Protein AF-A0AAW6EGP1-F1 (afdb_monomer_lite)

InterPro domains:
  IPR003362 Bacterial sugar transferase [PF02397] (55-234)

Secondary structure (DSSP, 8-state):
--HHHHHHHHHHHHHHHHHHHHHHHHHHHHHH-EE-TTS---PPPPPPHIIIIIHHHHHHHHHHHHHHHTHHHHHHHHHHHHHHH-S-SEEEEEEEEEE-SSSPEEEEEEEEE--S---B-TTSPBPPHHHH--HHHHHHHHTTGGGTTHHHHHHHTSSEEESSPP--HHHHHT--HHHHGGGGSPPEEE-HHHHHTTTSS-HHHHHHHHHHHHHS--HHHHHHHHHHHHHHHHT---SS--TT-SSPPPHHHHHHHTTSS-HHHHHHHHHHHHHHHH-S--S------EEEEE--HHHHHHH--HHHHHHHHHH--SEEEEEE-TT---TT-HHHHHHHHHHHHHTTPEEEE--------TT---HHHHHHHHHHHHHHHHHHHHHHHHHTTHHHHHHHHS-HHHHHHHHHHHHHHHHHHHHHHTTGGGSHHHHHHHHHTT-TTTTHHHHHHHHHHHHHHHHHHHHHHHHHHHHHHHHHHH-GGGTHHHHHHHHHHTTHHHHHHTHHHHHHHHHTT-HHHHHHHHHHHHHHHHHHHHHHHHHHHHHHHHHHHHHHHHHHHHHHHHHHHHHH---HHHHIIIIIIHHHHHHHHHHHTHHHHHHHS-S-SHHHHHHHHHHHHHHHHHHIIIIIS-HHHHHHHHS---

Organism: NCBI:txid1160721

Radius of gyration: 36.23 Å; chains: 1; bounding box: 83×54×91 Å

Sequence (646 aa):
MKKSKKFALLTGAVVGATAIAARVMKKKAEKTTYEADLIEPIEKRKMGFYEKYGKRILDIACATAAIVVFSPLYLGVAALVKLKLGSPVLFTQDRPGLIGKDGKETVFKMYKFRTMTDERDENGELLPDDVRLTKFGKWLRNTSLDELPEAFNILNGTMSVIGPRPQLVRDMTFMTKEQRARHTAKPGLSGLAQVNGRNGISWEEKLEWDRKYIQNVSFAGDVKIIVDTVKKAFIKQEGITQEDMATAEDFGDWLLRTEKVAEVEYEAKQKQAKSILNGSETLESENIKKVLVVASVVSFIEWFNKENLEYLKNNLNCEVHVACNFDYMDDTDETRTREYIAKLKKEGFILHNIHLTLKINWKYSDFSLYKDIFGFSIWVTISSLAQRLVFNITPSILGTVASSAAIALFGIVATIEGYTYTITTAINGMFMPKISRIYERGGEKDELMPLMLSVGKFQYAINGLIVAGFAVVGKEFINLWMGPTYLDAYYGILLVIIPGLFFNSMQIANTAMIVRKKVNLQAWVNLGMGMVNVLLSIILSSYFGVIGACISISIAYMLRAVVLLFIYKRVLKIDMASFVVNCYFRMGIPIIITIMLRFLMNSLLPNGGWLVLAAKGVVIVGIYAVVTLLLGLNSEERNKLLRRKV

pLDDT: mean 83.93, std 14.2, range [31.38, 97.69]

Foldseek 3Di:
DPPVVVVVVVVVVLVVVLVVLLQVLLVVFVVAKDWLVLDDFADFDDDDPCQVPPQLVVLSVVLSCLCVVCVVVVVVQLVVLCVPANPDQKDWAWWWWAQDPRRTTMITIAIWGDQFHQDADPVSHGDDPVVGGDPSSLVCLLLVVRNSCNSSVSSSPRAGQEAQATAHLLLVLVDDSLLCNSSSHGHHPFYQLCLPANLNDDPVSSSVRRNVCRVDPDPVVSVVRVVSVVCCSPPNSPDSDDPPDPDRDRNLRVCVVVVVDDPVRSVVSVVSSVCSVVPPDDPDDPDAAEAEDEDELVVCVVPDDPVVLVVCVVPDPHAYEYEYAPPPDDPVCPVVSVVVVVVCVVSRHHYHNDPPPPPPPPVDDDPVVVVLVVVLVVLVVLLVVLLCLQLVCLLVLLVVQNHPVLSVLSVLLVVLLVVLCCVLCVCLVVCLVVLLVCVVVVVLAPPLQVVLLLQLQVSLLSLLLVLLLLLQLVLLVCCQPVNPVSSVSSLLNNLQSVLCSQVSSRSSLVSNCVSVSNSNVSSVLSNVLSVQLNVQSNVQCNPPNNSSSSNSSSVSSNSSSVVVLVVSCVPSVYDSVCSCVLRVVQLVVLSVVLSVCSVVLCVVQPRDHPVSSVVSSVVSVVSSVVCCLPGNDDPVRNCVVPDDPD

Structure (mmCIF, N/CA/C/O backbone):
data_AF-A0AAW6EGP1-F1
#
_entry.id   AF-A0AAW6EGP1-F1
#
loop_
_atom_site.group_PDB
_atom_site.id
_atom_site.type_symbol
_atom_site.label_atom_id
_atom_site.label_alt_id
_atom_site.label_comp_id
_atom_site.label_asym_id
_atom_site.label_entity_id
_atom_site.label_seq_id
_atom_site.pdbx_PDB_ins_code
_atom_site.Cartn_x
_atom_site.Cartn_y
_atom_site.Cartn_z
_atom_site.occupancy
_atom_site.B_iso_or_equiv
_atom_site.auth_seq_id
_atom_site.auth_comp_id
_atom_site.auth_asym_id
_atom_site.auth_atom_id
_atom_site.pdbx_PDB_model_num
ATOM 1 N N . MET A 1 1 ? -18.057 3.827 -26.354 1.00 52.78 1 MET A N 1
ATOM 2 C CA . MET A 1 1 ? -19.137 3.242 -25.512 1.00 52.78 1 MET A CA 1
ATOM 3 C C . MET A 1 1 ? -20.240 4.274 -25.274 1.00 52.78 1 MET A C 1
ATOM 5 O O . MET A 1 1 ? -19.925 5.345 -24.768 1.00 52.78 1 MET A O 1
ATOM 9 N N . LYS A 1 2 ? -21.504 3.973 -25.632 1.00 55.53 2 LYS A N 1
ATOM 10 C CA . LYS A 1 2 ? -22.681 4.839 -25.372 1.00 55.53 2 LYS A CA 1
ATOM 11 C C . LYS A 1 2 ? -22.804 5.166 -23.869 1.00 55.53 2 LYS A C 1
ATOM 13 O O . LYS A 1 2 ? -22.526 4.294 -23.045 1.00 55.53 2 LYS A O 1
ATOM 18 N N . LYS A 1 3 ? -23.240 6.389 -23.515 1.00 53.41 3 LYS A N 1
ATOM 19 C CA . LYS A 1 3 ? -23.407 6.870 -22.119 1.00 53.41 3 LYS A CA 1
ATOM 20 C C . LYS A 1 3 ? -24.188 5.884 -21.231 1.00 53.41 3 LYS A C 1
ATOM 22 O O . LYS A 1 3 ? -23.799 5.674 -20.087 1.00 53.41 3 LYS A O 1
ATOM 27 N N . SER A 1 4 ? -25.194 5.197 -21.779 1.00 54.94 4 SER A N 1
ATOM 28 C CA . SER A 1 4 ? -25.978 4.174 -21.067 1.00 54.94 4 SER A CA 1
ATOM 29 C C . SER A 1 4 ? -25.151 2.968 -20.605 1.00 54.94 4 SER A C 1
ATOM 31 O O . SER A 1 4 ? -25.328 2.500 -19.486 1.00 54.94 4 SER A O 1
ATOM 33 N N . LYS A 1 5 ? -24.184 2.503 -21.411 1.00 55.22 5 LYS A N 1
ATOM 34 C CA . LYS A 1 5 ? -23.293 1.390 -21.037 1.00 55.22 5 LYS A CA 1
ATOM 35 C C . LYS A 1 5 ? -22.287 1.794 -19.956 1.00 55.22 5 LYS A C 1
ATOM 37 O O . LYS A 1 5 ? -21.958 0.971 -19.113 1.00 55.22 5 LYS A O 1
ATOM 42 N N . LYS A 1 6 ? -21.825 3.053 -19.951 1.00 54.12 6 LYS A N 1
ATOM 43 C CA . LYS A 1 6 ? -20.976 3.577 -18.864 1.00 54.12 6 LYS A CA 1
ATOM 44 C C . LYS A 1 6 ? -21.760 3.677 -17.553 1.00 54.12 6 LYS A C 1
ATOM 46 O O . LYS A 1 6 ? -21.241 3.271 -16.524 1.00 54.12 6 LYS A O 1
ATOM 51 N N . PHE A 1 7 ? -23.008 4.150 -17.602 1.00 52.41 7 PHE A N 1
ATOM 52 C CA . PHE A 1 7 ? -23.870 4.260 -16.423 1.00 52.41 7 PHE A CA 1
ATOM 53 C C . PHE A 1 7 ? -24.232 2.890 -15.831 1.00 52.41 7 PHE A C 1
ATOM 55 O O . PHE A 1 7 ? -24.134 2.719 -14.621 1.00 52.41 7 PHE A O 1
ATOM 62 N N . ALA A 1 8 ? -24.558 1.902 -16.674 1.00 56.53 8 ALA A N 1
ATOM 63 C CA . ALA A 1 8 ? -24.829 0.523 -16.253 1.00 56.53 8 ALA A CA 1
ATOM 64 C C . ALA A 1 8 ? -23.599 -0.166 -15.628 1.00 56.53 8 ALA A C 1
ATOM 66 O O . ALA A 1 8 ? -23.716 -0.857 -14.620 1.00 56.53 8 ALA A O 1
ATOM 67 N N . LEU A 1 9 ? -22.403 0.059 -16.190 1.00 58.25 9 LEU A N 1
ATOM 68 C CA . LEU A 1 9 ? -21.154 -0.465 -15.629 1.00 58.25 9 LEU A CA 1
ATOM 69 C C . LEU A 1 9 ? -20.839 0.173 -14.264 1.00 58.25 9 LEU A C 1
ATOM 71 O O . LEU A 1 9 ? -20.445 -0.523 -13.332 1.00 58.25 9 LEU A O 1
ATOM 75 N N . LEU A 1 10 ? -21.054 1.489 -14.138 1.00 58.69 10 LEU A N 1
ATOM 76 C CA . LEU A 1 10 ? -20.834 2.227 -12.894 1.00 58.69 10 LEU A CA 1
ATOM 77 C C . LEU A 1 10 ? -21.812 1.782 -11.795 1.00 58.69 10 LEU A C 1
ATOM 79 O O . LEU A 1 10 ? -21.396 1.527 -10.670 1.00 58.69 10 LEU A O 1
ATOM 83 N N . THR A 1 11 ? -23.099 1.635 -12.127 1.00 62.47 11 THR A N 1
ATOM 84 C CA . THR A 1 11 ? -24.122 1.154 -11.179 1.00 62.47 11 THR A CA 1
ATOM 85 C C . THR A 1 11 ? -23.867 -0.290 -10.755 1.00 62.47 11 THR A C 1
ATOM 87 O O . THR A 1 11 ? -23.937 -0.579 -9.564 1.00 62.47 11 THR A O 1
ATOM 90 N N . GLY A 1 12 ? -23.480 -1.179 -11.677 1.00 64.06 12 GLY A N 1
ATOM 91 C CA . GLY A 1 12 ? -23.097 -2.555 -11.340 1.00 64.06 12 GLY A CA 1
ATOM 92 C C . GLY A 1 12 ? -21.894 -2.635 -10.391 1.00 64.06 12 GLY A C 1
ATOM 93 O O . GLY A 1 12 ? -21.925 -3.390 -9.419 1.00 64.06 12 GLY A O 1
ATOM 94 N N . ALA A 1 13 ? -20.863 -1.813 -10.619 1.00 68.19 13 ALA A N 1
ATOM 95 C CA . ALA A 1 13 ? -19.685 -1.751 -9.753 1.00 68.19 13 ALA A CA 1
ATOM 96 C C . ALA A 1 13 ? -20.011 -1.216 -8.346 1.00 68.19 13 ALA A C 1
ATOM 98 O O . ALA A 1 13 ? -19.553 -1.786 -7.355 1.00 68.19 13 ALA A O 1
ATOM 99 N N . VAL A 1 14 ? -20.840 -0.168 -8.246 1.00 70.75 14 VAL A N 1
ATOM 100 C CA . VAL A 1 14 ? -21.282 0.396 -6.957 1.00 70.75 14 VAL A CA 1
ATOM 101 C C . VAL A 1 14 ? -22.102 -0.624 -6.170 1.00 70.75 14 VAL A C 1
ATOM 103 O O . VAL A 1 14 ? -21.802 -0.868 -5.006 1.00 70.75 14 VAL A O 1
ATOM 106 N N . VAL A 1 15 ? -23.075 -1.290 -6.803 1.00 74.25 15 VAL A N 1
ATOM 107 C CA . VAL A 1 15 ? -23.895 -2.323 -6.144 1.00 74.25 15 VAL A CA 1
ATOM 108 C C . VAL A 1 15 ? -23.027 -3.484 -5.644 1.00 74.25 15 VAL A C 1
ATOM 110 O O . VAL A 1 15 ? -23.194 -3.926 -4.506 1.00 74.25 15 VAL A O 1
ATOM 113 N N . GLY A 1 16 ? -22.063 -3.941 -6.452 1.00 74.50 16 GLY A N 1
ATOM 114 C CA . GLY A 1 16 ? -21.114 -4.985 -6.058 1.00 74.50 16 GLY A CA 1
ATOM 115 C C . GLY A 1 16 ? -20.251 -4.582 -4.857 1.00 74.50 16 GLY A C 1
ATOM 116 O O . GLY A 1 16 ? -20.157 -5.333 -3.884 1.00 74.50 16 GLY A O 1
ATOM 117 N N . ALA A 1 17 ? -19.675 -3.377 -4.879 1.00 77.19 17 ALA A N 1
ATOM 118 C CA . ALA A 1 17 ? -18.860 -2.854 -3.783 1.00 77.19 17 ALA A CA 1
ATOM 119 C C . ALA A 1 17 ? -19.671 -2.678 -2.488 1.00 77.19 17 ALA A C 1
ATOM 121 O O . ALA A 1 17 ? -19.226 -3.107 -1.421 1.00 77.19 17 ALA A O 1
ATOM 122 N N . THR A 1 18 ? -20.886 -2.125 -2.575 1.00 80.75 18 THR A N 1
ATOM 123 C CA . THR A 1 18 ? -21.794 -1.968 -1.431 1.00 80.75 18 THR A CA 1
ATOM 124 C C . THR A 1 18 ? -22.183 -3.318 -0.833 1.00 80.75 18 THR A C 1
ATOM 126 O O . THR A 1 18 ? -22.176 -3.464 0.389 1.00 80.75 18 THR A O 1
ATOM 129 N N . ALA A 1 19 ? -22.471 -4.331 -1.657 1.00 81.38 19 ALA A N 1
ATOM 130 C CA . ALA A 1 19 ? -22.808 -5.669 -1.176 1.00 81.38 19 ALA A CA 1
ATOM 131 C C . ALA A 1 19 ? -21.635 -6.332 -0.434 1.00 81.38 19 ALA A C 1
ATOM 133 O O . ALA A 1 19 ? -21.829 -6.926 0.631 1.00 81.38 19 ALA A O 1
ATOM 134 N N . ILE A 1 20 ? -20.411 -6.195 -0.956 1.00 81.88 20 ILE A N 1
ATOM 135 C CA . ILE A 1 20 ? -19.194 -6.690 -0.297 1.00 81.88 20 ILE A CA 1
ATOM 136 C C . ILE A 1 20 ? -18.981 -5.959 1.033 1.00 81.88 20 ILE A C 1
ATOM 138 O O . ILE A 1 20 ? -18.811 -6.611 2.064 1.00 81.88 20 ILE A O 1
ATOM 142 N N . ALA A 1 21 ? -19.053 -4.626 1.036 1.00 82.25 21 ALA A N 1
ATOM 143 C CA . ALA A 1 21 ? -18.884 -3.814 2.237 1.00 82.25 21 ALA A CA 1
ATOM 144 C C . ALA A 1 21 ? -19.929 -4.162 3.309 1.00 82.25 21 ALA A C 1
ATOM 146 O O . ALA A 1 21 ? -19.572 -4.415 4.460 1.00 82.25 21 ALA A O 1
ATOM 147 N N . ALA A 1 22 ? -21.207 -4.265 2.932 1.00 85.44 22 ALA A N 1
ATOM 148 C CA . ALA A 1 22 ? -22.285 -4.671 3.829 1.00 85.44 22 ALA A CA 1
ATOM 149 C C . ALA A 1 22 ? -22.046 -6.072 4.411 1.00 85.44 22 ALA A C 1
ATOM 151 O O . ALA A 1 22 ? -22.252 -6.283 5.604 1.00 85.44 22 ALA A O 1
ATOM 152 N N . ARG A 1 23 ? -21.555 -7.026 3.606 1.00 87.12 23 ARG A N 1
ATOM 153 C CA . ARG A 1 23 ? -21.232 -8.386 4.069 1.00 87.12 23 ARG A CA 1
ATOM 154 C C . ARG A 1 23 ? -20.067 -8.402 5.061 1.00 87.12 23 ARG A C 1
ATOM 156 O O . ARG A 1 23 ? -20.141 -9.111 6.063 1.00 87.12 23 ARG A O 1
ATOM 163 N N . VAL A 1 24 ? -19.009 -7.636 4.797 1.00 86.25 24 VAL A N 1
ATOM 164 C CA . VAL A 1 24 ? -17.854 -7.507 5.703 1.00 86.25 24 VAL A CA 1
ATOM 165 C C . VAL A 1 24 ? -18.278 -6.857 7.018 1.00 86.25 24 VAL A C 1
ATOM 167 O O . VAL A 1 24 ? -17.972 -7.379 8.089 1.00 86.25 24 VAL A O 1
ATOM 170 N N . MET A 1 25 ? -19.034 -5.760 6.949 1.00 87.50 25 MET A N 1
ATOM 171 C CA . MET A 1 25 ? -19.532 -5.071 8.138 1.00 87.50 25 MET A CA 1
ATOM 172 C C . MET A 1 25 ? -20.494 -5.939 8.946 1.00 87.50 25 MET A C 1
ATOM 174 O O . MET A 1 25 ? -20.386 -5.963 10.168 1.00 87.50 25 MET A O 1
ATOM 178 N N . LYS A 1 26 ? -21.374 -6.703 8.287 1.00 89.62 26 LYS A N 1
ATOM 179 C CA . LYS A 1 26 ? -22.258 -7.667 8.953 1.00 89.62 26 LYS A CA 1
ATOM 180 C C . LYS A 1 26 ? -21.459 -8.707 9.742 1.00 89.62 26 LYS A C 1
ATOM 182 O O . LYS A 1 26 ? -21.702 -8.868 10.930 1.00 89.62 26 LYS A O 1
ATOM 187 N N . LYS A 1 27 ? -20.445 -9.332 9.128 1.00 87.06 27 LYS A N 1
ATOM 188 C CA . LYS A 1 27 ? -19.563 -10.288 9.828 1.00 87.06 27 LYS A CA 1
ATOM 189 C C . LYS A 1 27 ? -18.834 -9.662 11.019 1.00 87.06 27 LYS A C 1
ATOM 191 O O . LYS A 1 27 ? -18.602 -10.333 12.017 1.00 87.06 27 LYS A O 1
ATOM 196 N N . LYS A 1 28 ? -18.431 -8.392 10.914 1.00 84.75 28 LYS A N 1
ATOM 197 C CA . LYS A 1 28 ? -17.796 -7.669 12.025 1.00 84.75 28 LYS A CA 1
ATOM 198 C C . LYS A 1 28 ? -18.788 -7.414 13.162 1.00 84.75 28 LYS A C 1
ATOM 200 O O . LYS A 1 28 ? -18.429 -7.617 14.314 1.00 84.75 28 LYS A O 1
ATOM 205 N N . ALA A 1 29 ? -20.013 -7.006 12.834 1.00 85.50 29 ALA A N 1
ATOM 206 C CA . ALA A 1 29 ? -21.066 -6.757 13.810 1.00 85.50 29 ALA A CA 1
ATOM 207 C C . ALA A 1 29 ? -21.492 -8.042 14.538 1.00 85.50 29 ALA A C 1
ATOM 209 O O . ALA A 1 29 ? -21.646 -8.014 15.754 1.00 85.50 29 ALA A O 1
ATOM 210 N N . GLU A 1 30 ? -21.602 -9.168 13.824 1.00 86.25 30 GLU A N 1
ATOM 211 C CA . GLU A 1 30 ? -21.905 -10.488 14.402 1.00 86.25 30 GLU A CA 1
ATOM 212 C C . GLU A 1 30 ? -20.892 -10.896 15.481 1.00 86.25 30 GLU A C 1
ATOM 214 O O . GLU A 1 30 ? -21.286 -11.446 16.497 1.00 86.25 30 GLU A O 1
ATOM 219 N N . LYS A 1 31 ? -19.602 -10.567 15.317 1.00 82.31 31 LYS A N 1
ATOM 220 C CA . LYS A 1 31 ? -18.567 -10.862 16.326 1.00 82.31 31 LYS A CA 1
ATOM 221 C C . LYS A 1 31 ? -18.678 -10.027 17.602 1.00 82.31 31 LYS A C 1
ATOM 223 O O . LYS A 1 31 ? -18.145 -10.425 18.627 1.00 82.31 31 LYS A O 1
ATOM 228 N N . THR A 1 32 ? -19.274 -8.840 17.518 1.00 83.25 32 THR A N 1
ATOM 229 C CA . THR A 1 32 ? -19.397 -7.909 18.653 1.00 83.25 32 THR A CA 1
ATOM 230 C C . THR A 1 32 ? -20.782 -7.919 19.286 1.00 83.25 32 THR A C 1
ATOM 232 O O . THR A 1 32 ? -20.986 -7.227 20.276 1.00 83.25 32 THR A O 1
ATOM 235 N N . THR A 1 33 ? -21.736 -8.618 18.670 1.00 86.94 33 THR A N 1
ATOM 236 C CA . THR A 1 33 ? -23.111 -8.730 19.154 1.00 86.94 33 THR A CA 1
ATOM 237 C C . THR A 1 33 ? -23.205 -9.961 20.044 1.00 86.94 33 THR A C 1
ATOM 239 O O . THR A 1 33 ? -22.752 -11.027 19.637 1.00 86.94 33 THR A O 1
ATOM 242 N N . TYR A 1 34 ? -23.789 -9.818 21.229 1.00 89.06 34 TYR A N 1
ATOM 243 C CA . TYR A 1 34 ? -23.970 -10.903 22.199 1.00 89.06 34 TYR A CA 1
ATOM 244 C C . TYR A 1 34 ? -25.431 -10.992 22.649 1.00 89.06 34 TYR A C 1
ATOM 246 O O . TYR A 1 34 ? -26.214 -10.081 22.382 1.00 89.06 34 TYR A O 1
ATOM 254 N N . GLU A 1 35 ? -25.822 -12.099 23.274 1.00 88.12 35 GLU A N 1
ATOM 255 C CA . GLU A 1 35 ? -27.177 -12.304 23.800 1.00 88.12 35 GLU A CA 1
ATOM 256 C C . GLU A 1 35 ? -27.255 -11.821 25.258 1.00 88.12 35 GLU A C 1
ATOM 258 O O . GLU A 1 35 ? -26.311 -11.972 26.033 1.00 88.12 35 GLU A O 1
ATOM 263 N N . ALA A 1 36 ? -28.366 -11.187 25.635 1.00 86.81 36 ALA A N 1
ATOM 264 C CA . ALA A 1 36 ? -28.596 -10.713 26.997 1.00 86.81 36 ALA A CA 1
ATOM 265 C C . ALA A 1 36 ? -29.056 -11.873 27.897 1.00 86.81 36 ALA A C 1
ATOM 267 O O . ALA A 1 36 ? -30.247 -12.051 28.150 1.00 86.81 36 ALA A O 1
ATOM 268 N N . ASP A 1 37 ? -28.107 -12.677 28.380 1.00 78.19 37 ASP A N 1
ATOM 269 C CA . ASP A 1 37 ? -28.412 -13.954 29.038 1.00 78.19 37 ASP A CA 1
ATOM 270 C C . ASP A 1 37 ? -29.194 -13.858 30.350 1.00 78.19 37 ASP A C 1
ATOM 272 O O . ASP A 1 37 ? -29.928 -14.790 30.681 1.00 78.19 37 ASP A O 1
ATOM 276 N N . LEU A 1 38 ? -29.060 -12.737 31.061 1.00 79.75 38 LEU A N 1
ATOM 277 C CA . LEU A 1 38 ? -29.666 -12.480 32.372 1.00 79.75 38 LEU A CA 1
ATOM 278 C C . LEU A 1 38 ? -31.113 -11.972 32.293 1.00 79.75 38 LEU A C 1
ATOM 280 O O . LEU A 1 38 ? -31.647 -11.496 33.294 1.00 79.75 38 LEU A O 1
ATOM 284 N N . ILE A 1 39 ? -31.735 -12.023 31.116 1.00 83.25 39 ILE A N 1
ATOM 285 C CA . ILE A 1 39 ? -33.094 -11.543 30.887 1.00 83.25 39 ILE A CA 1
ATOM 286 C C . ILE A 1 39 ? -33.996 -12.695 30.442 1.00 83.25 39 ILE A C 1
ATOM 288 O O . ILE A 1 39 ? -33.619 -13.532 29.622 1.00 83.25 39 ILE A O 1
ATOM 292 N N . GLU A 1 40 ? -35.223 -12.713 30.966 1.00 85.31 40 GLU A N 1
ATOM 293 C CA . GLU A 1 40 ? -36.220 -13.712 30.588 1.00 85.31 40 GLU A CA 1
ATOM 294 C C . GLU A 1 40 ? -36.557 -13.643 29.089 1.00 85.31 40 GLU A C 1
ATOM 296 O O . GLU A 1 40 ? -36.806 -12.544 28.569 1.00 85.31 40 GLU A O 1
ATOM 301 N N . PRO A 1 41 ? -36.624 -14.793 28.395 1.00 88.19 41 PRO A N 1
ATOM 302 C CA . PRO A 1 41 ? -36.983 -14.836 26.987 1.00 88.19 41 PRO A CA 1
ATOM 303 C C . PRO A 1 41 ? -38.451 -14.444 26.778 1.00 88.19 41 PRO A C 1
ATOM 305 O O . PRO A 1 41 ? -39.308 -14.696 27.629 1.00 88.19 41 PRO A O 1
ATOM 308 N N . ILE A 1 42 ? -38.753 -13.851 25.621 1.00 89.62 42 ILE A N 1
ATOM 309 C CA . ILE A 1 42 ? -40.124 -13.531 25.208 1.00 89.62 42 ILE A CA 1
ATOM 310 C C . ILE A 1 42 ? -40.464 -14.157 23.856 1.00 89.62 42 ILE A C 1
ATOM 312 O O . ILE A 1 42 ? -39.597 -14.414 23.017 1.00 89.62 42 ILE A O 1
ATOM 316 N N . GLU A 1 43 ? -41.757 -14.379 23.624 1.00 84.94 43 GLU A N 1
ATOM 317 C CA . GLU A 1 43 ? -42.228 -14.927 22.358 1.00 84.94 43 GLU A CA 1
ATOM 318 C C . GLU A 1 43 ? -42.038 -13.944 21.201 1.00 84.94 43 GLU A C 1
ATOM 320 O O . GLU A 1 43 ? -42.376 -12.757 21.254 1.00 84.94 43 GLU A O 1
ATOM 325 N N . LYS A 1 44 ? -41.520 -14.467 20.092 1.00 84.31 44 LYS A N 1
ATOM 326 C CA . LYS A 1 44 ? -41.303 -13.687 18.881 1.00 84.31 44 LYS A CA 1
ATOM 327 C C . LYS A 1 44 ? -42.604 -13.547 18.097 1.00 84.31 44 LYS A C 1
ATOM 329 O O . LYS A 1 44 ? -43.185 -14.542 17.664 1.00 84.31 44 LYS A O 1
ATOM 334 N N . ARG A 1 45 ? -43.021 -12.309 17.815 1.00 88.25 45 ARG A N 1
ATOM 335 C CA . ARG A 1 45 ? -44.182 -12.065 16.943 1.00 88.25 45 ARG A CA 1
ATOM 336 C C . ARG A 1 45 ? -43.938 -12.564 15.516 1.00 88.25 45 ARG A C 1
ATOM 338 O O . ARG A 1 45 ? -42.814 -12.548 15.004 1.00 88.25 45 ARG A O 1
ATOM 345 N N . LYS A 1 46 ? -45.021 -12.920 14.823 1.00 86.25 46 LYS A N 1
ATOM 346 C CA . LYS A 1 46 ? -44.979 -13.229 13.388 1.00 86.25 46 LYS A CA 1
ATOM 347 C C . LYS A 1 46 ? -44.760 -11.941 12.588 1.00 86.25 46 LYS A C 1
ATOM 349 O O . LYS A 1 46 ? -45.574 -11.025 12.637 1.00 86.25 46 LYS A O 1
ATOM 354 N N . MET A 1 47 ? -43.655 -11.881 11.848 1.00 89.31 47 MET A N 1
ATOM 355 C CA . MET A 1 47 ? -43.351 -10.771 10.939 1.00 89.31 47 MET A CA 1
ATOM 356 C C . MET A 1 47 ? -44.172 -10.887 9.650 1.00 89.31 47 MET A C 1
ATOM 358 O O . MET A 1 47 ? -44.323 -11.982 9.102 1.00 89.31 47 MET A O 1
ATOM 362 N N . GLY A 1 48 ? -44.648 -9.752 9.133 1.00 89.69 48 GLY A N 1
ATOM 363 C CA . GLY A 1 48 ? -45.305 -9.687 7.826 1.00 89.69 48 GLY A CA 1
ATOM 364 C C . GLY A 1 48 ? -44.336 -9.931 6.660 1.00 89.69 48 GLY A C 1
ATOM 365 O O . GLY A 1 48 ? -43.113 -9.889 6.815 1.00 89.69 48 GLY A O 1
ATOM 366 N N . PHE A 1 49 ? -44.879 -10.145 5.456 1.00 90.88 49 PHE A N 1
ATOM 367 C CA . PHE A 1 49 ? -44.080 -10.407 4.248 1.00 90.88 49 PHE A CA 1
ATOM 368 C C . PHE A 1 49 ? -43.077 -9.281 3.947 1.00 90.88 49 PHE A C 1
ATOM 370 O O . PHE A 1 49 ? -41.895 -9.538 3.707 1.00 90.88 49 PHE A O 1
ATOM 377 N N . TYR A 1 50 ? -43.539 -8.028 4.014 1.00 93.31 50 TYR A N 1
ATOM 378 C CA . TYR A 1 50 ? -42.696 -6.855 3.796 1.00 93.31 50 TYR A CA 1
ATOM 379 C C . TYR A 1 50 ? -41.540 -6.795 4.797 1.00 93.31 50 TYR A C 1
ATOM 381 O O . TYR A 1 50 ? -40.389 -6.643 4.399 1.00 93.31 50 TYR A O 1
ATOM 389 N N . GLU A 1 51 ? -41.829 -6.960 6.085 1.00 92.12 51 GLU A N 1
ATOM 390 C CA . GLU A 1 51 ? -40.818 -6.896 7.135 1.00 92.12 51 GLU A CA 1
ATOM 391 C C . GLU A 1 51 ? -39.739 -7.972 6.965 1.00 92.12 51 GLU A C 1
ATOM 393 O O . GLU A 1 51 ? -38.550 -7.695 7.123 1.00 92.12 51 GLU A O 1
ATOM 398 N N . LYS A 1 52 ? -40.149 -9.187 6.585 1.00 89.62 52 LYS A N 1
ATOM 399 C CA . LYS A 1 52 ? -39.242 -10.324 6.429 1.00 89.62 52 LYS A CA 1
ATOM 400 C C . LYS A 1 52 ? -38.339 -10.212 5.197 1.00 89.62 52 LYS A C 1
ATOM 402 O O . LYS A 1 52 ? -37.168 -10.578 5.283 1.00 89.62 52 LYS A O 1
ATOM 407 N N . TYR A 1 53 ? -38.862 -9.731 4.065 1.00 89.88 53 TYR A N 1
ATOM 408 C CA . TYR A 1 53 ? -38.148 -9.786 2.779 1.00 89.88 53 TYR A CA 1
ATOM 409 C C . TYR A 1 53 ? -37.859 -8.416 2.151 1.00 89.88 53 TYR A C 1
ATOM 411 O O . TYR A 1 53 ? -36.792 -8.222 1.573 1.00 89.88 53 TYR A O 1
ATOM 419 N N . GLY A 1 54 ? -38.782 -7.459 2.260 1.00 90.50 54 GLY A N 1
ATOM 420 C CA . GLY A 1 54 ? -38.695 -6.162 1.579 1.00 90.50 54 GLY A CA 1
ATOM 421 C C . GLY A 1 54 ? -37.961 -5.082 2.374 1.00 90.50 54 GLY A C 1
ATOM 422 O O . GLY A 1 54 ? -37.171 -4.326 1.809 1.00 90.50 54 GLY A O 1
ATOM 423 N N . LYS A 1 55 ? -38.159 -5.035 3.695 1.00 94.06 55 LYS A N 1
ATOM 424 C CA . LYS A 1 55 ? -37.631 -3.978 4.575 1.00 94.06 55 LYS A CA 1
ATOM 425 C C . LYS A 1 55 ? -36.109 -3.853 4.501 1.00 94.06 55 LYS A C 1
ATOM 427 O O . LYS A 1 55 ? -35.568 -2.753 4.463 1.00 94.06 55 LYS A O 1
ATOM 432 N N . ARG A 1 56 ? -35.411 -4.983 4.351 1.00 93.12 56 ARG A N 1
ATOM 433 C CA . ARG A 1 56 ? -33.949 -5.002 4.211 1.00 93.12 56 ARG A CA 1
ATOM 434 C C . ARG A 1 56 ? -33.449 -4.313 2.937 1.00 93.12 56 ARG A C 1
ATOM 436 O O . ARG A 1 56 ? -32.358 -3.746 2.948 1.00 93.12 56 ARG A O 1
ATOM 443 N N . ILE A 1 57 ? -34.212 -4.377 1.848 1.00 92.00 57 ILE A N 1
ATOM 444 C CA . ILE A 1 57 ? -33.847 -3.733 0.580 1.00 92.00 57 ILE A CA 1
ATOM 445 C C . ILE A 1 57 ? -33.944 -2.214 0.741 1.00 92.00 57 ILE A C 1
ATOM 447 O O . ILE A 1 57 ? -33.006 -1.508 0.373 1.00 92.00 57 ILE A O 1
ATOM 451 N N . LEU A 1 58 ? -35.028 -1.733 1.364 1.00 92.94 58 LEU A N 1
ATOM 452 C CA . LEU A 1 58 ? -35.204 -0.318 1.697 1.00 92.94 58 LEU A CA 1
ATOM 453 C C . LEU A 1 58 ? -34.064 0.183 2.595 1.00 92.94 58 LEU A C 1
ATOM 455 O O . LEU A 1 58 ? -33.450 1.202 2.290 1.00 92.94 58 LEU A O 1
ATOM 459 N N . ASP A 1 59 ? -33.723 -0.578 3.639 1.00 95.00 59 ASP A N 1
ATOM 460 C CA . ASP A 1 59 ? -32.643 -0.235 4.568 1.00 95.00 59 ASP A CA 1
ATOM 461 C C . ASP A 1 59 ? -31.302 -0.017 3.861 1.00 95.00 59 ASP A C 1
ATOM 463 O O . ASP A 1 59 ? -30.637 1.000 4.062 1.00 95.00 59 ASP A O 1
ATOM 467 N N . ILE A 1 60 ? -30.897 -0.974 3.019 1.00 92.94 60 ILE A N 1
ATOM 468 C CA . ILE A 1 60 ? -29.622 -0.901 2.299 1.00 92.94 60 ILE A CA 1
ATOM 469 C C . ILE A 1 60 ? -29.640 0.263 1.307 1.00 92.94 60 ILE A C 1
ATOM 471 O O . ILE A 1 60 ? -28.650 0.992 1.220 1.00 92.94 60 ILE A O 1
ATOM 475 N N . ALA A 1 61 ? -30.744 0.456 0.579 1.00 91.25 61 ALA A N 1
ATOM 476 C CA . ALA A 1 61 ? -30.874 1.536 -0.392 1.00 91.25 61 ALA A CA 1
ATOM 477 C C . ALA A 1 61 ? -30.738 2.912 0.277 1.00 91.25 61 ALA A C 1
ATOM 479 O O . ALA A 1 61 ? -29.903 3.717 -0.139 1.00 91.25 61 ALA A O 1
ATOM 480 N N . CYS A 1 62 ? -31.485 3.155 1.357 1.00 92.44 62 CYS A N 1
ATOM 481 C CA . CYS A 1 62 ? -31.444 4.409 2.105 1.00 92.44 62 CYS A CA 1
ATOM 482 C C . CYS A 1 62 ? -30.086 4.644 2.779 1.00 92.44 62 CYS A C 1
ATOM 484 O O . CYS A 1 62 ? -29.532 5.734 2.647 1.00 92.44 62 CYS A O 1
ATOM 486 N N . ALA A 1 63 ? -29.513 3.639 3.452 1.00 93.56 63 ALA A N 1
ATOM 487 C CA . ALA A 1 63 ? -28.210 3.778 4.105 1.00 93.56 63 ALA A CA 1
ATOM 488 C C . ALA A 1 63 ? -27.091 4.065 3.095 1.00 93.56 63 ALA A C 1
ATOM 490 O O . ALA A 1 63 ? -26.264 4.945 3.317 1.00 93.56 63 ALA A O 1
ATOM 491 N N . THR A 1 64 ? -27.090 3.368 1.956 1.00 91.31 64 THR A N 1
ATOM 492 C CA . THR A 1 64 ? -26.096 3.595 0.896 1.00 91.31 64 THR A CA 1
ATOM 493 C C . THR A 1 64 ? -26.249 4.986 0.292 1.00 91.31 64 THR A C 1
ATOM 495 O O . THR A 1 64 ? -25.251 5.687 0.135 1.00 91.31 64 THR A O 1
ATOM 498 N N . ALA A 1 65 ? -27.482 5.415 0.002 1.00 90.25 65 ALA A N 1
ATOM 499 C CA . ALA A 1 65 ? -27.748 6.761 -0.493 1.00 90.25 65 ALA A CA 1
ATOM 500 C C . ALA A 1 65 ? -27.265 7.828 0.502 1.00 90.25 65 ALA A C 1
ATOM 502 O O . ALA A 1 65 ? -26.551 8.745 0.105 1.00 90.25 65 ALA A O 1
ATOM 503 N N . ALA A 1 66 ? -27.570 7.669 1.793 1.00 90.56 66 ALA A N 1
ATOM 504 C CA . ALA A 1 66 ? -27.129 8.587 2.837 1.00 90.56 66 ALA A CA 1
ATOM 505 C C . ALA A 1 66 ? -25.596 8.644 2.948 1.00 90.56 66 ALA A C 1
ATOM 507 O O . ALA A 1 66 ? -25.025 9.730 2.962 1.00 90.56 66 ALA A O 1
ATOM 508 N N . ILE A 1 67 ? -24.909 7.499 2.969 1.00 91.31 67 ILE A N 1
ATOM 509 C CA . ILE A 1 67 ? -23.441 7.451 3.062 1.00 91.31 67 ILE A CA 1
ATOM 510 C C . ILE A 1 67 ? -22.791 8.128 1.851 1.00 91.31 67 ILE A C 1
ATOM 512 O O . ILE A 1 67 ? -21.846 8.895 2.016 1.00 91.31 67 ILE A O 1
ATOM 516 N N . VAL A 1 68 ? -23.290 7.872 0.638 1.00 88.31 68 VAL A N 1
ATOM 517 C CA . VAL A 1 68 ? -22.719 8.447 -0.589 1.00 88.31 68 VAL A CA 1
ATOM 518 C C . VAL A 1 68 ? -22.971 9.951 -0.661 1.00 88.31 68 VAL A C 1
ATOM 520 O O . VAL A 1 68 ? -22.019 10.712 -0.836 1.00 88.31 68 VAL A O 1
ATOM 523 N N . VAL A 1 69 ? -24.225 10.384 -0.495 1.00 89.56 69 VAL A N 1
ATOM 524 C CA . VAL A 1 69 ? -24.624 11.797 -0.615 1.00 89.56 69 VAL A CA 1
ATOM 525 C C . VAL A 1 69 ? -23.989 12.645 0.483 1.00 89.56 69 VAL A C 1
ATOM 527 O O . VAL A 1 69 ? -23.461 13.718 0.201 1.00 89.56 69 VAL A O 1
ATOM 530 N N . PHE A 1 70 ? -23.976 12.154 1.723 1.00 91.00 70 PHE A N 1
ATOM 531 C CA . PHE A 1 70 ? -23.403 12.884 2.851 1.00 91.00 70 PHE A CA 1
ATOM 532 C C . PHE A 1 70 ? -21.910 12.603 3.059 1.00 91.00 70 PHE A C 1
ATOM 534 O O . PHE A 1 70 ? -21.349 13.079 4.042 1.00 91.00 70 PHE A O 1
ATOM 541 N N . SER A 1 71 ? -21.223 11.881 2.164 1.00 92.25 71 SER A N 1
ATOM 542 C CA . SER A 1 71 ? -19.794 11.552 2.336 1.00 92.25 71 SER A CA 1
ATOM 543 C C . SER A 1 71 ? -18.881 12.760 2.621 1.00 92.25 71 SER A C 1
ATOM 545 O O . SER A 1 71 ? -18.045 12.639 3.524 1.00 92.25 71 SER A O 1
ATOM 547 N N . PRO A 1 72 ? -19.044 13.948 1.991 1.00 91.62 72 PRO A N 1
ATOM 548 C CA . PRO A 1 72 ? -18.231 15.114 2.343 1.00 91.62 72 PRO A CA 1
ATOM 549 C C . PRO A 1 72 ? -18.523 15.609 3.765 1.00 91.62 72 PRO A C 1
ATOM 551 O O . PRO A 1 72 ? -17.614 16.027 4.480 1.00 91.62 72 PRO A O 1
ATOM 554 N N . LEU A 1 73 ? -19.784 15.506 4.198 1.00 92.62 73 LEU A N 1
ATOM 555 C CA . LEU A 1 73 ? -20.221 15.877 5.541 1.00 92.62 73 LEU A CA 1
ATOM 556 C C . LEU A 1 73 ? -19.665 14.912 6.597 1.00 92.62 73 LEU A C 1
ATOM 558 O O . LEU A 1 73 ? -19.159 15.380 7.612 1.00 92.62 73 LEU A O 1
ATOM 562 N N . TYR A 1 74 ? -19.666 13.596 6.344 1.00 93.12 74 TYR A N 1
ATOM 563 C CA . TYR A 1 74 ? -19.011 12.619 7.228 1.00 93.12 74 TYR A CA 1
ATOM 564 C C . TYR A 1 74 ? -17.538 12.965 7.450 1.00 93.12 74 TYR A C 1
ATOM 566 O O . TYR A 1 74 ? -17.080 12.961 8.590 1.00 93.12 74 TYR A O 1
ATOM 574 N N . LEU A 1 75 ? -16.800 13.279 6.378 1.00 93.50 75 LEU A N 1
ATOM 575 C CA . LEU A 1 75 ? -15.382 13.640 6.469 1.00 93.50 75 LEU A CA 1
ATOM 576 C C . LEU A 1 75 ? -15.174 14.956 7.227 1.00 93.50 75 LEU A C 1
ATOM 578 O O . LEU A 1 75 ? -14.299 15.029 8.090 1.00 93.50 75 LEU A O 1
ATOM 582 N N . GLY A 1 76 ? -15.998 15.968 6.948 1.00 95.44 76 GLY A N 1
ATOM 583 C CA . GLY A 1 76 ? -15.951 17.256 7.639 1.00 95.44 76 GLY A CA 1
ATOM 584 C C . GLY A 1 76 ? -16.229 17.126 9.138 1.00 95.44 76 GLY A C 1
ATOM 585 O O . GLY A 1 76 ? -15.428 17.577 9.955 1.00 95.44 76 GLY A O 1
ATOM 586 N N . VAL A 1 77 ? -17.319 16.450 9.516 1.00 94.75 77 VAL A N 1
ATOM 587 C CA . VAL A 1 77 ? -17.676 16.219 10.925 1.00 94.75 77 VAL A CA 1
ATOM 588 C C . VAL A 1 77 ? -16.616 15.363 11.619 1.00 94.75 77 VAL A C 1
ATOM 590 O O . VAL A 1 77 ? -16.189 15.710 12.718 1.00 94.75 77 VAL A O 1
ATOM 593 N N . ALA A 1 78 ? -16.111 14.308 10.972 1.00 95.06 78 ALA A N 1
ATOM 594 C CA . ALA A 1 78 ? -15.035 13.483 11.520 1.00 95.06 78 ALA A CA 1
ATOM 595 C C . ALA A 1 78 ? -13.762 14.298 11.810 1.00 95.06 78 ALA A C 1
ATOM 597 O O . ALA A 1 78 ? -13.157 14.133 12.872 1.00 95.06 78 ALA A O 1
ATOM 598 N N . ALA A 1 79 ? -13.375 15.198 10.899 1.00 94.31 79 ALA A N 1
ATOM 599 C CA . ALA A 1 79 ? -12.244 16.099 11.096 1.00 94.31 79 ALA A CA 1
ATOM 600 C C . ALA A 1 79 ? -12.498 17.084 12.248 1.00 94.31 79 ALA A C 1
ATOM 602 O O . ALA A 1 79 ? -11.637 17.246 13.110 1.00 94.31 79 ALA A O 1
ATOM 603 N N . LEU A 1 80 ? -13.688 17.689 12.322 1.00 94.00 80 LEU A N 1
ATOM 604 C CA . LEU A 1 80 ? -14.052 18.597 13.414 1.00 94.00 80 LEU A CA 1
ATOM 605 C C . LEU A 1 80 ? -14.038 17.894 14.775 1.00 94.00 80 LEU A C 1
ATOM 607 O O . LEU A 1 80 ? -13.455 18.420 15.720 1.00 94.00 80 LEU A O 1
ATOM 611 N N . VAL A 1 81 ? -14.602 16.688 14.873 1.00 94.00 81 VAL A N 1
ATOM 612 C CA . VAL A 1 81 ? -14.560 15.870 16.094 1.00 94.00 81 VAL A CA 1
ATOM 613 C C . VAL A 1 81 ? -13.116 15.543 16.467 1.00 94.00 81 VAL A C 1
ATOM 615 O O . VAL A 1 81 ? -12.731 15.726 17.620 1.00 94.00 81 VAL A O 1
ATOM 618 N N . LYS A 1 82 ? -12.281 15.144 15.496 1.00 93.19 82 LYS A N 1
ATOM 619 C CA . LYS A 1 82 ? -10.857 14.863 15.730 1.00 93.19 82 LYS A CA 1
ATOM 620 C C . LYS A 1 82 ? -10.103 16.081 16.266 1.00 93.19 82 LYS A C 1
ATOM 622 O O . LYS A 1 82 ? -9.290 15.933 17.175 1.00 93.19 82 LYS A O 1
ATOM 627 N N . LEU A 1 83 ? -10.365 17.262 15.709 1.00 91.06 83 LEU A N 1
ATOM 628 C CA . LEU A 1 83 ? -9.694 18.511 16.075 1.00 91.06 83 LEU A CA 1
ATOM 629 C C . LEU A 1 83 ? -10.185 19.079 17.414 1.00 91.06 83 LEU A C 1
ATOM 631 O O . LEU A 1 83 ? -9.383 19.626 18.163 1.00 91.06 83 LEU A O 1
ATOM 635 N N . LYS A 1 84 ? -11.486 18.975 17.712 1.00 89.94 84 LYS A N 1
ATOM 636 C CA . LYS A 1 84 ? -12.106 19.595 18.896 1.00 89.94 84 LYS A CA 1
ATOM 637 C C . LYS A 1 84 ? -12.183 18.672 20.113 1.00 89.94 84 LYS A C 1
ATOM 639 O O . LYS A 1 84 ? -12.075 19.163 21.228 1.00 89.94 84 LYS A O 1
ATOM 644 N N . LEU A 1 85 ? -12.386 17.368 19.911 1.00 87.75 85 LEU A N 1
ATOM 645 C CA . LEU A 1 85 ? -12.605 16.378 20.980 1.00 87.75 85 LEU A CA 1
ATOM 646 C C . LEU A 1 85 ? -11.542 15.267 21.005 1.00 87.75 85 LEU A C 1
ATOM 648 O O . LEU A 1 85 ? -11.500 14.472 21.941 1.00 87.75 85 LEU A O 1
ATOM 652 N N . GLY A 1 86 ? -10.661 15.203 20.003 1.00 88.62 86 GLY A N 1
ATOM 653 C CA . GLY A 1 86 ? -9.554 14.254 19.969 1.00 88.62 86 GLY A CA 1
ATOM 654 C C . GLY A 1 86 ? -9.949 12.881 19.429 1.00 88.62 86 GLY A C 1
ATOM 655 O O . GLY A 1 86 ? -10.520 12.742 18.350 1.00 88.62 86 GLY A O 1
ATOM 656 N N . SER A 1 87 ? -9.535 11.809 20.099 1.00 85.12 87 SER A N 1
ATOM 657 C CA . SER A 1 87 ? -9.794 10.440 19.640 1.00 85.12 87 SER A CA 1
ATOM 658 C C . SER A 1 87 ? -10.247 9.541 20.772 1.00 85.12 87 SER A C 1
ATOM 660 O O . SER A 1 87 ? -9.735 9.689 21.877 1.00 85.12 87 SER A O 1
ATOM 662 N N . PRO A 1 88 ? -11.161 8.594 20.499 1.00 91.25 88 PRO A N 1
ATOM 663 C CA . PRO A 1 88 ? -11.692 8.206 19.180 1.00 91.25 88 PRO A CA 1
ATOM 664 C C . PRO A 1 88 ? -12.714 9.197 18.586 1.00 91.25 88 PRO A C 1
ATOM 666 O O . PRO A 1 88 ? -13.370 9.928 19.318 1.00 91.25 88 PRO A O 1
ATOM 669 N N . VAL A 1 89 ? -12.824 9.224 17.249 1.00 91.75 89 VAL A N 1
ATOM 670 C CA . VAL A 1 89 ? -13.800 10.066 16.519 1.00 91.75 89 VAL A CA 1
ATOM 671 C C . VAL A 1 89 ? -15.212 9.489 16.614 1.00 91.75 89 VAL A C 1
ATOM 673 O O . VAL A 1 89 ? -16.179 10.225 16.802 1.00 91.75 89 VAL A O 1
ATOM 676 N N . LEU A 1 90 ? -15.326 8.165 16.493 1.00 92.00 90 LEU A N 1
ATOM 677 C CA . LEU A 1 90 ? -16.580 7.456 16.704 1.00 92.00 90 LEU A CA 1
ATOM 678 C C . LEU A 1 90 ? -16.684 7.025 18.164 1.00 92.00 90 LEU A C 1
ATOM 680 O O . LEU A 1 90 ? -15.748 6.456 18.725 1.00 92.00 90 LEU A O 1
ATOM 684 N N . PHE A 1 91 ? -17.843 7.286 18.745 1.00 91.06 91 PHE A N 1
ATOM 685 C CA . PHE A 1 91 ? -18.291 6.745 20.012 1.00 91.06 91 PHE A CA 1
ATOM 686 C C . PHE A 1 91 ? -19.162 5.517 19.738 1.00 91.06 91 PHE A C 1
ATOM 688 O O . PHE A 1 91 ? -19.970 5.514 18.806 1.00 91.06 91 PHE A O 1
ATOM 695 N N . THR A 1 92 ? -18.989 4.466 20.535 1.00 91.06 92 THR A N 1
ATOM 696 C CA . THR A 1 92 ? -19.786 3.243 20.418 1.00 91.06 92 THR A CA 1
ATOM 697 C C . THR A 1 92 ? -20.426 2.905 21.749 1.00 91.06 92 THR A C 1
ATOM 699 O O . THR A 1 92 ? -19.734 2.927 22.764 1.00 91.06 92 THR A O 1
ATOM 702 N N . GLN A 1 93 ? -21.703 2.537 21.734 1.00 90.06 93 GLN A N 1
ATOM 703 C CA . GLN A 1 93 ? -22.445 2.169 22.938 1.00 90.06 93 GLN A CA 1
ATOM 704 C C . GLN A 1 93 ? -23.271 0.909 22.699 1.00 90.06 93 GLN A C 1
ATOM 706 O O . GLN A 1 93 ? -23.838 0.741 21.618 1.00 90.06 93 GLN A O 1
ATOM 711 N N . ASP A 1 94 ? -23.343 0.048 23.710 1.00 93.38 94 ASP A N 1
ATOM 712 C CA . ASP A 1 94 ? -24.147 -1.170 23.675 1.00 93.38 94 ASP A CA 1
ATOM 713 C C . ASP A 1 94 ? -25.638 -0.834 23.814 1.00 93.38 94 ASP A C 1
ATOM 715 O O . ASP A 1 94 ? -26.049 -0.042 24.670 1.00 93.38 94 ASP A O 1
ATOM 719 N N . ARG A 1 95 ? -26.447 -1.398 22.915 1.00 94.75 95 ARG A N 1
ATOM 720 C CA . ARG A 1 95 ? -27.884 -1.139 22.796 1.00 94.75 95 ARG A CA 1
ATOM 721 C C . ARG A 1 95 ? -28.648 -2.449 22.570 1.00 94.75 95 ARG A C 1
ATOM 723 O O . ARG A 1 95 ? -28.152 -3.290 21.814 1.00 94.75 95 ARG A O 1
ATOM 730 N N . PRO A 1 96 ? -29.853 -2.619 23.148 1.00 94.56 96 PRO A N 1
ATOM 731 C CA . PRO A 1 96 ? -30.730 -3.737 22.834 1.00 94.56 96 PRO A CA 1
ATOM 732 C C . PRO A 1 96 ? -31.096 -3.753 21.349 1.00 94.56 96 PRO A C 1
ATOM 734 O O . PRO A 1 96 ? -31.449 -2.736 20.746 1.00 94.56 96 PRO A O 1
ATOM 737 N N . GLY A 1 97 ? -30.963 -4.932 20.770 1.00 93.69 97 GLY A N 1
ATOM 738 C CA . GLY A 1 97 ? -31.158 -5.269 19.376 1.00 93.69 97 GLY A CA 1
ATOM 739 C C . GLY A 1 97 ? -32.419 -6.094 19.159 1.00 93.69 97 GLY A C 1
ATOM 740 O O . GLY A 1 97 ? -33.388 -6.025 19.909 1.00 93.69 97 GLY A O 1
ATOM 741 N N . LEU A 1 98 ? -32.409 -6.875 18.082 1.00 93.19 98 LEU A N 1
ATOM 742 C CA . LEU A 1 98 ? -33.516 -7.765 17.743 1.00 93.19 98 LEU A CA 1
ATOM 743 C C . LEU A 1 98 ? -33.502 -8.997 18.657 1.00 93.19 98 LEU A C 1
ATOM 745 O O . LEU A 1 98 ? -32.432 -9.522 18.965 1.00 93.19 98 LEU A O 1
ATOM 749 N N . ILE A 1 99 ? -34.680 -9.510 18.997 1.00 91.88 99 ILE A N 1
ATOM 750 C CA . ILE A 1 99 ? -34.814 -10.807 19.664 1.00 91.88 99 ILE A CA 1
ATOM 751 C C . ILE A 1 99 ? -34.346 -11.950 18.753 1.00 91.88 99 ILE A C 1
ATOM 753 O O . ILE A 1 99 ? -34.762 -12.065 17.584 1.00 91.88 99 ILE A O 1
ATOM 757 N N . GLY A 1 100 ? -33.485 -12.793 19.323 1.00 86.56 100 GLY A N 1
ATOM 758 C CA . GLY A 1 100 ? -32.880 -13.977 18.734 1.00 86.56 100 GLY A CA 1
ATOM 759 C C . GLY A 1 100 ? -33.880 -15.087 18.405 1.00 86.56 100 GLY A C 1
ATOM 760 O O . GLY A 1 100 ? -35.077 -14.861 18.199 1.00 86.56 100 GLY A O 1
ATOM 761 N N . LYS A 1 101 ? -33.370 -16.309 18.241 1.00 82.38 101 LYS A N 1
ATOM 762 C CA . LYS A 1 101 ? -34.206 -17.511 18.036 1.00 82.38 101 LYS A CA 1
ATOM 763 C C . LYS A 1 101 ? -34.589 -18.179 19.357 1.00 82.38 101 LYS A C 1
ATOM 765 O O . LYS A 1 101 ? -35.608 -18.850 19.419 1.00 82.38 101 LYS A O 1
ATOM 770 N N . ASP A 1 102 ? -33.754 -17.977 20.358 1.00 84.56 102 ASP A N 1
ATOM 771 C CA . ASP A 1 102 ? -33.851 -18.385 21.755 1.00 84.56 102 ASP A CA 1
ATOM 772 C C . ASP A 1 102 ? -34.833 -17.527 22.578 1.00 84.56 102 ASP A C 1
ATOM 774 O O . ASP A 1 102 ? -35.148 -17.861 23.715 1.00 84.56 102 ASP A O 1
ATOM 778 N N . GLY A 1 103 ? -35.337 -16.431 22.000 1.00 86.38 103 GLY A N 1
ATOM 779 C CA . GLY A 1 103 ? -36.284 -15.523 22.649 1.00 86.38 103 GLY A CA 1
ATOM 780 C C . GLY A 1 103 ? -35.626 -14.411 23.469 1.00 86.38 103 GLY A C 1
ATOM 781 O O . GLY A 1 103 ? -36.352 -13.589 24.026 1.00 86.38 103 GLY A O 1
ATOM 782 N N . LYS A 1 104 ? -34.288 -14.328 23.508 1.00 90.44 104 LYS A N 1
ATOM 783 C CA . LYS A 1 104 ? -33.552 -13.265 24.210 1.00 90.44 104 LYS A CA 1
ATOM 784 C C . LYS A 1 104 ? -33.175 -12.118 23.277 1.00 90.44 104 LYS A C 1
ATOM 786 O O . LYS A 1 104 ? -33.061 -12.287 22.061 1.00 90.44 104 LYS A O 1
ATOM 791 N N . GLU A 1 105 ? -32.986 -10.922 23.822 1.00 93.00 105 GLU A N 1
ATOM 792 C CA . GLU A 1 105 ? -32.459 -9.786 23.074 1.00 93.00 105 GLU A CA 1
ATOM 793 C C . GLU A 1 105 ? -30.989 -9.972 22.734 1.00 93.00 105 GLU A C 1
ATOM 795 O O . GLU A 1 105 ? -30.168 -10.367 23.559 1.00 93.00 105 GLU A O 1
ATOM 800 N N . THR A 1 106 ? -30.641 -9.572 21.519 1.00 93.12 106 THR A N 1
ATOM 801 C CA . THR A 1 106 ? -29.248 -9.308 21.171 1.00 93.12 106 THR A CA 1
ATOM 802 C C . THR A 1 106 ? -28.833 -7.931 21.676 1.00 93.12 106 THR A C 1
ATOM 804 O O . THR A 1 106 ? -29.660 -7.031 21.776 1.00 93.12 106 THR A O 1
ATOM 807 N N . VAL A 1 107 ? -27.552 -7.725 21.949 1.00 93.25 107 VAL A N 1
ATOM 808 C CA . VAL A 1 107 ? -26.971 -6.428 22.296 1.00 93.25 107 VAL A CA 1
ATOM 809 C C . VAL A 1 107 ? -25.917 -6.088 21.255 1.00 93.25 107 VAL A C 1
ATOM 811 O O . VAL A 1 107 ? -24.982 -6.855 21.041 1.00 93.25 107 VAL A O 1
ATOM 814 N N . PHE A 1 108 ? -26.080 -4.955 20.571 1.00 94.00 108 PHE A N 1
ATOM 815 C CA . PHE A 1 108 ? -25.192 -4.524 19.489 1.00 94.00 108 PHE A CA 1
ATOM 816 C C . PHE A 1 108 ? -24.524 -3.184 19.804 1.00 94.00 108 PHE A C 1
ATOM 818 O O . PHE A 1 108 ? -25.041 -2.370 20.568 1.00 94.00 108 PHE A O 1
ATOM 825 N N . LYS A 1 109 ? -23.394 -2.918 19.142 1.00 93.56 109 LYS A N 1
ATOM 826 C CA . LYS A 1 109 ? -22.691 -1.632 19.234 1.00 93.56 109 LYS A CA 1
ATOM 827 C C . LYS A 1 109 ? -23.281 -0.619 18.261 1.00 93.56 109 LYS A C 1
ATOM 829 O O . LYS A 1 109 ? -23.099 -0.744 17.048 1.00 93.56 109 LYS A O 1
ATOM 834 N N . MET A 1 110 ? -23.954 0.393 18.792 1.00 93.56 110 MET A N 1
ATOM 835 C CA . MET A 1 110 ? -24.454 1.542 18.039 1.00 93.56 110 MET A CA 1
ATOM 836 C C . MET A 1 110 ? -23.342 2.573 17.843 1.00 93.56 110 MET A C 1
ATOM 838 O O . MET A 1 110 ? -22.595 2.854 18.781 1.00 93.56 110 MET A O 1
ATOM 842 N N . TYR A 1 111 ? -23.217 3.121 16.634 1.00 94.62 111 TYR A N 1
ATOM 843 C CA . TYR A 1 111 ? -22.166 4.067 16.266 1.00 94.62 111 TYR A CA 1
ATOM 844 C C . TYR A 1 111 ? -22.678 5.501 16.242 1.00 94.62 111 TYR A C 1
ATOM 846 O O . TYR A 1 111 ? -23.667 5.796 15.583 1.00 94.62 111 TYR A O 1
ATOM 854 N N . LYS A 1 112 ? -21.941 6.407 16.882 1.00 94.12 112 LYS A N 1
ATOM 855 C CA . LYS A 1 112 ? -22.176 7.853 16.847 1.00 94.12 112 LYS A CA 1
ATOM 856 C C . LYS A 1 112 ? -20.868 8.606 16.671 1.00 94.12 112 LYS A C 1
ATOM 858 O O . LYS A 1 112 ? -19.797 8.059 16.933 1.00 94.12 112 LYS A O 1
ATOM 863 N N . PHE A 1 113 ? -20.919 9.869 16.265 1.00 95.19 113 PHE A N 1
ATOM 864 C CA . PHE A 1 113 ? -19.774 10.744 16.482 1.00 95.19 113 PHE A CA 1
ATOM 865 C C . PHE A 1 113 ? -19.672 11.090 17.960 1.00 95.19 113 PHE A C 1
ATOM 867 O O . PHE A 1 113 ? -20.666 11.274 18.659 1.00 95.19 113 PHE A O 1
ATOM 874 N N . ARG A 1 114 ? -18.439 11.173 18.446 1.00 93.88 114 ARG A N 1
ATOM 875 C CA . ARG A 1 114 ? -18.171 11.562 19.821 1.00 93.88 114 ARG A CA 1
ATOM 876 C C . ARG A 1 114 ? -18.583 13.021 20.042 1.00 93.88 114 ARG A C 1
ATOM 878 O O . ARG A 1 114 ? -18.147 13.896 19.302 1.00 93.88 114 ARG A O 1
ATOM 885 N N . THR A 1 115 ? -19.374 13.277 21.086 1.00 90.44 115 THR A N 1
ATOM 886 C CA . THR A 1 115 ? -19.839 14.631 21.452 1.00 90.44 115 THR A CA 1
ATOM 887 C C . THR A 1 115 ? -19.330 15.113 22.813 1.00 90.44 115 THR A C 1
ATOM 889 O O . THR A 1 115 ? -19.535 16.272 23.156 1.00 90.44 115 THR A O 1
ATOM 892 N N . MET A 1 116 ? -18.685 14.249 23.602 1.00 90.06 116 MET A N 1
ATOM 893 C CA . MET A 1 116 ? -18.278 14.536 24.987 1.00 90.06 116 MET A CA 1
ATOM 894 C C . MET A 1 116 ? -16.778 14.306 25.196 1.00 90.06 116 MET A C 1
ATOM 896 O O . MET A 1 116 ? -16.165 13.512 24.473 1.00 90.06 116 MET A O 1
ATOM 900 N N . THR A 1 117 ? -16.182 14.989 26.175 1.00 87.25 117 THR A N 1
ATOM 901 C CA . THR A 1 117 ? -14.783 14.791 26.597 1.00 87.25 117 THR A CA 1
ATOM 902 C C . THR A 1 117 ? -14.616 13.484 27.394 1.00 87.25 117 THR A C 1
ATOM 904 O O . THR A 1 117 ? -15.593 12.837 27.776 1.00 87.25 117 THR A O 1
ATOM 907 N N . ASP A 1 118 ? -13.367 13.044 27.589 1.00 83.69 118 ASP A N 1
ATOM 908 C CA . ASP A 1 118 ? -13.010 11.894 28.451 1.00 83.69 118 ASP A CA 1
ATOM 909 C C . ASP A 1 118 ? -12.475 12.383 29.806 1.00 83.69 118 ASP A C 1
ATOM 911 O O . ASP A 1 118 ? -11.618 11.734 30.402 1.00 83.69 118 ASP A O 1
ATOM 915 N N . GLU A 1 119 ? -12.907 13.562 30.256 1.00 83.50 119 GLU A N 1
ATOM 916 C CA . GLU A 1 119 ? -12.461 14.106 31.536 1.00 83.50 119 GLU A CA 1
ATOM 917 C C . GLU A 1 119 ? -12.932 13.205 32.679 1.00 83.50 119 GLU A C 1
ATOM 919 O O . GLU A 1 119 ? -14.067 12.712 32.687 1.00 83.50 119 GLU A O 1
ATOM 924 N N . ARG A 1 120 ? -12.006 12.953 33.603 1.00 86.88 120 ARG A N 1
ATOM 925 C CA . ARG A 1 120 ? -12.166 12.066 34.749 1.00 86.88 120 ARG A CA 1
ATOM 926 C C . ARG A 1 120 ? -11.797 12.808 36.024 1.00 86.88 120 ARG A C 1
ATOM 928 O O . ARG A 1 120 ? -11.009 13.751 35.964 1.00 86.88 120 ARG A O 1
ATOM 935 N N . ASP A 1 121 ? -12.376 12.383 37.134 1.00 83.12 121 ASP A N 1
ATOM 936 C CA . ASP A 1 121 ? -12.007 12.854 38.462 1.00 83.12 121 ASP A CA 1
ATOM 937 C C . ASP A 1 121 ? -10.678 12.237 38.945 1.00 83.12 121 ASP A C 1
ATOM 939 O O . ASP A 1 121 ? -10.009 11.482 38.229 1.00 83.12 121 ASP A O 1
ATOM 943 N N . GLU A 1 122 ? -10.288 12.575 40.175 1.00 78.94 122 GLU A N 1
ATOM 944 C CA . GLU A 1 122 ? -9.059 12.098 40.824 1.00 78.94 122 GLU A CA 1
ATOM 945 C C . GLU A 1 122 ? -9.050 10.577 41.063 1.00 78.94 122 GLU A C 1
ATOM 947 O O . GLU A 1 122 ? -7.980 9.971 41.122 1.00 78.94 122 GLU A O 1
ATOM 952 N N . ASN A 1 123 ? -10.228 9.948 41.122 1.00 70.00 123 ASN A N 1
ATOM 953 C CA . ASN A 1 123 ? -10.399 8.500 41.267 1.00 70.00 123 ASN A CA 1
ATOM 954 C C . ASN A 1 123 ? -10.391 7.774 39.911 1.00 70.00 123 ASN A C 1
ATOM 956 O O . ASN A 1 123 ? -10.454 6.544 39.848 1.00 70.00 123 ASN A O 1
ATOM 960 N N . GLY A 1 124 ? -10.295 8.521 38.808 1.00 72.50 124 GLY A N 1
ATOM 961 C CA . GLY A 1 124 ? -10.338 7.988 37.456 1.00 72.50 124 GLY A CA 1
ATOM 962 C C . GLY A 1 124 ? -11.752 7.676 36.962 1.00 72.50 124 GLY A C 1
ATOM 963 O O . GLY A 1 124 ? -11.879 7.039 35.912 1.00 72.50 124 GLY A O 1
ATOM 964 N N . GLU A 1 125 ? -12.809 8.123 37.639 1.00 77.38 125 GLU A N 1
ATOM 965 C CA . GLU A 1 125 ? -14.198 8.009 37.186 1.00 77.38 125 GLU A CA 1
ATOM 966 C C . GLU A 1 125 ? -14.555 9.141 36.221 1.00 77.38 125 GLU A C 1
ATOM 968 O O . GLU A 1 125 ? -13.980 10.222 36.270 1.00 77.38 125 GLU A O 1
ATOM 973 N N . LEU A 1 126 ? -15.460 8.896 35.268 1.00 79.44 126 LEU A N 1
ATOM 974 C CA . LEU A 1 126 ? -15.853 9.932 34.309 1.00 79.44 126 LEU A CA 1
ATOM 975 C C . LEU A 1 126 ? -16.619 11.047 35.021 1.00 79.44 126 LEU A C 1
ATOM 977 O O . LEU A 1 126 ? -17.549 10.765 35.770 1.00 79.44 126 LEU A O 1
ATOM 981 N N . LEU A 1 127 ? -16.277 12.300 34.712 1.00 84.81 127 LEU A N 1
ATOM 982 C CA . LEU A 1 127 ? -17.015 13.446 35.237 1.00 84.81 127 LEU A CA 1
ATOM 983 C C . LEU A 1 127 ? -18.490 13.430 34.786 1.00 84.81 127 LEU A C 1
ATOM 985 O O . LEU A 1 127 ? -18.824 12.789 33.780 1.00 84.81 127 LEU A O 1
ATOM 989 N N . PRO A 1 128 ? -19.367 14.166 35.488 1.00 82.00 128 PRO A N 1
ATOM 990 C CA . PRO A 1 128 ? -20.749 14.372 35.078 1.00 82.00 128 PRO A CA 1
ATOM 991 C C . PRO A 1 128 ? -20.909 14.868 33.629 1.00 82.00 128 PRO A C 1
ATOM 993 O O . PRO A 1 128 ? -20.043 15.539 33.052 1.00 82.00 128 PRO A O 1
ATOM 996 N N . ASP A 1 129 ? -22.036 14.501 33.017 1.00 79.94 129 ASP A N 1
ATOM 997 C CA . ASP A 1 129 ? -22.298 14.722 31.593 1.00 79.94 129 ASP A CA 1
ATOM 998 C C . ASP A 1 129 ? -22.357 16.212 31.209 1.00 79.94 129 ASP A C 1
ATOM 1000 O O . ASP A 1 129 ? -21.939 16.591 30.113 1.00 79.94 129 ASP A O 1
ATOM 1004 N N . ASP A 1 130 ? -22.840 17.064 32.109 1.00 80.69 130 ASP A N 1
ATOM 1005 C CA . ASP A 1 130 ? -22.921 18.519 31.967 1.00 80.69 130 ASP A CA 1
ATOM 1006 C C . ASP A 1 130 ? -21.538 19.182 31.881 1.00 80.69 130 ASP A C 1
ATOM 1008 O O . ASP A 1 130 ? -21.359 20.112 31.088 1.00 80.69 130 ASP A O 1
ATOM 1012 N N . VAL A 1 131 ? -20.551 18.650 32.609 1.00 81.31 131 VAL A N 1
ATOM 1013 C CA . VAL A 1 131 ? -19.149 19.089 32.551 1.00 81.31 131 VAL A CA 1
ATOM 1014 C C . VAL A 1 131 ? -18.501 18.638 31.242 1.00 81.31 131 VAL A C 1
ATOM 1016 O O . VAL A 1 131 ? -17.839 19.417 30.554 1.00 81.31 131 VAL A O 1
ATOM 1019 N N . ARG A 1 132 ? -18.743 17.385 30.840 1.00 87.81 132 ARG A N 1
ATOM 1020 C CA . ARG A 1 132 ? -18.099 16.774 29.663 1.00 87.81 132 ARG A CA 1
ATOM 1021 C C . ARG A 1 132 ? -18.692 17.219 28.325 1.00 87.81 132 ARG A C 1
ATOM 1023 O O . ARG A 1 132 ? -18.086 17.008 27.264 1.00 87.81 132 ARG A O 1
ATOM 1030 N N . LEU A 1 133 ? -19.896 17.794 28.325 1.00 88.44 133 LEU A N 1
ATOM 1031 C CA . LEU A 1 133 ? -20.614 18.207 27.121 1.00 88.44 133 LEU A CA 1
ATOM 1032 C C . LEU A 1 133 ? -20.230 19.631 26.680 1.00 88.44 133 LEU A C 1
ATOM 1034 O O . LEU A 1 133 ? -20.853 20.633 27.036 1.00 88.44 133 LEU A O 1
ATOM 1038 N N . THR A 1 134 ? -19.227 19.714 25.804 1.00 89.50 134 THR A N 1
ATOM 1039 C CA . THR A 1 134 ? -18.738 20.987 25.240 1.00 89.50 134 THR A CA 1
ATOM 1040 C C . THR A 1 134 ? -19.775 21.712 24.367 1.00 89.50 134 THR A C 1
ATOM 1042 O O . THR A 1 134 ? -20.686 21.095 23.816 1.00 89.50 134 THR A O 1
ATOM 1045 N N . LYS A 1 135 ? -19.581 23.020 24.114 1.00 89.81 135 LYS A N 1
ATOM 1046 C CA . LYS A 1 135 ? -20.404 23.800 23.158 1.00 89.81 135 LYS A CA 1
ATOM 1047 C C . LYS A 1 135 ? -20.472 23.154 21.765 1.00 89.81 135 LYS A C 1
ATOM 1049 O O . LYS A 1 135 ? -21.531 23.132 21.145 1.00 89.81 135 LYS A O 1
ATOM 1054 N N . PHE A 1 136 ? -19.353 22.599 21.291 1.00 90.69 136 PHE A N 1
ATOM 1055 C CA . PHE A 1 136 ? -19.295 21.867 20.022 1.00 90.69 136 PHE A CA 1
ATOM 1056 C C . PHE A 1 136 ? -20.101 20.561 20.079 1.00 90.69 136 PHE A C 1
ATOM 1058 O O . PHE A 1 136 ? -20.853 20.259 19.156 1.00 90.69 136 PHE A O 1
ATOM 1065 N N . GLY A 1 137 ? -20.001 19.823 21.187 1.00 89.62 137 GLY A N 1
ATOM 1066 C CA . GLY A 1 137 ? -20.813 18.638 21.451 1.00 89.62 137 GLY A CA 1
ATOM 1067 C C . GLY A 1 137 ? -22.315 18.926 21.461 1.00 89.62 137 GLY A C 1
ATOM 1068 O O . GLY A 1 137 ? -23.076 18.203 20.820 1.00 89.62 137 GLY A O 1
ATOM 1069 N N . LYS A 1 138 ? -22.733 20.017 22.122 1.00 87.12 138 LYS A N 1
ATOM 1070 C CA . LYS A 1 138 ? -24.125 20.502 22.112 1.00 87.12 138 LYS A CA 1
ATOM 1071 C C . LYS A 1 138 ? -24.596 20.803 20.690 1.00 87.12 138 LYS A C 1
ATOM 1073 O O . LYS A 1 138 ? -25.658 20.344 20.290 1.00 87.12 138 LYS A O 1
ATOM 1078 N N . TRP A 1 139 ? -23.782 21.502 19.895 1.00 89.94 139 TRP A N 1
ATOM 1079 C CA . TRP A 1 139 ? -24.104 21.788 18.494 1.00 89.94 139 TRP A CA 1
ATOM 1080 C C . TRP A 1 139 ? -24.268 20.514 17.644 1.00 89.94 139 TRP A C 1
ATOM 1082 O O . TRP A 1 139 ? -25.233 20.415 16.884 1.00 89.94 139 TRP A O 1
ATOM 1092 N N . LEU A 1 140 ? -23.386 19.518 17.801 1.00 88.00 140 LEU A N 1
ATOM 1093 C CA . LEU A 1 140 ? -23.503 18.234 17.094 1.00 88.00 140 LEU A CA 1
ATOM 1094 C C . LEU A 1 140 ? -24.808 17.499 17.427 1.00 88.00 140 LEU A C 1
ATOM 1096 O O . LEU A 1 140 ? -25.477 17.028 16.511 1.00 88.00 140 LEU A O 1
ATOM 1100 N N . ARG A 1 141 ? -25.187 17.445 18.712 1.00 86.25 141 ARG A N 1
ATOM 1101 C CA . ARG A 1 141 ? -26.443 16.816 19.158 1.00 86.25 141 ARG A CA 1
ATOM 1102 C C . ARG A 1 141 ? -27.675 17.573 18.662 1.00 86.25 141 ARG A C 1
ATOM 1104 O O . ARG A 1 141 ? -28.603 16.962 18.140 1.00 86.25 141 ARG A O 1
ATOM 1111 N N . ASN A 1 142 ? -27.663 18.905 18.749 1.00 80.94 142 ASN A N 1
ATOM 1112 C CA . ASN A 1 142 ? -28.789 19.750 18.330 1.00 80.94 142 ASN A CA 1
ATOM 1113 C C . ASN A 1 142 ? -29.055 19.673 16.822 1.00 80.94 142 ASN A C 1
ATOM 1115 O O . ASN A 1 142 ? -30.188 19.827 16.378 1.00 80.94 142 ASN A O 1
ATOM 1119 N N . THR A 1 143 ? -28.011 19.428 16.033 1.00 83.94 143 THR A N 1
ATOM 1120 C CA . THR A 1 143 ? -28.113 19.217 14.582 1.00 83.94 143 THR A CA 1
ATOM 1121 C C . THR A 1 143 ? -28.319 17.747 14.205 1.00 83.94 143 THR A C 1
ATOM 1123 O O . THR A 1 143 ? -28.472 17.441 13.024 1.00 83.94 143 THR A O 1
ATOM 1126 N N . SER A 1 144 ? -28.314 16.835 15.188 1.00 85.19 144 SER A N 1
ATOM 1127 C CA . SER A 1 144 ? -28.343 15.372 15.017 1.00 85.19 144 SER A CA 1
ATOM 1128 C C . SER A 1 144 ? -27.237 14.826 14.106 1.00 85.19 144 SER A C 1
ATOM 1130 O O . SER A 1 144 ? -27.324 13.707 13.597 1.00 85.19 144 SER A O 1
ATOM 1132 N N . LEU A 1 145 ? -26.173 15.608 13.893 1.00 89.38 145 LEU A N 1
ATOM 1133 C CA . LEU A 1 145 ? -25.029 15.194 13.086 1.00 89.38 145 LEU A CA 1
ATOM 1134 C C . LEU A 1 145 ? -24.254 14.064 13.760 1.00 89.38 145 LEU A C 1
ATOM 1136 O O . LEU A 1 145 ? -23.581 13.299 13.071 1.00 89.38 145 LEU A O 1
ATOM 1140 N N . ASP A 1 146 ? -24.361 13.932 15.085 1.00 91.75 146 ASP A N 1
ATOM 1141 C CA . ASP A 1 146 ? -23.738 12.850 15.836 1.00 91.75 146 ASP A CA 1
ATOM 1142 C C . ASP A 1 146 ? -24.303 11.466 15.504 1.00 91.75 146 ASP A C 1
ATOM 1144 O O . ASP A 1 146 ? -23.590 10.478 15.665 1.00 91.75 146 ASP A O 1
ATOM 1148 N N . GLU A 1 147 ? -25.526 11.384 14.978 1.00 91.00 147 GLU A N 1
ATOM 1149 C CA . GLU A 1 147 ? -26.208 10.119 14.662 1.00 91.00 147 GLU A CA 1
ATOM 1150 C C . GLU A 1 147 ? -25.940 9.637 13.234 1.00 91.00 147 GLU A C 1
ATOM 1152 O O . GLU A 1 147 ? -26.289 8.511 12.887 1.00 91.00 147 GLU A O 1
ATOM 1157 N N . LEU A 1 148 ? -25.272 10.442 12.395 1.00 91.62 148 LEU A N 1
ATOM 1158 C CA . LEU A 1 148 ? -24.935 10.048 11.022 1.00 91.62 148 LEU A CA 1
ATOM 1159 C C . LEU A 1 148 ? -24.271 8.653 10.948 1.00 91.62 148 LEU A C 1
ATOM 1161 O O . LEU A 1 148 ? -24.704 7.841 10.127 1.00 91.62 148 LEU A O 1
ATOM 1165 N N . PRO A 1 149 ? -23.292 8.293 11.808 1.00 95.19 149 PRO A N 1
ATOM 1166 C CA . PRO A 1 149 ? -22.654 6.977 11.758 1.00 95.19 149 PRO A CA 1
ATOM 1167 C C . PRO A 1 149 ? -23.595 5.776 11.958 1.00 95.19 149 PRO A C 1
ATOM 1169 O O . PRO A 1 149 ? -23.233 4.664 11.569 1.00 95.19 149 PRO A O 1
ATOM 1172 N N . GLU A 1 150 ? -24.813 5.966 12.468 1.00 95.38 150 GLU A N 1
ATOM 1173 C CA . GLU A 1 150 ? -25.818 4.902 12.582 1.00 95.38 150 GLU A CA 1
ATOM 1174 C C . GLU A 1 150 ? -26.226 4.336 11.206 1.00 95.38 150 GLU A C 1
ATOM 1176 O O . GLU A 1 150 ? -26.641 3.179 11.103 1.00 95.38 150 GLU A O 1
ATOM 1181 N N . ALA A 1 151 ? -26.011 5.069 10.104 1.00 95.00 151 ALA A N 1
ATOM 1182 C CA . ALA A 1 151 ? -26.187 4.534 8.749 1.00 95.00 151 ALA A CA 1
ATOM 1183 C C . ALA A 1 151 ? -25.323 3.283 8.491 1.00 95.00 151 ALA A C 1
ATOM 1185 O O . ALA A 1 151 ? -25.735 2.374 7.763 1.00 95.00 151 ALA A O 1
ATOM 1186 N N . PHE A 1 152 ? -24.152 3.177 9.131 1.00 94.88 152 PHE A N 1
ATOM 1187 C CA . PHE A 1 152 ? -23.318 1.975 9.063 1.00 94.88 152 PHE A CA 1
ATOM 1188 C C . PHE A 1 152 ? -23.919 0.803 9.860 1.00 94.88 152 PHE A C 1
ATOM 1190 O O . PHE A 1 152 ? -23.769 -0.346 9.437 1.00 94.88 152 PHE A O 1
ATOM 1197 N N . ASN A 1 153 ? -24.651 1.063 10.952 1.00 96.12 153 ASN A N 1
ATOM 1198 C CA . ASN A 1 153 ? -25.442 0.049 11.666 1.00 96.12 153 ASN A CA 1
ATOM 1199 C C . ASN A 1 153 ? -26.640 -0.438 10.843 1.00 96.12 153 ASN A C 1
ATOM 1201 O O . ASN A 1 153 ? -26.980 -1.623 10.849 1.00 96.12 153 ASN A O 1
ATOM 1205 N N . ILE A 1 154 ? -27.262 0.448 10.066 1.00 96.12 154 ILE A N 1
ATOM 1206 C CA . ILE A 1 154 ? -28.291 0.036 9.109 1.00 96.12 154 ILE A CA 1
ATOM 1207 C C . ILE A 1 154 ? -27.656 -0.854 8.036 1.00 96.12 154 ILE A C 1
ATOM 1209 O O . ILE A 1 154 ? -28.155 -1.941 7.746 1.00 96.12 154 ILE A O 1
ATOM 1213 N N . LEU A 1 155 ? -26.508 -0.462 7.480 1.00 93.81 155 LEU A N 1
ATOM 1214 C CA . LEU A 1 155 ? -25.849 -1.225 6.422 1.00 93.81 155 LEU A CA 1
ATOM 1215 C C . LEU A 1 155 ? -25.332 -2.594 6.904 1.00 93.81 155 LEU A C 1
ATOM 1217 O O . LEU A 1 155 ? -25.481 -3.582 6.183 1.00 93.81 155 LEU A O 1
ATOM 1221 N N . ASN A 1 156 ? -24.809 -2.698 8.129 1.00 92.94 156 ASN A N 1
ATOM 1222 C CA . ASN A 1 156 ? -24.368 -3.971 8.719 1.00 92.94 156 ASN A CA 1
ATOM 1223 C C . ASN A 1 156 ? -25.541 -4.870 9.170 1.00 92.94 156 ASN A C 1
ATOM 1225 O O . ASN A 1 156 ? -25.390 -6.088 9.264 1.00 92.94 156 ASN A O 1
ATOM 1229 N N . GLY A 1 157 ? -26.733 -4.289 9.335 1.00 93.50 157 GLY A N 1
ATOM 1230 C CA . GLY A 1 157 ? -27.981 -4.997 9.590 1.00 93.50 157 GLY A CA 1
ATOM 1231 C C . GLY A 1 157 ? -28.372 -5.149 11.056 1.00 93.50 157 GLY A C 1
ATOM 1232 O O . GLY A 1 157 ? -29.377 -5.829 11.293 1.00 93.50 157 GLY A O 1
ATOM 1233 N N . THR A 1 158 ? -27.651 -4.527 11.997 1.00 94.50 158 THR A N 1
ATOM 1234 C CA . THR A 1 158 ? -28.054 -4.447 13.413 1.00 94.50 158 THR A CA 1
ATOM 1235 C C . THR A 1 158 ? -29.199 -3.457 13.630 1.00 94.50 158 THR A C 1
ATOM 1237 O O . THR A 1 158 ? -29.998 -3.648 14.539 1.00 94.50 158 THR A O 1
ATOM 1240 N N . MET A 1 159 ? -29.322 -2.444 12.765 1.00 95.88 159 MET A N 1
ATOM 1241 C CA . MET A 1 159 ? -30.417 -1.465 12.765 1.00 95.88 159 MET A CA 1
ATOM 1242 C C . MET A 1 159 ? -31.200 -1.470 11.443 1.00 95.88 159 MET A C 1
ATOM 1244 O O . MET A 1 159 ? -30.791 -2.085 10.453 1.00 95.88 159 MET A O 1
ATOM 1248 N N . SER A 1 160 ? -32.336 -0.776 11.441 1.00 96.56 160 SER A N 1
ATOM 1249 C CA . SER A 1 160 ? -33.157 -0.437 10.274 1.00 96.56 160 SER A CA 1
ATOM 1250 C C . SER A 1 160 ? -33.324 1.083 10.175 1.00 96.56 160 SER A C 1
ATOM 1252 O O . SER A 1 160 ? -33.103 1.808 11.145 1.00 96.56 160 SER A O 1
ATOM 1254 N N . VAL A 1 161 ? -33.711 1.591 9.004 1.00 95.88 161 VAL A N 1
ATOM 1255 C CA . VAL A 1 161 ? -34.057 3.013 8.839 1.00 95.88 161 VAL A CA 1
ATOM 1256 C C . VAL A 1 161 ? -35.250 3.363 9.725 1.00 95.88 161 VAL A C 1
ATOM 1258 O O . VAL A 1 161 ? -35.230 4.395 10.395 1.00 95.88 161 VAL A O 1
ATOM 1261 N N . ILE A 1 162 ? -36.256 2.479 9.756 1.00 96.56 162 ILE A N 1
ATOM 1262 C CA . ILE A 1 162 ? -37.498 2.672 10.506 1.00 96.56 162 ILE A CA 1
ATOM 1263 C C . ILE A 1 162 ? -37.723 1.520 11.482 1.00 96.56 162 ILE A C 1
ATOM 1265 O O . ILE A 1 162 ? -37.765 0.354 11.086 1.00 96.56 162 ILE A O 1
ATOM 1269 N N . GLY A 1 163 ? -37.896 1.846 12.756 1.00 95.25 163 GLY A N 1
ATOM 1270 C CA . GLY A 1 163 ? -38.079 0.904 13.854 1.00 95.25 163 GLY A CA 1
ATOM 1271 C C . GLY A 1 163 ? -38.205 1.617 15.202 1.00 95.25 163 GLY A C 1
ATOM 1272 O O . GLY A 1 163 ? -37.982 2.826 15.276 1.00 95.25 163 GLY A O 1
ATOM 1273 N N . PRO A 1 164 ? -38.540 0.903 16.288 1.00 94.31 164 PRO A N 1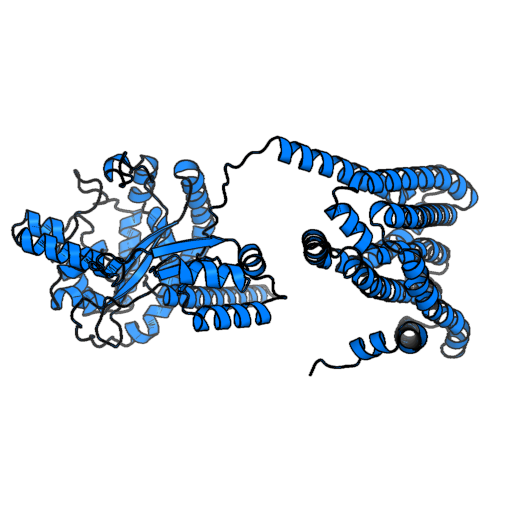
ATOM 1274 C CA . PRO A 1 164 ? -38.460 1.462 17.633 1.00 94.31 164 PRO A CA 1
ATOM 1275 C C . PRO A 1 164 ? -37.043 1.969 17.901 1.00 94.31 164 PRO A C 1
ATOM 1277 O O . PRO A 1 164 ? -36.070 1.283 17.585 1.00 94.31 164 PRO A O 1
ATOM 1280 N N . ARG A 1 165 ? -36.895 3.165 18.471 1.00 91.00 165 ARG A N 1
ATOM 1281 C CA . ARG A 1 165 ? -35.558 3.717 18.730 1.00 91.00 165 ARG A CA 1
ATOM 1282 C C . ARG A 1 165 ? -34.814 2.842 19.755 1.00 91.00 165 ARG A C 1
ATOM 1284 O O . ARG A 1 165 ? -35.443 2.453 20.747 1.00 91.00 165 ARG A O 1
ATOM 1291 N N . PRO A 1 166 ? -33.520 2.528 19.552 1.00 91.94 166 PRO A N 1
ATOM 1292 C CA . PRO A 1 166 ? -32.746 1.755 20.521 1.00 91.94 166 PRO A CA 1
ATOM 1293 C C . PRO A 1 166 ? -32.610 2.512 21.849 1.00 91.94 166 PRO A C 1
ATOM 1295 O O . PRO A 1 166 ? -32.119 3.641 21.871 1.00 91.94 166 PRO A O 1
ATOM 1298 N N . GLN A 1 167 ? -33.002 1.880 22.957 1.00 92.12 167 GLN A N 1
ATOM 1299 C CA . GLN A 1 167 ? -32.821 2.410 24.320 1.00 92.12 167 GLN A CA 1
ATOM 1300 C C . GLN A 1 167 ? -31.538 1.879 24.957 1.00 92.12 167 GLN A C 1
ATOM 1302 O O . GLN A 1 167 ? -30.777 1.184 24.289 1.00 92.12 167 GLN A O 1
ATOM 1307 N N . LEU A 1 168 ? -31.230 2.245 26.198 1.00 91.94 168 LEU A N 1
ATOM 1308 C CA . LEU A 1 168 ? -30.066 1.685 26.879 1.00 91.94 168 LEU A CA 1
ATOM 1309 C C . LEU A 1 168 ? -30.370 0.277 27.392 1.00 91.94 168 LEU A C 1
ATOM 1311 O O . LEU A 1 168 ? -31.519 -0.080 27.644 1.00 91.94 168 LEU A O 1
ATOM 1315 N N . VAL A 1 169 ? -29.321 -0.527 27.581 1.00 91.94 169 VAL A N 1
ATOM 1316 C CA . VAL A 1 169 ? -29.450 -1.864 28.190 1.00 91.94 169 VAL A CA 1
ATOM 1317 C C . VAL A 1 169 ? -30.056 -1.766 29.593 1.00 91.94 169 VAL A C 1
ATOM 1319 O O . VAL A 1 169 ? -30.884 -2.598 29.949 1.00 91.94 169 VAL A O 1
ATOM 1322 N N . ARG A 1 170 ? -29.728 -0.705 30.345 1.00 90.75 170 ARG A N 1
ATOM 1323 C CA . ARG A 1 170 ? -30.357 -0.432 31.643 1.00 90.75 170 ARG A CA 1
ATOM 1324 C C . ARG A 1 170 ? -31.855 -0.183 31.550 1.00 90.75 170 ARG A C 1
ATOM 1326 O O . ARG A 1 170 ? -32.565 -0.666 32.405 1.00 90.75 170 ARG A O 1
ATOM 1333 N N . ASP A 1 171 ? -32.362 0.475 30.509 1.00 92.44 171 ASP A N 1
ATOM 1334 C CA . ASP A 1 171 ? -33.807 0.725 30.392 1.00 92.44 171 ASP A CA 1
ATOM 1335 C C . ASP A 1 171 ? -34.577 -0.575 30.152 1.00 92.44 171 ASP A C 1
ATOM 1337 O O . ASP A 1 171 ? -35.694 -0.748 30.632 1.00 92.44 171 ASP A O 1
ATOM 1341 N N . MET A 1 172 ? -33.972 -1.508 29.414 1.00 93.00 172 MET A N 1
ATOM 1342 C CA . MET A 1 172 ? -34.573 -2.800 29.095 1.00 93.00 172 MET A CA 1
ATOM 1343 C C . MET A 1 172 ? -34.839 -3.654 30.343 1.00 93.00 172 MET A C 1
ATOM 1345 O O . MET A 1 172 ? -35.838 -4.369 30.353 1.00 93.00 172 MET A O 1
ATOM 1349 N N . THR A 1 173 ? -34.009 -3.574 31.393 1.00 92.88 173 THR A N 1
ATOM 1350 C CA . THR A 1 173 ? -34.217 -4.355 32.632 1.00 92.88 173 THR A CA 1
ATOM 1351 C C . THR A 1 173 ? -35.435 -3.882 33.434 1.00 92.88 173 THR A C 1
ATOM 1353 O O . THR A 1 173 ? -35.976 -4.640 34.238 1.00 92.88 173 THR A O 1
ATOM 1356 N N . PHE A 1 174 ? -35.924 -2.664 33.180 1.00 92.69 174 PHE A N 1
ATOM 1357 C CA . PHE A 1 174 ? -37.149 -2.131 33.781 1.00 92.69 174 PHE A CA 1
ATOM 1358 C C . PHE A 1 174 ? -38.413 -2.397 32.953 1.00 92.69 174 PHE A C 1
ATOM 1360 O O . PHE A 1 174 ? -39.514 -2.176 33.452 1.00 92.69 174 PHE A O 1
ATOM 1367 N N . MET A 1 175 ? -38.288 -2.861 31.706 1.00 92.25 175 MET A N 1
ATOM 1368 C CA . MET A 1 175 ? -39.439 -3.063 30.824 1.00 92.25 175 MET A CA 1
ATOM 1369 C C . MET A 1 175 ? -40.181 -4.371 31.124 1.00 92.25 175 MET A C 1
ATOM 1371 O O . MET A 1 175 ? -39.569 -5.423 31.313 1.00 92.25 175 MET A O 1
ATOM 1375 N N . THR A 1 176 ? -41.515 -4.332 31.067 1.00 91.75 176 THR A N 1
ATOM 1376 C CA . THR A 1 176 ? -42.342 -5.551 31.116 1.00 91.75 176 THR A CA 1
ATOM 1377 C C . THR A 1 176 ? -42.173 -6.390 29.842 1.00 91.75 176 THR A C 1
ATOM 1379 O O . THR A 1 176 ? -41.668 -5.908 28.821 1.00 91.75 176 THR A O 1
ATOM 1382 N N . LYS A 1 177 ? -42.631 -7.649 29.852 1.00 90.31 177 LYS A N 1
ATOM 1383 C CA . LYS A 1 177 ? -42.584 -8.532 28.668 1.00 90.31 177 LYS A CA 1
ATOM 1384 C C . LYS A 1 177 ? -43.319 -7.923 27.469 1.00 90.31 177 LYS A C 1
ATOM 1386 O O . LYS A 1 177 ? -42.834 -7.992 26.341 1.00 90.31 177 LYS A O 1
ATOM 1391 N N . GLU A 1 178 ? -44.444 -7.258 27.716 1.00 89.50 178 GLU A N 1
ATOM 1392 C CA . GLU A 1 178 ? -45.252 -6.576 26.703 1.00 89.50 178 GLU A CA 1
ATOM 1393 C C . GLU A 1 178 ? -44.517 -5.365 26.121 1.00 89.50 178 GLU A C 1
ATOM 1395 O O . GLU A 1 178 ? -44.530 -5.154 24.909 1.00 89.50 178 GLU A O 1
ATOM 1400 N N . GLN A 1 179 ? -43.834 -4.583 26.961 1.00 92.19 179 GLN A N 1
ATOM 1401 C CA . GLN A 1 179 ? -43.040 -3.434 26.517 1.00 92.19 179 GLN A CA 1
ATOM 1402 C C . GLN A 1 179 ? -41.811 -3.880 25.714 1.00 92.19 179 GLN A C 1
ATOM 1404 O O . GLN A 1 179 ? -41.482 -3.280 24.686 1.00 92.19 179 GLN A O 1
ATOM 1409 N N . ARG A 1 180 ? -41.177 -4.988 26.119 1.00 93.06 180 ARG A N 1
ATOM 1410 C CA . ARG A 1 180 ? -40.053 -5.613 25.405 1.00 93.06 180 ARG A CA 1
ATOM 1411 C C . ARG A 1 180 ? -40.446 -6.212 24.058 1.00 93.06 180 ARG A C 1
ATOM 1413 O O . ARG A 1 180 ? -39.575 -6.388 23.207 1.00 93.06 180 ARG A O 1
ATOM 1420 N N . ALA A 1 181 ? -41.739 -6.403 23.774 1.00 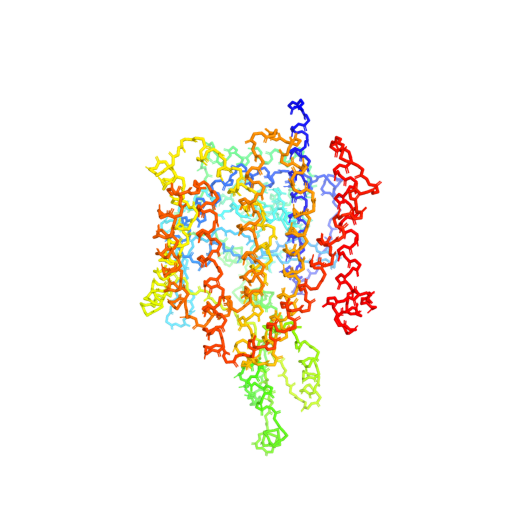91.56 181 ALA A N 1
ATOM 1421 C CA . ALA A 1 181 ? -42.205 -6.801 22.445 1.00 91.56 181 ALA A CA 1
ATOM 1422 C C . ALA A 1 181 ? -41.731 -5.840 21.335 1.00 91.56 181 ALA A C 1
ATOM 1424 O O . ALA A 1 181 ? -41.614 -6.247 20.177 1.00 91.56 181 ALA A O 1
ATOM 1425 N N . ARG A 1 182 ? -41.370 -4.589 21.661 1.00 93.38 182 ARG A N 1
ATOM 1426 C CA . ARG A 1 182 ? -40.708 -3.660 20.727 1.00 93.38 182 ARG A CA 1
ATOM 1427 C C . ARG A 1 182 ? -39.415 -4.224 20.117 1.00 93.38 182 ARG A C 1
ATOM 1429 O O . ARG A 1 182 ? -39.154 -3.977 18.942 1.00 93.38 182 ARG A O 1
ATOM 1436 N N . HIS A 1 183 ? -38.658 -5.037 20.858 1.00 94.75 183 HIS A N 1
ATOM 1437 C CA . HIS A 1 183 ? -37.417 -5.682 20.404 1.00 94.75 183 HIS A CA 1
ATOM 1438 C C . HIS A 1 183 ? -37.667 -6.852 19.435 1.00 94.75 183 HIS A C 1
ATOM 1440 O O . HIS A 1 183 ? -36.732 -7.467 18.921 1.00 94.75 183 HIS A O 1
ATOM 1446 N N . THR A 1 184 ? -38.930 -7.162 19.120 1.00 93.44 184 THR A N 1
ATOM 1447 C CA . THR A 1 184 ? -39.270 -8.087 18.027 1.00 93.44 184 THR A CA 1
ATOM 1448 C C . THR A 1 184 ? -39.126 -7.446 16.645 1.00 93.44 184 THR A C 1
ATOM 1450 O O . THR A 1 184 ? -39.082 -8.162 15.646 1.00 93.44 184 THR A O 1
ATOM 1453 N N . ALA A 1 185 ? -39.049 -6.113 16.572 1.00 93.06 185 ALA A N 1
ATOM 1454 C CA . ALA A 1 185 ? -38.645 -5.363 15.389 1.00 93.06 185 ALA A CA 1
ATOM 1455 C C . ALA A 1 185 ? -37.191 -4.899 15.543 1.00 93.06 185 ALA A C 1
ATOM 1457 O O . ALA A 1 185 ? -36.709 -4.687 16.654 1.00 93.06 185 ALA A O 1
ATOM 1458 N N . LYS A 1 186 ? -36.483 -4.710 14.425 1.00 94.00 186 LYS A N 1
ATOM 1459 C CA . LYS A 1 186 ? -35.131 -4.142 14.486 1.00 94.00 186 LYS A CA 1
ATOM 1460 C C . LYS A 1 186 ? -35.181 -2.708 15.020 1.00 94.00 186 LYS A C 1
ATOM 1462 O O . LYS A 1 186 ? -36.075 -1.964 14.604 1.00 94.00 186 LYS A O 1
ATOM 1467 N N . PRO A 1 187 ? -34.203 -2.297 15.843 1.00 95.44 187 PRO A N 1
ATOM 1468 C CA . PRO A 1 187 ? -34.085 -0.909 16.250 1.00 95.44 187 PRO A CA 1
ATOM 1469 C C . PRO A 1 187 ? -33.949 0.023 15.044 1.00 95.44 187 PRO A C 1
ATOM 1471 O O . PRO A 1 187 ? -33.249 -0.296 14.077 1.00 95.44 187 PRO A O 1
ATOM 1474 N N . GLY A 1 188 ? -34.636 1.159 15.101 1.00 94.38 188 GLY A N 1
ATOM 1475 C CA . GLY A 1 188 ? -34.688 2.153 14.034 1.00 94.38 188 GLY A CA 1
ATOM 1476 C C . GLY A 1 188 ? -33.805 3.366 14.298 1.00 94.38 188 GLY A C 1
ATOM 1477 O O . GLY A 1 188 ? -33.722 3.825 15.437 1.00 94.38 188 GLY A O 1
ATOM 1478 N N . LEU A 1 189 ? -33.219 3.933 13.236 1.00 92.50 189 LEU A N 1
ATOM 1479 C CA . LEU A 1 189 ? -32.713 5.315 13.260 1.00 92.50 189 LEU A CA 1
ATOM 1480 C C . LEU A 1 189 ? -33.868 6.279 13.560 1.00 92.50 189 LEU A C 1
ATOM 1482 O O . LEU A 1 189 ? -33.760 7.148 14.426 1.00 92.50 189 LEU A O 1
ATOM 1486 N N . SER A 1 190 ? -35.000 6.068 12.876 1.00 92.31 190 SER A N 1
ATOM 1487 C CA . SER A 1 190 ? -36.254 6.751 13.159 1.00 92.31 190 SER A CA 1
ATOM 1488 C C . SER A 1 190 ? -37.421 5.803 13.390 1.00 92.31 190 SER A C 1
ATOM 1490 O O . SER A 1 190 ? -37.329 4.616 13.102 1.00 92.31 190 SER A O 1
ATOM 1492 N N . GLY A 1 191 ? -38.520 6.309 13.945 1.00 92.12 191 GLY A N 1
ATOM 1493 C CA . GLY A 1 191 ? -39.653 5.486 14.358 1.00 92.12 191 GLY A CA 1
ATOM 1494 C C . GLY A 1 191 ? -40.916 6.295 14.608 1.00 92.12 191 GLY A C 1
ATOM 1495 O O . GLY A 1 191 ? -40.888 7.525 14.673 1.00 92.12 191 GLY A O 1
ATOM 1496 N N . LEU A 1 192 ? -42.037 5.593 14.775 1.00 93.12 192 LEU A N 1
ATOM 1497 C CA . LEU A 1 192 ? -43.350 6.220 14.917 1.00 93.12 192 LEU A CA 1
ATOM 1498 C C . LEU A 1 192 ? -43.431 7.148 16.143 1.00 93.12 192 LEU A C 1
ATOM 1500 O O . LEU A 1 192 ? -43.991 8.238 16.042 1.00 93.12 192 LEU A O 1
ATOM 1504 N N . ALA A 1 193 ? -42.801 6.779 17.264 1.00 89.75 193 ALA A N 1
ATOM 1505 C CA . ALA A 1 193 ? -42.701 7.635 18.450 1.00 89.75 193 ALA A CA 1
ATOM 1506 C C . ALA A 1 193 ? -41.933 8.943 18.168 1.00 89.75 193 ALA A C 1
ATOM 1508 O O . ALA A 1 193 ? -42.329 10.026 18.608 1.00 89.75 193 ALA A O 1
ATOM 1509 N N . GLN A 1 194 ? -40.861 8.877 17.366 1.00 86.19 194 GLN A N 1
ATOM 1510 C CA . GLN A 1 194 ? -40.084 10.063 17.004 1.00 86.19 194 GLN A CA 1
ATOM 1511 C C . GLN A 1 194 ? -40.876 11.033 16.126 1.00 86.19 194 GLN A C 1
ATOM 1513 O O . GLN A 1 194 ? -40.753 12.241 16.299 1.00 86.19 194 GLN A O 1
ATOM 1518 N N . VAL A 1 195 ? -41.702 10.546 15.199 1.00 88.31 195 VAL A N 1
ATOM 1519 C CA . VAL A 1 195 ? -42.504 11.438 14.348 1.00 88.31 195 VAL A CA 1
ATOM 1520 C C . VAL A 1 195 ? -43.788 11.925 15.014 1.00 88.31 195 VAL A C 1
ATOM 1522 O O . VAL A 1 195 ? -44.330 12.919 14.549 1.00 88.31 195 VAL A O 1
ATOM 1525 N N . ASN A 1 196 ? -44.244 11.335 16.124 1.00 84.44 196 ASN A N 1
ATOM 1526 C CA . ASN A 1 196 ? -45.457 11.786 16.826 1.00 84.44 196 ASN A CA 1
ATOM 1527 C C . ASN A 1 196 ? -45.199 12.619 18.093 1.00 84.44 196 ASN A C 1
ATOM 1529 O O . ASN A 1 196 ? -46.077 13.385 18.464 1.00 84.44 196 ASN A O 1
ATOM 1533 N N . GLY A 1 197 ? -44.009 12.568 18.705 1.00 70.56 197 GLY A N 1
ATOM 1534 C CA . GLY A 1 197 ? -43.740 13.373 19.912 1.00 70.56 197 GLY A CA 1
ATOM 1535 C C . GLY A 1 197 ? -42.275 13.608 20.305 1.00 70.56 197 GLY A C 1
ATOM 1536 O O . GLY A 1 197 ? -41.999 14.532 21.066 1.00 70.56 197 GLY A O 1
ATOM 1537 N N . ARG A 1 198 ? -41.314 12.830 19.776 1.00 72.81 198 ARG A N 1
ATOM 1538 C CA . ARG A 1 198 ? -39.883 12.882 20.172 1.00 72.81 198 ARG A CA 1
ATOM 1539 C C . ARG A 1 198 ? -39.705 12.870 21.703 1.00 72.81 198 ARG A C 1
ATOM 1541 O O . ARG A 1 198 ? -40.080 11.894 22.345 1.00 72.81 198 ARG A O 1
ATOM 1548 N N . ASN A 1 199 ? -39.114 13.924 22.267 1.00 67.62 199 ASN A N 1
ATOM 1549 C CA . ASN A 1 199 ? -38.844 14.082 23.696 1.00 67.62 199 ASN A CA 1
ATOM 1550 C C . ASN A 1 199 ? -39.992 14.776 24.451 1.00 67.62 199 ASN A C 1
ATOM 1552 O O . ASN A 1 199 ? -39.936 14.849 25.673 1.00 67.62 199 ASN A O 1
ATOM 1556 N N . GLY A 1 200 ? -41.017 15.270 23.746 1.00 70.25 200 GLY A N 1
ATOM 1557 C CA . GLY A 1 200 ? -42.169 15.967 24.331 1.00 70.25 200 GLY A CA 1
ATOM 1558 C C . GLY A 1 200 ? -43.323 15.055 24.759 1.00 70.25 200 GLY A C 1
ATOM 1559 O O . GLY A 1 200 ? -44.376 15.559 25.119 1.00 70.25 200 GLY A O 1
ATOM 1560 N N . ILE A 1 201 ? -43.143 13.733 24.687 1.00 82.44 201 ILE A N 1
ATOM 1561 C CA . ILE A 1 201 ? -44.124 12.724 25.115 1.00 82.44 201 ILE A CA 1
ATOM 1562 C C . ILE A 1 201 ? -43.567 11.886 26.268 1.00 82.44 201 ILE A C 1
ATOM 1564 O O . ILE A 1 201 ? -42.349 11.684 26.364 1.00 82.44 201 ILE A O 1
ATOM 1568 N N . SER A 1 202 ? -44.463 11.388 27.120 1.00 86.94 202 SER A N 1
ATOM 1569 C CA . SER A 1 202 ? -44.136 10.525 28.263 1.00 86.94 202 SER A CA 1
ATOM 1570 C C . SER A 1 202 ? -43.504 9.195 27.829 1.00 86.94 202 SER A C 1
ATOM 1572 O O . SER A 1 202 ? -43.580 8.786 26.664 1.00 86.94 202 SER A O 1
ATOM 1574 N N . TRP A 1 203 ? -42.851 8.500 28.764 1.00 88.31 203 TRP A N 1
ATOM 1575 C CA . TRP A 1 203 ? -42.255 7.191 28.488 1.00 88.31 203 TRP A CA 1
ATOM 1576 C C . TRP A 1 203 ? -43.307 6.151 28.081 1.00 88.31 203 TRP A C 1
ATOM 1578 O O . TRP A 1 203 ? -43.064 5.372 27.157 1.00 88.31 203 TRP A O 1
ATOM 1588 N N . GLU A 1 204 ? -44.495 6.179 28.680 1.00 89.19 204 GLU A N 1
ATOM 1589 C CA . GLU A 1 204 ? -45.599 5.290 28.314 1.00 89.19 204 GLU A CA 1
ATOM 1590 C C . GLU A 1 204 ? -46.110 5.555 26.902 1.00 89.19 204 GLU A C 1
ATOM 1592 O O . GLU A 1 204 ? -46.282 4.616 26.125 1.00 89.19 204 GLU A O 1
ATOM 1597 N N . GLU A 1 205 ? -46.288 6.822 26.522 1.00 89.38 205 GLU A N 1
ATOM 1598 C CA . GLU A 1 205 ? -46.684 7.176 25.158 1.00 89.38 205 GLU A CA 1
ATOM 1599 C C . GLU A 1 205 ? -45.638 6.727 24.135 1.00 89.38 205 GLU A C 1
ATOM 1601 O O . GLU A 1 205 ? -45.999 6.212 23.075 1.00 89.38 205 GLU A O 1
ATOM 1606 N N . LYS A 1 206 ? -44.339 6.870 24.443 1.00 90.25 206 LYS A N 1
ATOM 1607 C CA . LYS A 1 206 ? -43.256 6.376 23.572 1.00 90.25 206 LYS A CA 1
ATOM 1608 C C . LYS A 1 206 ? -43.379 4.871 23.339 1.00 90.25 206 LYS A C 1
ATOM 1610 O O . LYS A 1 206 ? -43.336 4.431 22.189 1.00 90.25 206 LYS A O 1
ATOM 1615 N N . LEU A 1 207 ? -43.551 4.093 24.410 1.00 91.62 207 LEU A N 1
ATOM 1616 C CA . LEU A 1 207 ? -43.691 2.637 24.329 1.00 91.62 207 LEU A CA 1
ATOM 1617 C C . LEU A 1 207 ? -44.972 2.228 23.589 1.00 91.62 207 LEU A C 1
ATOM 1619 O O . LEU A 1 207 ? -44.947 1.281 22.803 1.00 91.62 207 LEU A O 1
ATOM 1623 N N . GLU A 1 208 ? -46.063 2.972 23.758 1.00 91.88 208 GLU A N 1
ATOM 1624 C CA . GLU A 1 208 ? -47.320 2.727 23.050 1.00 91.88 208 GLU A CA 1
ATOM 1625 C C . GLU A 1 208 ? -47.209 3.022 21.546 1.00 91.88 208 GLU A C 1
ATOM 1627 O O . GLU A 1 208 ? -47.709 2.258 20.716 1.00 91.88 208 GLU A O 1
ATOM 1632 N N . TRP A 1 209 ? -46.507 4.088 21.152 1.00 94.25 209 TRP A N 1
ATOM 1633 C CA . TRP A 1 209 ? -46.219 4.357 19.740 1.00 94.25 209 TRP A CA 1
ATOM 1634 C C . TRP A 1 209 ? -45.331 3.282 19.112 1.00 94.25 209 TRP A C 1
ATOM 1636 O O . TRP A 1 209 ? -45.576 2.872 17.973 1.00 94.25 209 TRP A O 1
ATOM 1646 N N . ASP A 1 210 ? -44.335 2.794 19.849 1.00 93.69 210 ASP A N 1
ATOM 1647 C CA . ASP A 1 210 ? -43.508 1.673 19.406 1.00 93.69 210 ASP A CA 1
ATOM 1648 C C . ASP A 1 210 ? -44.347 0.392 19.260 1.00 93.69 210 ASP A C 1
ATOM 1650 O O . ASP A 1 210 ? -44.203 -0.324 18.265 1.00 93.69 210 ASP A O 1
ATOM 1654 N N . ARG A 1 211 ? -45.298 0.148 20.175 1.00 92.31 211 ARG A N 1
ATOM 1655 C CA . ARG A 1 211 ? -46.260 -0.963 20.098 1.00 92.31 211 ARG A CA 1
ATOM 1656 C C . ARG A 1 211 ? -47.158 -0.868 18.858 1.00 92.31 211 ARG A C 1
ATOM 1658 O O . ARG A 1 211 ? -47.297 -1.842 18.117 1.00 92.31 211 ARG A O 1
ATOM 1665 N N . LYS A 1 212 ? -47.723 0.311 18.580 1.00 93.25 212 LYS A N 1
ATOM 1666 C CA . LYS A 1 212 ? -48.540 0.563 17.376 1.00 93.25 212 LYS A CA 1
ATOM 1667 C C . LYS A 1 212 ? -47.756 0.309 16.091 1.00 93.25 212 LYS A C 1
ATOM 1669 O O . LYS A 1 212 ? -48.302 -0.231 15.129 1.00 93.25 212 LYS A O 1
ATOM 1674 N N . TYR A 1 213 ? -46.474 0.670 16.078 1.00 94.50 213 TYR A N 1
ATOM 1675 C CA . TYR A 1 213 ? -45.605 0.423 14.934 1.00 94.50 213 TYR A CA 1
ATOM 1676 C C . TYR A 1 213 ? -45.352 -1.075 14.709 1.00 94.50 213 TYR A C 1
ATOM 1678 O O . TYR A 1 213 ? -45.553 -1.558 13.594 1.00 94.50 213 TYR A O 1
ATOM 1686 N N . ILE A 1 214 ? -44.969 -1.835 15.745 1.00 93.44 214 ILE A N 1
ATOM 1687 C CA . ILE A 1 214 ? -44.673 -3.273 15.587 1.00 93.44 214 ILE A CA 1
ATOM 1688 C C . ILE A 1 214 ? -45.904 -4.103 15.192 1.00 93.44 214 ILE A C 1
ATOM 1690 O O . ILE A 1 214 ? -45.753 -5.169 14.595 1.00 93.44 214 ILE A O 1
ATOM 1694 N N . GLN A 1 215 ? -47.114 -3.626 15.495 1.00 91.12 215 GLN A N 1
ATOM 1695 C CA . GLN A 1 215 ? -48.359 -4.278 15.081 1.00 91.12 215 GLN A CA 1
ATOM 1696 C C . GLN A 1 215 ? -48.626 -4.134 13.576 1.00 91.12 215 GLN A C 1
ATOM 1698 O O . GLN A 1 215 ? -49.182 -5.048 12.976 1.00 91.12 215 GLN A O 1
ATOM 1703 N N . ASN A 1 216 ? -48.203 -3.026 12.954 1.00 89.19 216 ASN A N 1
ATOM 1704 C CA . ASN A 1 216 ? -48.578 -2.663 11.582 1.00 89.19 216 ASN A CA 1
ATOM 1705 C C . ASN A 1 216 ? -47.374 -2.234 10.722 1.00 89.19 216 ASN A C 1
ATOM 1707 O O . ASN A 1 216 ? -47.383 -1.182 10.076 1.00 89.19 216 ASN A O 1
ATOM 1711 N N . VAL A 1 217 ? -46.327 -3.062 10.679 1.00 94.44 217 VAL A N 1
ATOM 1712 C CA . VAL A 1 217 ? -45.141 -2.802 9.845 1.00 94.44 217 VAL A CA 1
ATOM 1713 C C . VAL A 1 217 ? -45.479 -2.992 8.359 1.00 94.44 217 VAL A C 1
ATOM 1715 O O . VAL A 1 217 ? -45.722 -4.107 7.895 1.00 94.44 217 VAL A O 1
ATOM 1718 N N . SER A 1 218 ? -45.454 -1.904 7.585 1.00 94.94 218 SER A N 1
ATOM 1719 C CA . SER A 1 218 ? -45.753 -1.902 6.146 1.00 94.94 218 SER A CA 1
ATOM 1720 C C . SER A 1 218 ? -44.836 -0.951 5.373 1.00 94.94 218 SER A C 1
ATOM 1722 O O . SER A 1 218 ? -44.322 0.017 5.930 1.00 94.94 218 SER A O 1
ATOM 1724 N N . PHE A 1 219 ? -44.652 -1.200 4.072 1.00 94.44 219 PHE A N 1
ATOM 1725 C CA . PHE A 1 219 ? -43.811 -0.356 3.214 1.00 94.44 219 PHE A CA 1
ATOM 1726 C C . PHE A 1 219 ? -44.305 1.094 3.161 1.00 94.44 219 PHE A C 1
ATOM 1728 O O . PHE A 1 219 ? -43.524 2.021 3.352 1.00 94.44 219 PHE A O 1
ATOM 1735 N N . ALA A 1 220 ? -45.610 1.292 2.951 1.00 94.31 220 ALA A N 1
ATOM 1736 C CA . ALA A 1 220 ? -46.209 2.624 2.930 1.00 94.31 220 ALA A CA 1
ATOM 1737 C C . ALA A 1 220 ? -46.058 3.339 4.284 1.00 94.31 220 ALA A C 1
ATOM 1739 O O . ALA A 1 220 ? -45.786 4.538 4.314 1.00 94.31 220 ALA A O 1
ATOM 1740 N N . GLY A 1 221 ? -46.176 2.598 5.394 1.00 95.06 221 GLY A N 1
ATOM 1741 C CA . GLY A 1 221 ? -45.924 3.114 6.739 1.00 95.06 221 GLY A CA 1
ATOM 1742 C C . GLY A 1 221 ? -44.483 3.589 6.923 1.00 95.06 221 GLY A C 1
ATOM 1743 O O . GLY A 1 221 ? -44.270 4.723 7.341 1.00 95.06 221 GLY A O 1
ATOM 1744 N N . ASP A 1 222 ? -43.498 2.771 6.544 1.00 95.69 222 ASP A N 1
ATOM 1745 C CA . ASP A 1 222 ? -42.079 3.141 6.620 1.00 95.69 222 ASP A CA 1
ATOM 1746 C C . ASP A 1 222 ? -41.769 4.380 5.770 1.00 95.69 222 ASP A C 1
ATOM 1748 O O . ASP A 1 222 ? -41.134 5.313 6.255 1.00 95.69 222 ASP A O 1
ATOM 1752 N N . VAL A 1 223 ? -42.247 4.429 4.520 1.00 94.38 223 VAL A N 1
ATOM 1753 C CA . VAL A 1 223 ? -42.044 5.585 3.628 1.00 94.38 223 VAL A CA 1
ATOM 1754 C C . VAL A 1 223 ? -42.677 6.847 4.211 1.00 94.38 223 VAL A C 1
ATOM 1756 O O . VAL A 1 223 ? -42.052 7.908 4.185 1.00 94.38 223 VAL A O 1
ATOM 1759 N N . LYS A 1 224 ? -43.882 6.743 4.785 1.00 95.25 224 LYS A N 1
ATOM 1760 C CA . LYS A 1 224 ? -44.534 7.865 5.468 1.00 95.25 224 LYS A CA 1
ATOM 1761 C C . LYS A 1 224 ? -43.681 8.371 6.632 1.00 95.25 224 LYS A C 1
ATOM 1763 O O . LYS A 1 224 ? -43.417 9.567 6.695 1.00 95.25 224 LYS A O 1
ATOM 1768 N N . ILE A 1 225 ? -43.198 7.475 7.496 1.00 94.62 225 ILE A N 1
ATOM 1769 C CA . ILE A 1 225 ? -42.348 7.855 8.633 1.00 94.62 225 ILE A CA 1
ATOM 1770 C C . ILE A 1 225 ? -41.046 8.496 8.132 1.00 94.62 225 ILE A C 1
ATOM 1772 O O . ILE A 1 225 ? -40.668 9.531 8.658 1.00 94.62 225 ILE A O 1
ATOM 1776 N N . ILE A 1 226 ? -40.401 7.974 7.079 1.00 93.44 226 ILE A N 1
ATOM 1777 C CA . ILE A 1 226 ? -39.205 8.601 6.477 1.00 93.44 226 ILE A CA 1
ATOM 1778 C C . ILE A 1 226 ? -39.498 10.048 6.056 1.00 93.44 226 ILE A C 1
ATOM 1780 O O . ILE A 1 226 ? -38.736 10.956 6.391 1.00 93.44 226 ILE A O 1
ATOM 1784 N N . VAL A 1 227 ? -40.600 10.277 5.335 1.00 91.31 227 VAL A N 1
ATOM 1785 C CA . VAL A 1 227 ? -40.993 11.620 4.878 1.00 91.31 227 VAL A CA 1
ATOM 1786 C C . VAL A 1 227 ? -41.289 12.540 6.062 1.00 91.31 227 VAL A C 1
ATOM 1788 O O . VAL A 1 227 ? -40.830 13.682 6.072 1.00 91.31 227 VAL A O 1
ATOM 1791 N N . ASP A 1 228 ? -42.012 12.054 7.069 1.00 90.38 228 ASP A N 1
ATOM 1792 C CA . ASP A 1 228 ? -42.337 12.823 8.271 1.00 90.38 228 ASP A CA 1
ATOM 1793 C C . ASP A 1 228 ? -41.074 13.157 9.083 1.00 90.38 228 ASP A C 1
ATOM 1795 O O . ASP A 1 228 ? -40.932 14.282 9.566 1.00 90.38 228 ASP A O 1
ATOM 1799 N N . THR A 1 229 ? -40.103 12.242 9.154 1.00 88.69 229 THR A N 1
ATOM 1800 C CA . THR A 1 229 ? -38.791 12.474 9.772 1.00 88.69 229 THR A CA 1
ATOM 1801 C C . THR A 1 229 ? -38.014 13.562 9.038 1.00 88.69 229 THR A C 1
ATOM 1803 O O . THR A 1 229 ? -37.494 14.469 9.686 1.00 88.69 229 THR A O 1
ATOM 1806 N N . VAL A 1 230 ? -37.971 13.537 7.699 1.00 85.50 230 VAL A N 1
ATOM 1807 C CA . VAL A 1 230 ? -37.312 14.588 6.900 1.00 85.50 230 VAL A CA 1
ATOM 1808 C C . VAL A 1 230 ? -38.012 15.935 7.095 1.00 85.50 230 VAL A C 1
ATOM 1810 O O . VAL A 1 230 ? -37.350 16.936 7.362 1.00 85.50 230 VAL A O 1
ATOM 1813 N N . LYS A 1 231 ? -39.349 15.978 7.048 1.00 84.50 231 LYS A N 1
ATOM 1814 C CA . LYS A 1 231 ? -40.116 17.210 7.300 1.00 84.50 231 LYS A CA 1
ATOM 1815 C C . LYS A 1 231 ? -39.829 17.782 8.689 1.00 84.50 231 LYS A C 1
ATOM 1817 O O . LYS A 1 231 ? -39.573 18.976 8.813 1.00 84.50 231 LYS A O 1
ATOM 1822 N N . LYS A 1 232 ? -39.815 16.949 9.731 1.00 79.00 232 LYS A N 1
ATOM 1823 C CA . LYS A 1 232 ? -39.495 17.385 11.099 1.00 79.00 232 LYS A CA 1
ATOM 1824 C C . LYS A 1 232 ? -38.027 17.775 11.284 1.00 79.00 232 LYS A C 1
ATOM 1826 O O . LYS A 1 232 ? -37.730 18.620 12.114 1.00 79.00 232 LYS A O 1
ATOM 1831 N N . ALA A 1 233 ? -37.097 17.190 10.535 1.00 73.19 233 ALA A N 1
ATOM 1832 C CA . ALA A 1 233 ? -35.688 17.574 10.607 1.00 73.19 233 ALA A CA 1
ATOM 1833 C C . ALA A 1 233 ? -35.403 18.928 9.928 1.00 73.19 233 ALA A C 1
ATOM 1835 O O . ALA A 1 233 ? -34.599 19.697 10.446 1.00 73.19 233 ALA A O 1
ATOM 1836 N N . PHE A 1 234 ? -36.063 19.233 8.802 1.00 67.00 234 PHE A N 1
ATOM 1837 C CA . PHE A 1 234 ? -35.741 20.408 7.975 1.00 67.00 234 PHE A CA 1
ATOM 1838 C C . PHE A 1 234 ? -36.746 21.571 8.049 1.00 67.00 234 PHE A C 1
ATOM 1840 O O . PHE A 1 234 ? -36.361 22.697 7.757 1.00 67.00 234 PHE A O 1
ATOM 1847 N N . ILE A 1 235 ? -38.016 21.330 8.399 1.00 59.66 235 ILE A N 1
ATOM 1848 C CA . ILE A 1 235 ? -39.099 22.333 8.276 1.00 59.66 235 ILE A CA 1
ATOM 1849 C C . ILE A 1 235 ? -39.600 22.822 9.643 1.00 59.66 235 ILE A C 1
ATOM 1851 O O . ILE A 1 235 ? -39.973 23.983 9.778 1.00 59.66 235 ILE A O 1
ATOM 1855 N N . LYS A 1 236 ? -39.604 21.961 10.667 1.00 53.69 236 LYS A N 1
ATOM 1856 C CA . LYS A 1 236 ? -40.081 22.291 12.019 1.00 53.69 236 LYS A CA 1
ATOM 1857 C C . LYS A 1 236 ? -39.087 21.795 13.064 1.00 53.69 236 LYS A C 1
ATOM 1859 O O . LYS A 1 236 ? -39.175 20.643 13.476 1.00 53.69 236 LYS A O 1
ATOM 1864 N N . GLN A 1 237 ? -38.163 22.644 13.515 1.00 53.62 237 GLN A N 1
ATOM 1865 C CA . GLN A 1 237 ? -37.266 22.340 14.644 1.00 53.62 237 GLN A CA 1
ATOM 1866 C C . GLN A 1 237 ? -38.016 22.335 16.000 1.00 53.62 237 GLN A C 1
ATOM 1868 O O . GLN A 1 237 ? -37.581 22.943 16.969 1.00 53.62 237 GLN A O 1
ATOM 1873 N N . GLU A 1 238 ? -39.167 21.665 16.083 1.00 48.69 238 GLU A N 1
ATOM 1874 C CA . GLU A 1 238 ? -39.945 21.508 17.315 1.00 48.69 238 GLU A CA 1
ATOM 1875 C C . GLU A 1 238 ? -39.363 20.348 18.161 1.00 48.69 238 GLU A C 1
ATOM 1877 O O . GLU A 1 238 ? -39.183 19.228 17.665 1.00 48.69 238 GLU A O 1
ATOM 1882 N N . GLY A 1 239 ? -39.073 20.608 19.445 1.00 50.62 239 GLY A N 1
ATOM 1883 C CA . GLY A 1 239 ? -38.808 19.579 20.467 1.00 50.62 239 GLY A CA 1
ATOM 1884 C C . GLY A 1 239 ? -37.398 18.964 20.509 1.00 50.62 239 GLY A C 1
ATOM 1885 O O . GLY A 1 239 ? -37.263 17.796 20.879 1.00 50.62 239 GLY A O 1
ATOM 1886 N N . ILE A 1 240 ? -36.353 19.704 20.114 1.00 52.41 240 ILE A N 1
ATOM 1887 C CA . ILE A 1 240 ? -34.949 19.233 20.162 1.00 52.41 240 ILE A CA 1
ATOM 1888 C C . ILE A 1 240 ? -34.397 19.227 21.604 1.00 52.41 240 ILE A C 1
ATOM 1890 O O . ILE A 1 240 ? -33.557 18.392 21.934 1.00 52.41 240 ILE A O 1
ATOM 1894 N N . THR A 1 241 ? -34.926 20.076 22.486 1.00 44.59 241 THR A N 1
ATOM 1895 C CA . THR A 1 241 ? -34.509 20.218 23.890 1.00 44.59 241 THR A CA 1
ATOM 1896 C C . THR A 1 241 ? -35.723 20.138 24.819 1.00 44.59 241 THR A C 1
ATOM 1898 O O . THR A 1 241 ? -36.706 20.836 24.588 1.00 44.59 241 THR A O 1
ATOM 1901 N N . GLN A 1 242 ? -35.666 19.296 25.860 1.00 42.50 242 GLN A N 1
ATOM 1902 C CA . GLN A 1 242 ? -36.422 19.575 27.089 1.00 42.50 242 GLN A CA 1
ATOM 1903 C C . GLN A 1 242 ? -35.722 20.760 27.763 1.00 42.50 242 GLN A C 1
ATOM 1905 O O . GLN A 1 242 ? -34.492 20.787 27.780 1.00 42.50 242 GLN A O 1
ATOM 1910 N N . GLU A 1 243 ? -36.481 21.748 28.235 1.00 41.47 243 GLU A N 1
ATOM 1911 C CA . GLU A 1 243 ? -35.949 23.068 28.611 1.00 41.47 243 GLU A CA 1
ATOM 1912 C C . GLU A 1 243 ? -34.948 23.049 29.786 1.00 41.47 243 GLU A C 1
ATOM 1914 O O . GLU A 1 243 ? -34.183 23.998 29.899 1.00 41.47 243 GLU A O 1
ATOM 1919 N N . ASP A 1 244 ? -34.813 21.941 30.534 1.00 40.81 244 ASP A N 1
ATOM 1920 C CA . ASP A 1 244 ? -33.958 21.874 31.736 1.00 40.81 244 ASP A CA 1
ATOM 1921 C C . ASP A 1 244 ? -32.988 20.669 31.838 1.00 40.81 244 ASP A C 1
ATOM 1923 O O . ASP A 1 244 ? -32.319 20.516 32.858 1.00 40.81 244 ASP A O 1
ATOM 1927 N N . MET A 1 245 ? -32.842 19.807 30.813 1.00 48.91 245 MET A N 1
ATOM 1928 C CA . MET A 1 245 ? -31.968 18.611 30.899 1.00 48.91 245 MET A CA 1
ATOM 1929 C C . MET A 1 245 ? -30.950 18.475 29.751 1.00 48.91 245 MET A C 1
ATOM 1931 O O . MET A 1 245 ? -31.278 18.607 28.572 1.00 48.91 245 MET A O 1
ATOM 1935 N N . ALA A 1 246 ? -29.690 18.164 30.094 1.00 49.00 246 ALA A N 1
ATOM 1936 C CA . ALA A 1 246 ? -28.582 17.990 29.139 1.00 49.00 246 ALA A CA 1
ATOM 1937 C C . ALA A 1 246 ? -28.673 16.693 28.299 1.00 49.00 246 ALA A C 1
ATOM 1939 O O . ALA A 1 246 ? -28.064 16.594 27.224 1.00 49.00 246 ALA A O 1
ATOM 1940 N N . THR A 1 247 ? -29.431 15.706 28.780 1.00 60.38 247 THR A N 1
ATOM 1941 C CA . THR A 1 247 ? -29.713 14.404 28.158 1.00 60.38 247 THR A CA 1
ATOM 1942 C C . THR A 1 247 ? -31.169 14.013 28.430 1.00 60.38 247 THR A C 1
ATOM 1944 O O . THR A 1 247 ? -31.795 14.528 29.350 1.00 60.38 247 THR A O 1
ATOM 1947 N N . ALA A 1 248 ? -31.746 13.138 27.600 1.00 68.50 248 ALA A N 1
ATOM 1948 C CA . ALA A 1 248 ? -33.088 12.619 27.864 1.00 68.50 248 ALA A CA 1
ATOM 1949 C C . ALA A 1 248 ? -33.067 11.708 29.104 1.00 68.50 248 ALA A C 1
ATOM 1951 O O . ALA A 1 248 ? -32.164 10.881 29.212 1.00 68.50 248 ALA A O 1
ATOM 1952 N N . GLU A 1 249 ? -34.063 11.850 29.984 1.00 81.44 249 GLU A N 1
ATOM 1953 C CA . GLU A 1 249 ? -34.234 11.023 31.189 1.00 81.44 249 GLU A CA 1
ATOM 1954 C C . GLU A 1 249 ? -34.326 9.533 30.835 1.00 81.44 249 GLU A C 1
ATOM 1956 O O . GLU A 1 249 ? -35.092 9.154 29.939 1.00 81.44 249 GLU A O 1
ATOM 1961 N N . ASP A 1 250 ? -33.576 8.693 31.548 1.00 87.06 250 ASP A N 1
ATOM 1962 C CA . ASP A 1 250 ? -33.627 7.238 31.407 1.00 87.06 250 ASP A CA 1
ATOM 1963 C C . ASP A 1 250 ? -34.954 6.670 31.931 1.00 87.06 250 ASP A C 1
ATOM 1965 O O . ASP A 1 250 ? -35.619 7.264 32.780 1.00 87.06 250 ASP A O 1
ATOM 1969 N N . PHE A 1 251 ? -35.364 5.497 31.445 1.00 89.44 251 PHE A N 1
ATOM 1970 C CA . PHE A 1 251 ? -36.661 4.924 31.820 1.00 89.44 251 PHE A CA 1
ATOM 1971 C C . PHE A 1 251 ? -36.700 4.510 33.294 1.00 89.44 251 PHE A C 1
ATOM 1973 O O . PHE A 1 251 ? -37.696 4.744 33.975 1.00 89.44 251 PHE A O 1
ATOM 1980 N N . GLY A 1 252 ? -35.603 3.930 33.792 1.00 89.19 252 GLY A N 1
ATOM 1981 C CA . GLY A 1 252 ? -35.470 3.564 35.204 1.00 89.19 252 GLY A CA 1
ATOM 1982 C C . GLY A 1 252 ? -35.515 4.780 36.131 1.00 89.19 252 GLY A C 1
ATOM 1983 O O . GLY A 1 252 ? -36.184 4.736 37.159 1.00 89.19 252 GLY A O 1
ATOM 1984 N N . ASP A 1 253 ? -34.859 5.876 35.744 1.00 89.00 253 ASP A N 1
ATOM 1985 C CA . ASP A 1 253 ? -34.810 7.113 36.536 1.00 89.00 253 ASP A CA 1
ATOM 1986 C C . ASP A 1 253 ? -36.189 7.779 36.582 1.00 89.00 253 ASP A C 1
ATOM 1988 O O . ASP A 1 253 ? -36.664 8.177 37.644 1.00 89.00 253 ASP A O 1
ATOM 1992 N N . TRP A 1 254 ? -36.887 7.800 35.443 1.00 90.31 254 TRP A N 1
ATOM 1993 C CA . TRP A 1 254 ? -38.266 8.270 35.365 1.00 90.31 254 TRP A CA 1
ATOM 1994 C C . TRP A 1 254 ? -39.218 7.420 36.233 1.00 90.31 254 TRP A C 1
ATOM 1996 O O . TRP A 1 254 ? -40.088 7.974 36.908 1.00 90.31 254 TRP A O 1
ATOM 2006 N N . LEU A 1 255 ? -39.051 6.090 36.269 1.00 91.12 255 LEU A N 1
ATOM 2007 C CA . LEU A 1 255 ? -39.834 5.198 37.140 1.00 91.12 255 LEU A CA 1
ATOM 2008 C C . LEU A 1 255 ? -39.570 5.462 38.627 1.00 91.12 255 LEU A C 1
ATOM 2010 O O . LEU A 1 255 ? -40.516 5.468 39.411 1.00 91.12 255 LEU A O 1
ATOM 2014 N N . LEU A 1 256 ? -38.312 5.696 39.004 1.00 90.88 256 LEU A N 1
ATOM 2015 C CA . LEU A 1 256 ? -37.933 6.026 40.377 1.00 90.88 256 LEU A CA 1
ATOM 2016 C C . LEU A 1 256 ? -38.523 7.381 40.796 1.00 90.88 256 LEU A C 1
ATOM 2018 O O . LEU A 1 256 ? -39.179 7.477 41.828 1.00 90.88 256 LEU A O 1
ATOM 2022 N N . ARG A 1 257 ? -38.373 8.414 39.956 1.00 91.31 257 ARG A N 1
ATOM 2023 C CA . ARG A 1 257 ? -38.899 9.764 40.214 1.00 91.31 257 ARG A CA 1
ATOM 2024 C C . ARG A 1 257 ? -40.427 9.813 40.280 1.00 91.31 257 ARG A C 1
ATOM 2026 O O . ARG A 1 257 ? -40.980 10.653 40.980 1.00 91.31 257 ARG A O 1
ATOM 2033 N N . THR A 1 258 ? -41.112 8.957 39.523 1.00 89.31 258 THR A N 1
ATOM 2034 C CA . THR A 1 258 ? -42.582 8.838 39.551 1.00 89.31 258 THR A CA 1
ATOM 2035 C C . THR A 1 258 ? -43.088 7.835 40.589 1.00 89.31 258 THR A C 1
ATOM 2037 O O . THR A 1 258 ? -44.275 7.513 40.577 1.00 89.31 258 THR A O 1
ATOM 2040 N N . GLU A 1 259 ? -42.205 7.343 41.466 1.00 89.56 259 GLU A N 1
ATOM 2041 C CA . GLU A 1 259 ? -42.508 6.397 42.550 1.00 89.56 259 GLU A CA 1
ATOM 2042 C C . GLU A 1 259 ? -43.144 5.080 42.064 1.00 89.56 259 GLU A C 1
ATOM 2044 O O . GLU A 1 259 ? -43.842 4.384 42.799 1.00 89.56 259 GLU A O 1
ATOM 2049 N N . LYS A 1 260 ? -42.894 4.700 40.804 1.00 88.44 260 LYS A N 1
ATOM 2050 C CA . LYS A 1 260 ? -43.391 3.452 40.203 1.00 88.44 260 LYS A CA 1
ATOM 2051 C C . LYS A 1 260 ? -42.494 2.246 40.494 1.00 88.44 260 LYS A C 1
ATOM 2053 O O . LYS A 1 260 ? -42.914 1.118 40.250 1.00 88.44 260 LYS A O 1
ATOM 2058 N N . VAL A 1 261 ? -41.268 2.474 40.970 1.00 91.12 261 VAL A N 1
ATOM 2059 C CA . VAL A 1 261 ? -40.290 1.444 41.356 1.00 91.12 261 VAL A CA 1
ATOM 2060 C C . VAL A 1 261 ? -39.611 1.862 42.660 1.00 91.12 261 VAL A C 1
ATOM 2062 O O . VAL A 1 261 ? -39.229 3.020 42.812 1.00 91.12 261 VAL A O 1
ATOM 2065 N N . ALA A 1 262 ? -39.440 0.918 43.589 1.00 91.06 262 ALA A N 1
ATOM 2066 C CA . ALA A 1 262 ? -38.732 1.157 44.846 1.00 91.06 262 ALA A CA 1
ATOM 2067 C C . ALA A 1 262 ? -37.210 1.260 44.632 1.00 91.06 262 ALA A C 1
ATOM 2069 O O . ALA A 1 262 ? -36.653 0.577 43.773 1.00 91.06 262 ALA A O 1
ATOM 2070 N N . GLU A 1 263 ? -36.516 2.039 45.464 1.00 89.00 263 GLU A N 1
ATOM 2071 C CA . GLU A 1 263 ? -35.061 2.266 45.365 1.00 89.00 263 GLU A CA 1
ATOM 2072 C C . GLU A 1 263 ? -34.245 0.959 45.369 1.00 89.00 263 GLU A C 1
ATOM 2074 O O . GLU A 1 263 ? -33.346 0.773 44.551 1.00 89.00 263 GLU A O 1
ATOM 2079 N N . VAL A 1 264 ? -34.636 -0.013 46.200 1.00 88.88 264 VAL A N 1
ATOM 2080 C CA . VAL A 1 264 ? -33.998 -1.342 46.262 1.00 88.88 264 VAL A CA 1
ATOM 2081 C C . VAL A 1 264 ? -34.132 -2.105 44.937 1.00 88.88 264 VAL A C 1
ATOM 2083 O O . VAL A 1 264 ? -33.175 -2.720 44.462 1.00 88.88 264 VAL A O 1
ATOM 2086 N N . GLU A 1 265 ? -35.314 -2.063 44.315 1.00 90.00 265 GLU A N 1
ATOM 2087 C CA . GLU A 1 265 ? -35.551 -2.697 43.014 1.00 90.00 265 GLU A CA 1
ATOM 2088 C C . GLU A 1 265 ? -34.796 -1.959 41.898 1.00 90.00 265 GLU A C 1
ATOM 2090 O O . GLU A 1 265 ? -34.237 -2.598 41.001 1.00 90.00 265 GLU A O 1
ATOM 2095 N N . TYR A 1 266 ? -34.724 -0.628 41.973 1.00 91.06 266 TYR A N 1
ATOM 2096 C CA . TYR A 1 266 ? -33.943 0.192 41.054 1.00 91.06 266 TYR A CA 1
ATOM 2097 C C . TYR A 1 266 ? -32.461 -0.195 41.081 1.00 91.06 266 TYR A C 1
ATOM 2099 O O . TYR A 1 266 ? -31.893 -0.515 40.033 1.00 91.06 266 TYR A O 1
ATOM 2107 N N . GLU A 1 267 ? -31.842 -0.268 42.261 1.00 90.25 267 GLU A N 1
ATOM 2108 C CA . GLU A 1 267 ? -30.444 -0.683 42.390 1.00 90.25 267 GLU A CA 1
ATOM 2109 C C . GLU A 1 267 ? -30.198 -2.101 41.862 1.00 90.25 267 GLU A C 1
ATOM 2111 O O . GLU A 1 267 ? -29.199 -2.350 41.179 1.00 90.25 267 GLU A O 1
ATOM 2116 N N . ALA A 1 268 ? -31.108 -3.039 42.146 1.00 88.75 268 ALA A N 1
ATOM 2117 C CA . ALA A 1 268 ? -31.006 -4.416 41.674 1.00 88.75 268 ALA A CA 1
ATOM 2118 C C . ALA A 1 268 ? -31.029 -4.494 40.137 1.00 88.75 268 ALA A C 1
ATOM 2120 O O . ALA A 1 268 ? -30.172 -5.146 39.533 1.00 88.75 268 ALA A O 1
ATOM 2121 N N . LYS A 1 269 ? -31.948 -3.771 39.486 1.00 90.00 269 LYS A N 1
ATOM 2122 C CA . LYS A 1 269 ? -32.049 -3.710 38.018 1.00 90.00 269 LYS A CA 1
ATOM 2123 C C . LYS A 1 269 ? -30.879 -2.974 37.365 1.00 90.00 269 LYS A C 1
ATOM 2125 O O . LYS A 1 269 ? -30.452 -3.366 36.276 1.00 90.00 269 LYS A O 1
ATOM 2130 N N . GLN A 1 270 ? -30.308 -1.964 38.026 1.00 88.06 270 GLN A N 1
ATOM 2131 C CA . GLN A 1 270 ? -29.072 -1.309 37.579 1.00 88.06 270 GLN A CA 1
ATOM 2132 C C . GLN A 1 270 ? -27.865 -2.258 37.667 1.00 88.06 270 GLN A C 1
ATOM 2134 O O . GLN A 1 270 ? -27.048 -2.307 36.744 1.00 88.06 270 GLN A O 1
ATOM 2139 N N . LYS A 1 271 ? -27.760 -3.063 38.736 1.00 87.50 271 LYS A N 1
ATOM 2140 C CA . LYS A 1 271 ? -26.732 -4.114 38.861 1.00 87.50 271 LYS A CA 1
ATOM 2141 C C . LYS A 1 271 ? -26.890 -5.174 37.771 1.00 87.50 271 LYS A C 1
ATOM 2143 O O . LYS A 1 271 ? -25.914 -5.474 37.089 1.00 87.50 271 LYS A O 1
ATOM 2148 N N . GLN A 1 272 ? -28.112 -5.655 37.531 1.00 88.12 272 GLN A N 1
ATOM 2149 C CA . GLN A 1 272 ? -28.411 -6.596 36.445 1.00 88.12 272 GLN A CA 1
ATOM 2150 C C . GLN A 1 272 ? -27.972 -6.045 35.079 1.00 88.12 272 GLN A C 1
ATOM 2152 O O . GLN A 1 272 ? -27.327 -6.750 34.306 1.00 88.12 272 GLN A O 1
ATOM 2157 N N . ALA A 1 273 ? -28.249 -4.769 34.794 1.00 87.62 273 ALA A N 1
ATOM 2158 C CA . ALA A 1 273 ? -27.817 -4.122 33.558 1.00 87.62 273 ALA A CA 1
ATOM 2159 C C . ALA A 1 273 ? -26.285 -4.059 33.421 1.00 87.62 273 ALA A C 1
ATOM 2161 O O . ALA A 1 273 ? -25.757 -4.332 32.342 1.00 87.62 273 ALA A O 1
ATOM 2162 N N . LYS A 1 274 ? -25.559 -3.751 34.506 1.00 86.88 274 LYS A N 1
ATOM 2163 C CA . LYS A 1 274 ? -24.084 -3.786 34.524 1.00 86.88 274 LYS A CA 1
ATOM 2164 C C . LYS A 1 274 ? -23.547 -5.194 34.262 1.00 86.88 274 LYS A C 1
ATOM 2166 O O . LYS A 1 274 ? -22.606 -5.338 33.487 1.00 86.88 274 LYS A O 1
ATOM 2171 N N . SER A 1 275 ? -24.162 -6.225 34.840 1.00 84.06 275 SER A N 1
ATOM 2172 C CA . SER A 1 275 ? -23.779 -7.622 34.602 1.00 84.06 275 SER A CA 1
ATOM 2173 C C . SER A 1 275 ? -24.005 -8.057 33.150 1.00 84.06 275 SER A C 1
ATOM 2175 O O . SER A 1 275 ? -23.173 -8.768 32.597 1.00 84.06 275 SER A O 1
ATOM 2177 N N . ILE A 1 276 ? -25.080 -7.590 32.499 1.00 85.62 276 ILE A N 1
ATOM 2178 C CA . ILE A 1 276 ? -25.307 -7.836 31.063 1.00 85.62 276 ILE A CA 1
ATOM 2179 C C . ILE A 1 276 ? -24.200 -7.189 30.218 1.00 85.62 276 ILE A C 1
ATOM 2181 O O . ILE A 1 276 ? -23.734 -7.795 29.260 1.00 85.62 276 ILE A O 1
ATOM 2185 N N . LEU A 1 277 ? -23.769 -5.975 30.572 1.00 84.31 277 LEU A N 1
ATOM 2186 C CA . LEU A 1 277 ? -22.760 -5.222 29.818 1.00 84.31 277 LEU A CA 1
ATOM 2187 C C . LEU A 1 277 ? -21.330 -5.753 29.995 1.00 84.31 277 LEU A C 1
ATOM 2189 O O . LEU A 1 277 ? -20.549 -5.721 29.045 1.00 84.31 277 LEU A O 1
ATOM 2193 N N . ASN A 1 278 ? -20.978 -6.216 31.196 1.00 75.88 278 ASN A N 1
ATOM 2194 C CA . ASN A 1 278 ? -19.616 -6.653 31.519 1.00 75.88 278 ASN A CA 1
ATOM 2195 C C . ASN A 1 278 ? -19.349 -8.127 31.172 1.00 75.88 278 ASN A C 1
ATOM 2197 O O . ASN A 1 278 ? -18.204 -8.565 31.245 1.00 75.88 278 ASN A O 1
ATOM 2201 N N . GLY A 1 279 ? -20.379 -8.887 30.782 1.00 58.91 279 GLY A N 1
ATOM 2202 C CA . GLY A 1 279 ? -20.303 -10.345 30.745 1.00 58.91 279 GLY A CA 1
ATOM 2203 C C . GLY A 1 279 ? -20.214 -10.914 32.163 1.00 58.91 279 GLY A C 1
ATOM 2204 O O . GLY A 1 279 ? -19.859 -10.225 33.117 1.00 58.91 279 GLY A O 1
ATOM 2205 N N . SER A 1 280 ? -20.584 -12.175 32.341 1.00 39.16 280 SER A N 1
ATOM 2206 C CA . SER A 1 280 ? -20.547 -12.875 33.627 1.00 39.16 280 SER A CA 1
ATOM 2207 C C . SER A 1 280 ? -19.108 -13.127 34.122 1.00 39.16 280 SER A C 1
ATOM 2209 O O . SER A 1 280 ? -18.665 -14.271 34.169 1.00 39.16 280 SER A O 1
ATOM 2211 N N . GLU A 1 281 ? -18.373 -12.077 34.489 1.00 32.44 281 GLU A N 1
ATOM 2212 C CA . GLU A 1 281 ? -17.137 -12.141 35.277 1.00 32.44 281 GLU A CA 1
ATOM 2213 C C . GLU A 1 281 ? -17.445 -11.763 36.736 1.00 32.44 281 GLU A C 1
ATOM 2215 O O . GLU A 1 281 ? -17.503 -10.598 37.124 1.00 32.44 281 GLU A O 1
ATOM 2220 N N . THR A 1 282 ? -17.718 -12.813 37.516 1.00 31.38 282 THR A N 1
ATOM 2221 C CA . THR A 1 282 ? -17.316 -13.034 38.919 1.00 31.38 282 THR A CA 1
ATOM 2222 C C . THR A 1 282 ? -17.091 -11.807 39.814 1.00 31.38 282 THR A C 1
ATOM 2224 O O . THR A 1 282 ? -15.979 -11.294 39.937 1.00 31.38 282 THR A O 1
ATOM 2227 N N . LEU A 1 283 ? -18.121 -11.466 40.590 1.00 33.19 283 LEU A N 1
ATOM 2228 C CA . LEU A 1 283 ? -17.953 -11.109 41.999 1.00 33.19 283 LEU A CA 1
ATOM 2229 C C . LEU A 1 283 ? -17.865 -12.430 42.773 1.00 33.19 283 LEU A C 1
ATOM 2231 O O . LEU A 1 283 ? -18.907 -12.984 43.076 1.00 33.19 283 LEU A O 1
ATOM 2235 N N . GLU A 1 284 ? -16.657 -12.971 42.958 1.00 40.44 284 GLU A N 1
ATOM 2236 C CA . GLU A 1 284 ? -16.266 -13.974 43.977 1.00 40.44 284 GLU A CA 1
ATOM 2237 C C . GLU A 1 284 ? -14.949 -14.647 43.545 1.00 40.44 284 GLU A C 1
ATOM 2239 O O . GLU A 1 284 ? -14.932 -15.554 42.717 1.00 40.44 284 GLU A O 1
ATOM 2244 N N . SER A 1 285 ? -13.816 -14.214 44.103 1.00 32.22 285 SER A N 1
ATOM 2245 C CA . SER A 1 285 ? -12.652 -15.096 44.254 1.00 32.22 285 SER A CA 1
ATOM 2246 C C . SER A 1 285 ? -11.781 -14.605 45.408 1.00 32.22 285 SER A C 1
ATOM 2248 O O . SER A 1 285 ? -11.022 -13.642 45.269 1.00 32.22 285 SER A O 1
ATOM 2250 N N . GLU A 1 286 ? -11.917 -15.270 46.550 1.00 38.06 286 GLU A N 1
ATOM 2251 C CA . GLU A 1 286 ? -11.035 -15.157 47.706 1.00 38.06 286 GLU A CA 1
ATOM 2252 C C . GLU A 1 286 ? -9.621 -15.692 47.395 1.00 38.06 286 GLU A C 1
ATOM 2254 O O . GLU A 1 286 ? -9.444 -16.729 46.760 1.00 38.06 286 GLU A O 1
ATOM 2259 N N . ASN A 1 287 ? -8.610 -14.954 47.864 1.00 42.97 287 ASN A N 1
ATOM 2260 C CA . ASN A 1 287 ? -7.281 -15.391 48.322 1.00 42.97 287 ASN A CA 1
ATOM 2261 C C . ASN A 1 287 ? -6.567 -16.582 47.639 1.00 42.97 287 ASN A C 1
ATOM 2263 O O . ASN A 1 287 ? -6.106 -17.505 48.309 1.00 42.97 287 ASN A O 1
ATOM 2267 N N . ILE A 1 288 ? -6.283 -16.480 46.340 1.00 44.31 288 ILE A N 1
ATOM 2268 C CA . ILE A 1 288 ? -5.132 -17.174 45.731 1.00 44.31 288 ILE A CA 1
ATOM 2269 C C . ILE A 1 288 ? -4.059 -16.123 45.438 1.00 44.31 288 ILE A C 1
ATOM 2271 O O . ILE A 1 288 ? -4.307 -15.168 44.700 1.00 44.31 288 ILE A O 1
ATOM 2275 N N . LYS A 1 289 ? -2.852 -16.274 46.005 1.00 44.62 289 LYS A N 1
ATOM 2276 C CA . LYS A 1 289 ? -1.701 -15.462 45.578 1.00 44.62 289 LYS A CA 1
ATOM 2277 C C . LYS A 1 289 ? -1.373 -15.861 44.137 1.00 44.62 289 LYS A C 1
ATOM 2279 O O . LYS A 1 289 ? -0.970 -16.994 43.892 1.00 44.62 289 LYS A O 1
ATOM 2284 N N . LYS A 1 290 ? -1.582 -14.942 43.196 1.00 53.09 290 LYS A N 1
ATOM 2285 C CA . LYS A 1 290 ? -1.300 -15.115 41.764 1.00 53.09 290 LYS A CA 1
ATOM 2286 C C . LYS A 1 290 ? -0.012 -14.377 41.420 1.00 53.09 290 LYS A C 1
ATOM 2288 O O . LYS A 1 290 ? 0.140 -13.214 41.790 1.00 53.09 290 LYS A O 1
ATOM 2293 N N . VAL A 1 291 ? 0.905 -15.031 40.711 1.00 53.75 291 VAL A N 1
ATOM 2294 C CA . VAL A 1 291 ? 2.124 -14.390 40.191 1.00 53.75 291 VAL A CA 1
ATOM 2295 C C . VAL A 1 291 ? 1.964 -14.197 38.691 1.00 53.75 291 VAL A C 1
ATOM 2297 O O . VAL A 1 291 ? 1.786 -15.163 37.954 1.00 53.75 291 VAL A O 1
ATOM 2300 N N . LEU A 1 292 ? 2.012 -12.939 38.248 1.00 53.66 292 LEU A N 1
ATOM 2301 C CA . LEU A 1 292 ? 1.877 -12.555 36.845 1.00 53.66 292 LEU A CA 1
ATOM 2302 C C . LEU A 1 292 ? 3.257 -12.298 36.233 1.00 53.66 292 LEU A C 1
ATOM 2304 O O . LEU A 1 292 ? 3.938 -11.346 36.611 1.00 53.66 292 LEU A O 1
ATOM 2308 N N . VAL A 1 293 ? 3.650 -13.114 35.258 1.00 59.25 293 VAL A N 1
ATOM 2309 C CA . VAL A 1 293 ? 4.864 -12.896 34.462 1.00 59.25 293 VAL A CA 1
ATOM 2310 C C . VAL A 1 293 ? 4.474 -12.206 33.157 1.00 59.25 293 VAL A C 1
ATOM 2312 O O . VAL A 1 293 ? 3.763 -12.787 32.334 1.00 59.25 293 VAL A O 1
ATOM 2315 N N . VAL A 1 294 ? 4.938 -10.966 32.971 1.00 55.50 294 VAL A N 1
ATOM 2316 C CA . VAL A 1 294 ? 4.729 -10.169 31.751 1.00 55.50 294 VAL A CA 1
ATOM 2317 C C . VAL A 1 294 ? 6.048 -10.074 30.991 1.00 55.50 294 VAL A C 1
ATOM 2319 O O . VAL A 1 294 ? 7.009 -9.485 31.480 1.00 55.50 294 VAL A O 1
ATOM 2322 N N . ALA A 1 295 ? 6.101 -10.644 29.791 1.00 57.62 295 ALA A N 1
ATOM 2323 C CA . ALA A 1 295 ? 7.284 -10.625 28.935 1.00 57.62 295 ALA A CA 1
ATOM 2324 C C . ALA A 1 295 ? 6.884 -10.568 27.453 1.00 57.62 295 ALA A C 1
ATOM 2326 O O . ALA A 1 295 ? 5.743 -10.854 27.085 1.00 57.62 295 ALA A O 1
ATOM 2327 N N . SER A 1 296 ? 7.824 -10.189 26.582 1.00 58.72 296 SER A N 1
ATOM 2328 C CA . SER A 1 296 ? 7.655 -10.430 25.145 1.00 58.72 296 SER A CA 1
ATOM 2329 C C . SER A 1 296 ? 7.709 -11.941 24.878 1.00 58.72 296 SER A C 1
ATOM 2331 O O . SER A 1 296 ? 8.415 -12.656 25.591 1.00 58.72 296 SER A O 1
ATOM 2333 N N . VAL A 1 297 ? 7.003 -12.436 23.853 1.00 59.19 297 VAL A N 1
ATOM 2334 C CA . VAL A 1 297 ? 6.990 -13.877 23.516 1.00 59.19 297 VAL A CA 1
ATOM 2335 C C . VAL A 1 297 ? 8.416 -14.408 23.311 1.00 59.19 297 VAL A C 1
ATOM 2337 O O . VAL A 1 297 ? 8.745 -15.479 23.807 1.00 59.19 297 VAL A O 1
ATOM 2340 N N . VAL A 1 298 ? 9.284 -13.626 22.662 1.00 56.25 298 VAL A N 1
ATOM 2341 C CA . VAL A 1 298 ? 10.687 -13.990 22.399 1.00 56.25 298 VAL A CA 1
ATOM 2342 C C . VAL A 1 298 ? 11.501 -14.051 23.693 1.00 56.25 298 VAL A C 1
ATOM 2344 O O . VAL A 1 298 ? 12.110 -15.076 23.985 1.00 56.25 298 VAL A O 1
ATOM 2347 N N . SER A 1 299 ? 11.451 -12.997 24.513 1.00 57.62 299 SER A N 1
ATOM 2348 C CA . SER A 1 299 ? 12.181 -12.946 25.789 1.00 57.62 299 SER A CA 1
ATOM 2349 C C . SER A 1 299 ? 11.713 -14.027 26.763 1.00 57.62 299 SER A C 1
ATOM 2351 O O . SER A 1 299 ? 12.510 -14.564 27.525 1.00 57.62 299 SER A O 1
ATOM 2353 N N . PHE A 1 300 ? 10.421 -14.361 26.734 1.00 64.19 300 PHE A N 1
ATOM 2354 C CA . PHE A 1 300 ? 9.861 -15.428 27.551 1.00 64.19 300 PHE A CA 1
ATOM 2355 C C . PHE A 1 300 ? 10.363 -16.801 27.101 1.00 64.19 300 PHE A C 1
ATOM 2357 O O . PHE A 1 300 ? 10.788 -17.591 27.936 1.00 64.19 300 PHE A O 1
ATOM 2364 N N . ILE A 1 301 ? 10.361 -17.077 25.792 1.00 62.09 301 ILE A N 1
ATOM 2365 C CA . ILE A 1 301 ? 10.862 -18.342 25.234 1.00 62.09 301 ILE A CA 1
ATOM 2366 C C . ILE A 1 301 ? 12.352 -18.543 25.550 1.00 62.09 301 ILE A C 1
ATOM 2368 O O . ILE A 1 301 ? 12.746 -19.661 25.877 1.00 62.09 301 ILE A O 1
ATOM 2372 N N . GLU A 1 302 ? 13.167 -17.486 25.485 1.00 63.28 302 GLU A N 1
ATOM 2373 C CA . GLU A 1 302 ? 14.597 -17.538 25.828 1.00 63.28 302 GLU A CA 1
ATOM 2374 C C . GLU A 1 302 ? 14.845 -17.734 27.328 1.00 63.28 302 GLU A C 1
ATOM 2376 O O . GLU A 1 302 ? 15.728 -18.496 27.719 1.00 63.28 302 GLU A O 1
ATOM 2381 N N . TRP A 1 303 ? 14.051 -17.079 28.178 1.00 63.00 303 TRP A N 1
ATOM 2382 C CA . TRP A 1 303 ? 14.136 -17.225 29.631 1.00 63.00 303 TRP A CA 1
ATOM 2383 C C . TRP A 1 303 ? 13.631 -18.593 30.124 1.00 63.00 303 TRP A C 1
ATOM 2385 O O . TRP A 1 303 ? 14.083 -19.096 31.155 1.00 63.00 303 TRP A O 1
ATOM 2395 N N . PHE A 1 304 ? 12.699 -19.218 29.403 1.00 63.97 304 PHE A N 1
ATOM 2396 C CA . PHE A 1 304 ? 12.027 -20.447 29.820 1.00 63.97 304 PHE A CA 1
ATOM 2397 C C . PHE A 1 304 ? 12.918 -21.696 29.671 1.00 63.97 304 PHE A C 1
ATOM 2399 O O . PHE A 1 304 ? 12.837 -22.445 28.692 1.00 63.97 304 PHE A O 1
ATOM 2406 N N . ASN A 1 305 ? 13.747 -21.951 30.686 1.00 65.81 305 ASN A N 1
ATOM 2407 C CA . ASN A 1 305 ? 14.565 -23.157 30.823 1.00 65.81 305 ASN A CA 1
ATOM 2408 C C . ASN A 1 305 ? 14.103 -24.042 32.005 1.00 65.81 305 ASN A C 1
ATOM 2410 O O . ASN A 1 305 ? 13.244 -23.662 32.802 1.00 65.81 305 ASN A O 1
ATOM 2414 N N . LYS A 1 306 ? 14.651 -25.263 32.094 1.00 61.84 306 LYS A N 1
ATOM 2415 C CA . LYS A 1 306 ? 14.253 -26.260 33.105 1.00 61.84 306 LYS A CA 1
ATOM 2416 C C . LYS A 1 306 ? 14.574 -25.808 34.542 1.00 61.84 306 LYS A C 1
ATOM 2418 O O . LYS A 1 306 ? 13.773 -26.055 35.436 1.00 61.84 306 LYS A O 1
ATOM 2423 N N . GLU A 1 307 ? 15.686 -25.101 34.741 1.00 68.69 307 GLU A N 1
ATOM 2424 C CA . GLU A 1 307 ? 16.116 -24.583 36.052 1.00 68.69 307 GLU A CA 1
ATOM 2425 C C . GLU A 1 307 ? 15.170 -23.501 36.594 1.00 68.69 307 GLU A C 1
ATOM 2427 O O . GLU A 1 307 ? 14.730 -23.578 37.740 1.00 68.69 307 GLU A O 1
ATOM 2432 N N . ASN A 1 308 ? 14.783 -22.531 35.759 1.00 66.00 308 ASN A N 1
ATOM 2433 C CA . ASN A 1 308 ? 13.853 -21.460 36.133 1.00 66.00 308 ASN A CA 1
ATOM 2434 C C . ASN A 1 308 ? 12.460 -22.010 36.482 1.00 66.00 308 ASN A C 1
ATOM 2436 O O . ASN A 1 308 ? 11.763 -21.466 37.341 1.00 66.00 308 ASN A O 1
ATOM 2440 N N . LEU A 1 309 ? 12.065 -23.116 35.842 1.00 63.81 309 LEU A N 1
ATOM 2441 C CA . LEU A 1 309 ? 10.810 -23.815 36.109 1.00 63.81 309 LEU A CA 1
ATOM 2442 C C . LEU A 1 309 ? 10.795 -24.485 37.487 1.00 63.81 309 LEU A C 1
ATOM 2444 O O . LEU A 1 309 ? 9.819 -24.364 38.228 1.00 63.81 309 LEU A O 1
ATOM 2448 N N . GLU A 1 310 ? 11.870 -25.201 37.821 1.00 65.81 310 GLU A N 1
ATOM 2449 C CA . GLU A 1 310 ? 12.022 -25.880 39.111 1.00 65.81 310 GLU A CA 1
ATOM 2450 C C . GLU A 1 310 ? 12.133 -24.864 40.255 1.00 65.81 310 GLU A C 1
ATOM 2452 O O . GLU A 1 310 ? 11.529 -25.061 41.309 1.00 65.81 310 GLU A O 1
ATOM 2457 N N . TYR A 1 311 ? 12.795 -23.726 40.023 1.00 66.25 311 TYR A N 1
ATOM 2458 C CA . TYR A 1 311 ? 12.860 -22.628 40.988 1.00 66.25 311 TYR A CA 1
ATOM 2459 C C . TYR A 1 311 ? 11.477 -22.047 41.326 1.00 66.25 311 TYR A C 1
ATOM 2461 O O . TYR A 1 311 ? 11.165 -21.843 42.501 1.00 66.25 311 TYR A O 1
ATOM 2469 N N . LEU A 1 312 ? 10.631 -21.808 40.316 1.00 63.59 312 LEU A N 1
ATOM 2470 C CA . LEU A 1 312 ? 9.271 -21.298 40.525 1.00 63.59 312 LEU A CA 1
ATOM 2471 C C . LEU A 1 312 ? 8.380 -22.304 41.263 1.00 63.59 312 LEU A C 1
ATOM 2473 O O . LEU A 1 312 ? 7.634 -21.906 42.153 1.00 63.59 312 LEU A O 1
ATOM 2477 N N . LYS A 1 313 ? 8.476 -23.598 40.928 1.00 62.47 313 LYS A N 1
ATOM 2478 C CA . LYS A 1 313 ? 7.677 -24.654 41.572 1.00 62.47 313 LYS A CA 1
ATOM 2479 C C . LYS A 1 313 ? 8.074 -24.891 43.032 1.00 62.47 313 LYS A C 1
ATOM 2481 O O . LYS A 1 313 ? 7.202 -25.139 43.857 1.00 62.47 313 LYS A O 1
ATOM 2486 N N . ASN A 1 314 ? 9.364 -24.803 43.357 1.00 63.16 314 ASN A N 1
ATOM 2487 C CA . ASN A 1 314 ? 9.859 -25.121 44.699 1.00 63.16 314 ASN A CA 1
ATOM 2488 C C . ASN A 1 314 ? 9.686 -23.976 45.711 1.00 63.16 314 ASN A C 1
ATOM 2490 O O . ASN A 1 314 ? 9.612 -24.244 46.907 1.00 63.16 314 ASN A O 1
ATOM 2494 N N . ASN A 1 315 ? 9.612 -22.717 45.262 1.00 56.06 315 ASN A N 1
ATOM 2495 C CA . ASN A 1 315 ? 9.608 -21.554 46.161 1.00 56.06 315 ASN A CA 1
ATOM 2496 C C . ASN A 1 315 ? 8.251 -20.852 46.308 1.00 56.06 315 ASN A C 1
ATOM 2498 O O . ASN A 1 315 ? 8.115 -19.965 47.152 1.00 56.06 315 ASN A O 1
ATOM 2502 N N . LEU A 1 316 ? 7.240 -21.212 45.514 1.00 55.03 316 LEU A N 1
ATOM 2503 C CA . LEU A 1 316 ? 5.959 -20.513 45.502 1.00 55.03 316 LEU A CA 1
ATOM 2504 C C . LEU A 1 316 ? 4.780 -21.492 45.470 1.00 55.03 316 LEU A C 1
ATOM 2506 O O . LEU A 1 316 ? 4.508 -22.133 44.461 1.00 55.03 316 LEU A O 1
ATOM 2510 N N . ASN A 1 317 ? 4.009 -21.531 46.559 1.00 54.91 317 ASN A N 1
ATOM 2511 C CA . ASN A 1 317 ? 2.689 -22.168 46.595 1.00 54.91 317 ASN A CA 1
ATOM 2512 C C . ASN A 1 317 ? 1.644 -21.230 45.946 1.00 54.91 317 ASN A C 1
ATOM 2514 O O . ASN A 1 317 ? 0.750 -20.717 46.620 1.00 54.91 317 ASN A O 1
ATOM 2518 N N . CYS A 1 318 ? 1.843 -20.880 44.670 1.00 58.75 318 CYS A N 1
ATOM 2519 C CA . CYS A 1 318 ? 1.078 -19.854 43.956 1.00 58.75 318 CYS A CA 1
ATOM 2520 C C . CYS A 1 318 ? 0.700 -20.298 42.537 1.00 58.75 318 CYS A C 1
ATOM 2522 O O . CYS A 1 318 ? 1.416 -21.074 41.904 1.00 58.75 318 CYS A O 1
ATOM 2524 N N . GLU A 1 319 ? -0.386 -19.744 42.008 1.00 61.00 319 GLU A N 1
ATOM 2525 C CA . GLU A 1 319 ? -0.799 -19.946 40.620 1.00 61.00 319 GLU A CA 1
ATOM 2526 C C . GLU A 1 319 ? -0.001 -18.993 39.710 1.00 61.00 319 GLU A C 1
ATOM 2528 O O . GLU A 1 319 ? -0.023 -17.771 39.902 1.00 61.00 319 GLU A O 1
ATOM 2533 N N . VAL A 1 320 ? 0.746 -19.536 38.740 1.00 61.66 320 VAL A N 1
ATOM 2534 C CA . VAL A 1 320 ? 1.590 -18.731 37.841 1.00 61.66 320 VAL A CA 1
ATOM 2535 C C . VAL A 1 320 ? 0.842 -18.434 36.546 1.00 61.66 320 VAL A C 1
ATOM 2537 O O . VAL A 1 320 ? 0.567 -19.316 35.728 1.00 61.66 320 VAL A O 1
ATOM 2540 N N . HIS A 1 321 ? 0.541 -17.156 36.360 1.00 68.06 321 HIS A N 1
ATOM 2541 C CA . HIS A 1 321 ? -0.122 -16.615 35.188 1.00 68.06 321 HIS A CA 1
ATOM 2542 C C . HIS A 1 321 ? 0.938 -16.023 34.257 1.00 68.06 321 HIS A C 1
ATOM 2544 O O . HIS A 1 321 ? 1.668 -15.105 34.630 1.00 68.06 321 HIS A O 1
ATOM 2550 N N . VAL A 1 322 ? 1.024 -16.523 33.029 1.00 64.69 322 VAL A N 1
ATOM 2551 C CA . VAL A 1 322 ? 1.915 -15.968 32.003 1.00 64.69 322 VAL A CA 1
ATOM 2552 C C . VAL A 1 322 ? 1.075 -15.132 31.066 1.00 64.69 322 VAL A C 1
ATOM 2554 O O . VAL A 1 322 ? 0.164 -15.647 30.420 1.00 64.69 322 VAL A O 1
ATOM 2557 N N . ALA A 1 323 ? 1.383 -13.847 30.982 1.00 65.00 323 ALA A N 1
ATOM 2558 C CA . ALA A 1 323 ? 0.616 -12.918 30.182 1.00 65.00 323 ALA A CA 1
ATOM 2559 C C . ALA A 1 323 ? 1.503 -12.336 29.079 1.00 65.00 323 ALA A C 1
ATOM 2561 O O . ALA A 1 323 ? 2.457 -11.601 29.331 1.00 65.00 323 ALA A O 1
ATOM 2562 N N . CYS A 1 324 ? 1.219 -12.737 27.842 1.00 65.06 324 CYS A N 1
ATOM 2563 C CA . CYS A 1 324 ? 2.011 -12.421 26.656 1.00 65.06 324 CYS A CA 1
ATOM 2564 C C . CYS A 1 324 ? 1.084 -12.023 25.509 1.00 65.06 324 CYS A C 1
ATOM 2566 O O . CYS A 1 324 ? -0.048 -12.494 25.430 1.00 65.06 324 CYS A O 1
ATOM 2568 N N . ASN A 1 325 ? 1.569 -11.172 24.606 1.00 64.25 325 ASN A N 1
ATOM 2569 C CA . ASN A 1 325 ? 0.856 -10.864 23.371 1.00 64.25 325 ASN A CA 1
ATOM 2570 C C . ASN A 1 325 ? 1.139 -11.957 22.336 1.00 64.25 325 ASN A C 1
ATOM 2572 O O . ASN A 1 325 ? 2.152 -11.904 21.640 1.00 64.25 325 ASN A O 1
ATOM 2576 N N . PHE A 1 326 ? 0.248 -12.942 22.250 1.00 61.41 326 PHE A N 1
ATOM 2577 C CA . PHE A 1 326 ? 0.342 -14.011 21.261 1.00 61.41 326 PHE A CA 1
ATOM 2578 C C . PHE A 1 326 ? -0.123 -13.560 19.868 1.00 61.41 326 PHE A C 1
ATOM 2580 O O . PHE A 1 326 ? -0.047 -14.354 18.945 1.00 61.41 326 PHE A O 1
ATOM 2587 N N . ASP A 1 327 ? -0.577 -12.318 19.672 1.00 56.53 327 ASP A N 1
ATOM 2588 C CA . ASP A 1 327 ? -1.059 -11.848 18.365 1.00 56.53 327 ASP A CA 1
ATOM 2589 C C . ASP A 1 327 ? 0.058 -11.248 17.493 1.00 56.53 327 ASP A C 1
ATOM 2591 O O . ASP A 1 327 ? -0.055 -11.213 16.267 1.00 56.53 327 ASP A O 1
ATOM 2595 N N . TYR A 1 328 ? 1.158 -10.783 18.099 1.00 51.34 328 TYR A N 1
ATOM 2596 C CA . TYR A 1 328 ? 2.346 -10.295 17.384 1.00 51.34 328 TYR A CA 1
ATOM 2597 C C . TYR A 1 328 ? 3.265 -11.476 17.035 1.00 51.34 328 TYR A C 1
ATOM 2599 O O . TYR A 1 328 ? 4.338 -11.658 17.607 1.00 51.34 328 TYR A O 1
ATOM 2607 N N . MET A 1 329 ? 2.805 -12.317 16.109 1.00 53.19 329 MET A N 1
ATOM 2608 C CA . MET A 1 329 ? 3.556 -13.467 15.606 1.00 53.19 329 MET A CA 1
ATOM 2609 C C . MET A 1 329 ? 4.258 -13.105 14.296 1.00 53.19 329 MET A C 1
ATOM 2611 O O . MET A 1 329 ? 3.638 -12.603 13.360 1.00 53.19 329 MET A O 1
ATOM 2615 N N . ASP A 1 330 ? 5.561 -13.360 14.211 1.00 47.38 330 ASP A N 1
ATOM 2616 C CA . ASP A 1 330 ? 6.269 -13.342 12.934 1.00 47.38 330 ASP A CA 1
ATOM 2617 C C . ASP A 1 330 ? 5.962 -14.671 12.213 1.00 47.38 330 ASP A C 1
ATOM 2619 O O . ASP A 1 330 ? 6.185 -15.738 12.788 1.00 47.38 330 ASP A O 1
ATOM 2623 N N . ASP A 1 331 ? 5.439 -14.621 10.978 1.00 43.56 331 ASP A N 1
ATOM 2624 C CA . ASP A 1 331 ? 4.908 -15.765 10.189 1.00 43.56 331 ASP A CA 1
ATOM 2625 C C . ASP A 1 331 ? 5.825 -17.009 10.123 1.00 43.56 331 ASP A C 1
ATOM 2627 O O . ASP A 1 331 ? 5.393 -18.098 9.751 1.00 43.56 331 ASP A O 1
ATOM 2631 N N . THR A 1 332 ? 7.110 -16.878 10.449 1.00 46.12 332 THR A N 1
ATOM 2632 C CA . THR A 1 332 ? 8.083 -17.977 10.413 1.00 46.12 332 THR A CA 1
ATOM 2633 C C . THR A 1 332 ? 8.056 -18.914 11.628 1.00 46.12 332 THR A C 1
ATOM 2635 O O . THR A 1 332 ? 8.672 -19.970 11.542 1.00 46.12 332 THR A O 1
ATOM 2638 N N . ASP A 1 333 ? 7.378 -18.572 12.735 1.00 53.69 333 ASP A N 1
ATOM 2639 C CA . ASP A 1 333 ? 7.542 -19.273 14.033 1.00 53.69 333 ASP A CA 1
ATOM 2640 C C . ASP A 1 333 ? 6.228 -19.770 14.683 1.00 53.69 333 ASP A C 1
ATOM 2642 O O . ASP A 1 333 ? 6.173 -20.110 15.870 1.00 53.69 333 ASP A O 1
ATOM 2646 N N . GLU A 1 334 ? 5.139 -19.848 13.911 1.00 55.66 334 GLU A N 1
ATOM 2647 C CA . GLU A 1 334 ? 3.815 -20.248 14.416 1.00 55.66 334 GLU A CA 1
ATOM 2648 C C . GLU A 1 334 ? 3.799 -21.696 14.953 1.00 55.66 334 GLU A C 1
ATOM 2650 O O . GLU A 1 334 ? 3.153 -21.996 15.957 1.00 55.66 334 GLU A O 1
ATOM 2655 N N . THR A 1 335 ? 4.556 -22.601 14.320 1.00 58.47 335 THR A N 1
ATOM 2656 C CA . THR A 1 335 ? 4.603 -24.027 14.708 1.00 58.47 335 THR A CA 1
ATOM 2657 C C . THR A 1 335 ? 5.336 -24.221 16.035 1.00 58.47 335 THR A C 1
ATOM 2659 O O . THR A 1 335 ? 4.811 -24.860 16.946 1.00 58.47 335 THR A O 1
ATOM 2662 N N . ARG A 1 336 ? 6.506 -23.590 16.189 1.00 59.69 336 ARG A N 1
ATOM 2663 C CA . ARG A 1 336 ? 7.317 -23.649 17.411 1.00 59.69 336 ARG A CA 1
ATOM 2664 C C . ARG A 1 336 ? 6.585 -23.003 18.585 1.00 59.69 336 ARG A C 1
ATOM 2666 O O . ARG A 1 336 ? 6.554 -23.552 19.680 1.00 59.69 336 ARG A O 1
ATOM 2673 N N . THR A 1 337 ? 5.910 -21.881 18.350 1.00 59.56 337 THR A N 1
ATOM 2674 C CA . THR A 1 337 ? 5.125 -21.192 19.383 1.00 59.56 337 THR A CA 1
ATOM 2675 C C . THR A 1 337 ? 3.949 -22.045 19.864 1.00 59.56 337 THR A C 1
ATOM 2677 O O . THR A 1 337 ? 3.699 -22.116 21.066 1.00 59.56 337 THR A O 1
ATOM 2680 N N . ARG A 1 338 ? 3.255 -22.763 18.967 1.00 67.56 338 ARG A N 1
ATOM 2681 C CA . ARG A 1 338 ? 2.200 -23.721 19.353 1.00 67.56 338 ARG A CA 1
ATOM 2682 C C . ARG A 1 338 ? 2.744 -24.882 20.187 1.00 67.56 338 ARG A C 1
ATOM 2684 O O . ARG A 1 338 ? 2.106 -25.255 21.169 1.00 67.56 338 ARG A O 1
ATOM 2691 N N . GLU A 1 339 ? 3.916 -25.414 19.841 1.00 67.62 339 GLU A N 1
ATOM 2692 C CA . GLU A 1 339 ? 4.602 -26.432 20.650 1.00 67.62 339 GLU A CA 1
ATOM 2693 C C . GLU A 1 339 ? 4.964 -25.901 22.046 1.00 67.62 339 GLU A C 1
ATOM 2695 O O . GLU A 1 339 ? 4.719 -26.577 23.047 1.00 67.62 339 GLU A O 1
ATOM 2700 N N . TYR A 1 340 ? 5.465 -24.666 22.143 1.00 66.44 340 TYR A N 1
ATOM 2701 C CA . TYR A 1 340 ? 5.763 -24.015 23.423 1.00 66.44 340 TYR A CA 1
ATOM 2702 C C . TYR A 1 340 ? 4.503 -23.748 24.256 1.00 66.44 340 TYR A C 1
ATOM 2704 O O . TYR A 1 340 ? 4.486 -24.054 25.446 1.00 66.44 340 TYR A O 1
ATOM 2712 N N . ILE A 1 341 ? 3.423 -23.252 23.645 1.00 67.56 341 ILE A N 1
ATOM 2713 C CA . ILE A 1 341 ? 2.118 -23.063 24.300 1.00 67.56 341 ILE A CA 1
ATOM 2714 C C . ILE A 1 341 ? 1.587 -24.397 24.837 1.00 67.56 341 ILE A C 1
ATOM 2716 O O . ILE A 1 341 ? 1.103 -24.460 25.967 1.00 67.56 341 ILE A O 1
ATOM 2720 N N . ALA A 1 342 ? 1.697 -25.473 24.054 1.00 71.06 342 ALA A N 1
ATOM 2721 C CA . ALA A 1 342 ? 1.293 -26.808 24.482 1.00 71.06 342 ALA A CA 1
ATOM 2722 C C . ALA A 1 342 ? 2.140 -27.308 25.664 1.00 71.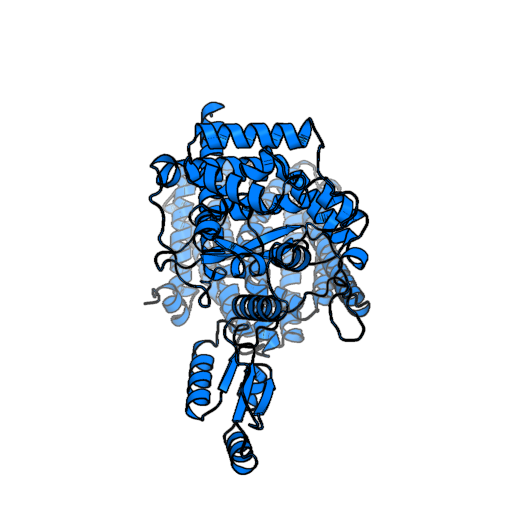06 342 ALA A C 1
ATOM 2724 O O . ALA A 1 342 ? 1.595 -27.857 26.622 1.00 71.06 342 ALA A O 1
ATOM 2725 N N . LYS A 1 343 ? 3.457 -27.064 25.639 1.00 70.00 343 LYS A N 1
ATOM 2726 C CA . LYS A 1 343 ? 4.378 -27.405 26.731 1.00 70.00 343 LYS A CA 1
ATOM 2727 C C . LYS A 1 343 ? 4.055 -26.639 28.020 1.00 70.00 343 LYS A C 1
ATOM 2729 O O . LYS A 1 343 ? 3.997 -27.249 29.080 1.00 70.00 343 LYS A O 1
ATOM 2734 N N . LEU A 1 344 ? 3.777 -25.338 27.928 1.00 67.94 344 LEU A N 1
ATOM 2735 C CA . LEU A 1 344 ? 3.409 -24.491 29.071 1.00 67.94 344 LEU A CA 1
ATOM 2736 C C . LEU A 1 344 ? 2.095 -24.932 29.719 1.00 67.94 344 LEU A C 1
ATOM 2738 O O . LEU A 1 344 ? 2.019 -25.058 30.939 1.00 67.94 344 LEU A O 1
ATOM 2742 N N . LYS A 1 345 ? 1.079 -25.241 28.904 1.00 70.38 345 LYS A N 1
ATOM 2743 C CA . LYS A 1 345 ? -0.192 -25.787 29.400 1.00 70.38 345 LYS A CA 1
ATOM 2744 C C . LYS A 1 345 ? -0.004 -27.138 30.092 1.00 70.38 345 LYS A C 1
ATOM 2746 O O . LYS A 1 345 ? -0.633 -27.386 31.113 1.00 70.38 345 LYS A O 1
ATOM 2751 N N . LYS A 1 346 ? 0.876 -27.999 29.564 1.00 75.19 346 LYS A N 1
ATOM 2752 C CA . LYS A 1 346 ? 1.187 -29.311 30.159 1.00 75.19 346 LYS A CA 1
ATOM 2753 C C . LYS A 1 346 ? 1.868 -29.193 31.528 1.00 75.19 346 LYS A C 1
ATOM 2755 O O . LYS A 1 346 ? 1.653 -30.042 32.382 1.00 75.19 346 LYS A O 1
ATOM 2760 N N . GLU A 1 347 ? 2.665 -28.149 31.733 1.00 67.38 347 GLU A N 1
ATOM 2761 C CA . GLU A 1 347 ? 3.376 -27.878 32.989 1.00 67.38 347 GLU A CA 1
ATOM 2762 C C . GLU A 1 347 ? 2.527 -27.125 34.036 1.00 67.38 347 GLU A C 1
ATOM 2764 O O . GLU A 1 347 ? 3.032 -26.832 35.119 1.00 67.38 347 GLU A O 1
ATOM 2769 N N . GLY A 1 348 ? 1.250 -26.836 33.739 1.00 63.91 348 GLY A N 1
ATOM 2770 C CA . GLY A 1 348 ? 0.292 -26.240 34.680 1.00 63.91 348 GLY A CA 1
ATOM 2771 C C . GLY A 1 348 ? 0.207 -24.709 34.671 1.00 63.91 348 GLY A C 1
ATOM 2772 O O . GLY A 1 348 ? -0.404 -24.140 35.569 1.00 63.91 348 GLY A O 1
ATOM 2773 N N . PHE A 1 349 ? 0.791 -24.023 33.681 1.00 69.25 349 PHE A N 1
ATOM 2774 C CA . PHE A 1 349 ? 0.730 -22.557 33.584 1.00 69.25 349 PHE A CA 1
ATOM 2775 C C . PHE A 1 349 ? -0.578 -22.074 32.951 1.00 69.25 349 PHE A C 1
ATOM 2777 O O . PHE A 1 349 ? -1.013 -22.596 31.919 1.00 69.25 349 PHE A O 1
ATOM 2784 N N . ILE A 1 350 ? -1.151 -21.002 33.506 1.00 68.81 350 ILE A N 1
ATOM 2785 C CA . ILE A 1 350 ? -2.311 -20.323 32.919 1.00 68.81 350 ILE A CA 1
ATOM 2786 C C . ILE A 1 350 ? -1.822 -19.214 31.993 1.00 68.81 350 ILE A C 1
ATOM 2788 O O . ILE A 1 350 ? -1.145 -18.277 32.415 1.00 68.81 350 ILE A O 1
ATOM 2792 N N . LEU A 1 351 ? -2.174 -19.321 30.714 1.00 68.56 351 LEU A N 1
ATOM 2793 C CA . LEU A 1 351 ? -1.752 -18.382 29.678 1.00 68.56 351 LEU A CA 1
ATOM 2794 C C . LEU A 1 351 ? -2.834 -17.327 29.433 1.00 68.56 351 LEU A C 1
ATOM 2796 O O . LEU A 1 351 ? -3.959 -17.663 29.070 1.00 68.56 351 LEU A O 1
ATOM 2800 N N . HIS A 1 352 ? -2.463 -16.057 29.558 1.00 69.94 352 HIS A N 1
ATOM 2801 C CA . HIS A 1 352 ? -3.296 -14.899 29.243 1.00 69.94 352 HIS A CA 1
ATOM 2802 C C . HIS A 1 352 ? -2.791 -14.253 27.960 1.00 69.94 352 HIS A C 1
ATOM 2804 O O . HIS A 1 352 ? -1.633 -13.840 27.883 1.00 69.94 352 HIS A O 1
ATOM 2810 N N . ASN A 1 353 ? -3.652 -14.152 26.946 1.00 64.50 353 ASN A N 1
ATOM 2811 C CA . ASN A 1 353 ? -3.304 -13.420 25.733 1.00 64.50 353 ASN A CA 1
ATOM 2812 C C . ASN A 1 353 ? -3.539 -11.919 25.943 1.00 64.50 353 ASN A C 1
ATOM 2814 O O . ASN A 1 353 ? -4.667 -11.439 25.819 1.00 64.50 353 ASN A O 1
ATOM 2818 N N . ILE A 1 354 ? -2.478 -11.173 26.258 1.00 63.16 354 ILE A N 1
ATOM 2819 C CA . ILE A 1 354 ? -2.564 -9.718 26.381 1.00 63.16 354 ILE A CA 1
ATOM 2820 C C . ILE A 1 354 ? -2.580 -9.118 24.982 1.00 63.16 354 ILE A C 1
ATOM 2822 O O . ILE A 1 354 ? -1.549 -9.000 24.320 1.00 63.16 354 ILE A O 1
ATOM 2826 N N . HIS A 1 355 ? -3.740 -8.620 24.577 1.00 56.34 355 HIS A N 1
ATOM 2827 C CA . HIS A 1 355 ? -3.825 -7.740 23.425 1.00 56.34 355 HIS A CA 1
ATOM 2828 C C . HIS A 1 355 ? -3.308 -6.368 23.862 1.00 56.34 355 HIS A C 1
ATOM 2830 O O . HIS A 1 355 ? -4.045 -5.566 24.439 1.00 56.34 355 HIS A O 1
ATOM 2836 N N . LEU A 1 356 ? -2.024 -6.087 23.625 1.00 53.72 356 LEU A N 1
ATOM 2837 C CA . LEU A 1 356 ? -1.504 -4.734 23.794 1.00 53.72 356 LEU A CA 1
ATOM 2838 C C . LEU A 1 356 ? -2.198 -3.849 22.760 1.00 53.72 356 LEU A C 1
ATOM 2840 O O . LEU A 1 356 ? -1.801 -3.790 21.596 1.00 53.72 356 LEU A O 1
ATOM 2844 N N . THR A 1 357 ? -3.250 -3.146 23.180 1.00 48.94 357 THR A N 1
ATOM 2845 C CA . THR A 1 357 ? -3.820 -2.055 22.397 1.00 48.94 357 THR A CA 1
ATOM 2846 C C . THR A 1 357 ? -2.786 -0.939 22.377 1.00 48.94 357 THR A C 1
ATOM 2848 O O . THR A 1 357 ? -2.804 -0.044 23.223 1.00 48.94 357 THR A O 1
ATOM 2851 N N . LEU A 1 358 ? -1.839 -1.014 21.442 1.00 53.44 358 LEU A N 1
ATOM 2852 C CA . LEU A 1 358 ? -0.907 0.066 21.160 1.00 53.44 358 LEU A CA 1
ATOM 2853 C C . LEU A 1 358 ? -1.742 1.285 20.758 1.00 53.44 358 LEU A C 1
ATOM 2855 O O . LEU A 1 358 ? -2.183 1.423 19.616 1.00 53.44 358 LEU A O 1
ATOM 2859 N N . LYS A 1 359 ? -2.013 2.170 21.722 1.00 55.59 359 LYS A N 1
ATOM 2860 C CA . LYS A 1 359 ? -2.589 3.481 21.440 1.00 55.59 359 LYS A CA 1
ATOM 2861 C C . LYS A 1 359 ? -1.506 4.262 20.712 1.00 55.59 359 LYS A C 1
ATOM 2863 O O . LYS A 1 359 ? -0.561 4.736 21.335 1.00 55.59 359 LYS A O 1
ATOM 2868 N N . ILE A 1 360 ? -1.627 4.358 19.389 1.00 63.44 360 ILE A N 1
ATOM 2869 C CA . ILE A 1 360 ? -0.735 5.173 18.560 1.00 63.44 360 ILE A CA 1
ATOM 2870 C C . ILE A 1 360 ? -0.709 6.580 19.161 1.00 63.44 360 ILE A C 1
ATOM 2872 O O . ILE A 1 360 ? -1.728 7.278 19.178 1.00 63.44 360 ILE A O 1
ATOM 2876 N N . ASN A 1 361 ? 0.445 6.982 19.689 1.00 76.69 361 ASN A N 1
ATOM 2877 C CA . ASN A 1 361 ? 0.622 8.307 20.255 1.00 76.69 361 ASN A CA 1
ATOM 2878 C C . ASN A 1 361 ? 0.831 9.314 19.118 1.00 76.69 361 ASN A C 1
ATOM 2880 O O . ASN A 1 361 ? 1.953 9.590 18.709 1.00 76.69 361 ASN A O 1
ATOM 2884 N N . TRP A 1 362 ? -0.263 9.888 18.621 1.00 74.06 362 TRP A N 1
ATOM 2885 C CA . TRP A 1 362 ? -0.232 10.927 17.584 1.00 74.06 362 TRP A CA 1
ATOM 2886 C C . TRP A 1 362 ? 0.408 12.250 18.047 1.00 74.06 362 TRP A C 1
ATOM 2888 O O . TRP A 1 362 ? 0.618 13.130 17.220 1.00 74.06 362 TRP A O 1
ATOM 2898 N N . LYS A 1 363 ? 0.700 12.405 19.348 1.00 79.19 363 LYS A N 1
ATOM 2899 C CA . LYS A 1 363 ? 1.432 13.549 19.919 1.00 79.19 363 LYS A CA 1
ATOM 2900 C C . LYS A 1 363 ? 2.914 13.239 20.163 1.00 79.19 363 LYS A C 1
ATOM 2902 O O . LYS A 1 363 ? 3.618 14.080 20.713 1.00 79.19 363 LYS A O 1
ATOM 2907 N N . TYR A 1 364 ? 3.387 12.044 19.801 1.00 79.56 364 TYR A N 1
ATOM 2908 C CA . TYR A 1 364 ? 4.796 11.695 19.929 1.00 79.56 364 TYR A CA 1
ATOM 2909 C C . TYR A 1 364 ? 5.632 12.601 19.020 1.00 79.56 364 TYR A C 1
ATOM 2911 O O . TYR A 1 364 ? 5.421 12.655 17.809 1.00 79.56 364 TYR A O 1
ATOM 2919 N N . SER A 1 365 ? 6.560 13.332 19.625 1.00 79.12 365 SER A N 1
ATOM 2920 C CA . SER A 1 365 ? 7.456 14.258 18.947 1.00 79.12 365 SER A CA 1
ATOM 2921 C C . SER A 1 365 ? 8.842 14.083 19.541 1.00 79.12 365 SER A C 1
ATOM 2923 O O . SER A 1 365 ? 9.063 14.423 20.700 1.00 79.12 365 SER A O 1
ATOM 2925 N N . ASP A 1 366 ? 9.764 13.556 18.743 1.00 88.12 366 ASP A N 1
ATOM 2926 C CA . ASP A 1 366 ? 11.160 13.371 19.123 1.00 88.12 366 ASP A CA 1
ATOM 2927 C C . ASP A 1 366 ? 12.049 14.142 18.141 1.00 88.12 366 ASP A C 1
ATOM 2929 O O . ASP A 1 366 ? 12.139 13.815 16.955 1.00 88.12 366 ASP A O 1
ATOM 2933 N N . PHE A 1 367 ? 12.700 15.194 18.642 1.00 86.88 367 PHE A N 1
ATOM 2934 C CA . PHE A 1 367 ? 13.606 16.025 17.851 1.00 86.88 367 PHE A CA 1
ATOM 2935 C C . PHE A 1 367 ? 14.801 15.237 17.303 1.00 86.88 367 PHE A C 1
ATOM 2937 O O . PHE A 1 367 ? 15.251 15.501 16.186 1.00 86.88 367 PHE A O 1
ATOM 2944 N N . SER A 1 368 ? 15.285 14.238 18.047 1.00 88.38 368 SER A N 1
ATOM 2945 C CA . SER A 1 368 ? 16.352 13.346 17.593 1.00 88.38 368 SER A CA 1
ATOM 2946 C C . SER A 1 368 ? 15.898 12.546 16.372 1.00 88.38 368 SER A C 1
ATOM 2948 O O . SER A 1 368 ? 16.592 12.504 15.355 1.00 88.38 368 SER A O 1
ATOM 2950 N N . LEU A 1 369 ? 14.673 12.009 16.417 1.00 86.00 369 LEU A N 1
ATOM 2951 C CA . LEU A 1 369 ? 14.086 11.272 15.301 1.00 86.00 369 LEU A CA 1
ATOM 2952 C C . LEU A 1 369 ? 13.871 12.168 14.072 1.00 86.00 369 LEU A C 1
ATOM 2954 O O . LEU A 1 369 ? 14.179 11.754 12.954 1.00 86.00 369 LEU A O 1
ATOM 2958 N N . TYR A 1 370 ? 13.400 13.407 14.256 1.00 87.38 370 TYR A N 1
ATOM 2959 C CA . TYR A 1 370 ? 13.280 14.364 13.151 1.00 87.38 370 TYR A CA 1
ATOM 2960 C C . TYR A 1 370 ? 14.632 14.676 12.511 1.00 87.38 370 TYR A C 1
ATOM 2962 O O . TYR A 1 370 ? 14.733 14.679 11.285 1.00 87.38 370 TYR A O 1
ATOM 2970 N N . LYS A 1 371 ? 15.678 14.895 13.316 1.00 89.25 371 LYS A N 1
ATOM 2971 C CA . LYS A 1 371 ? 17.040 15.134 12.822 1.00 89.25 371 LYS A CA 1
ATOM 2972 C C . LYS A 1 371 ? 17.564 13.940 12.019 1.00 89.25 371 LYS A C 1
ATOM 2974 O O . LYS A 1 371 ? 18.127 14.139 10.942 1.00 89.25 371 LYS A O 1
ATOM 2979 N N . ASP A 1 372 ? 17.329 12.721 12.498 1.00 85.94 372 ASP A N 1
ATOM 2980 C CA . ASP A 1 372 ? 17.690 11.477 11.813 1.00 85.94 372 ASP A CA 1
ATOM 2981 C C . ASP A 1 372 ? 16.964 11.326 10.466 1.00 85.94 372 ASP A C 1
ATOM 2983 O O . ASP A 1 372 ? 17.600 11.081 9.436 1.00 85.94 372 ASP A O 1
ATOM 2987 N N . ILE A 1 373 ? 15.638 11.508 10.452 1.00 88.62 373 ILE A N 1
ATOM 2988 C CA . ILE A 1 373 ? 14.810 11.416 9.239 1.00 88.62 373 ILE A CA 1
ATOM 2989 C C . ILE A 1 373 ? 15.206 12.501 8.236 1.00 88.62 373 ILE A C 1
ATOM 2991 O O . ILE A 1 373 ? 15.325 12.234 7.037 1.00 88.62 373 ILE A O 1
ATOM 2995 N N . PHE A 1 374 ? 15.431 13.724 8.711 1.00 91.19 374 PHE A N 1
ATOM 2996 C CA . PHE A 1 374 ? 15.828 14.845 7.871 1.00 91.19 374 PHE A CA 1
ATOM 2997 C C . PHE A 1 374 ? 17.218 14.624 7.265 1.00 91.19 374 PHE A C 1
ATOM 2999 O O . PHE A 1 374 ? 17.390 14.755 6.053 1.00 91.19 374 PHE A O 1
ATOM 3006 N N . GLY A 1 375 ? 18.193 14.188 8.070 1.00 89.50 375 GLY A N 1
ATOM 3007 C CA . GLY A 1 375 ? 19.534 13.839 7.599 1.00 89.50 375 GLY A CA 1
ATOM 3008 C C . GLY A 1 375 ? 19.516 12.709 6.568 1.00 89.50 375 GLY A C 1
ATOM 3009 O O . GLY A 1 375 ? 20.164 12.808 5.525 1.00 89.50 375 GLY A O 1
ATOM 3010 N N . PHE A 1 376 ? 18.720 11.663 6.803 1.00 91.31 376 PHE A N 1
ATOM 3011 C CA . PHE A 1 376 ? 18.491 10.598 5.826 1.00 91.31 376 PHE A CA 1
ATOM 3012 C C . PHE A 1 376 ? 17.906 11.150 4.514 1.00 91.31 376 PHE A C 1
ATOM 3014 O O . PHE A 1 376 ? 18.421 10.861 3.432 1.00 91.31 376 PHE A O 1
ATOM 3021 N N . SER A 1 377 ? 16.879 11.998 4.606 1.00 93.00 377 SER A N 1
ATOM 3022 C CA . SER A 1 377 ? 16.185 12.585 3.452 1.00 93.00 377 SER A CA 1
ATOM 3023 C C . SER A 1 377 ? 17.090 13.487 2.609 1.00 93.00 377 SER A C 1
ATOM 3025 O O . SER A 1 377 ? 17.002 13.458 1.379 1.00 93.00 377 SER A O 1
ATOM 3027 N N . ILE A 1 378 ? 18.008 14.235 3.232 1.00 94.88 378 ILE A N 1
ATOM 3028 C CA . ILE A 1 378 ? 19.024 15.028 2.521 1.00 94.88 378 ILE A CA 1
ATOM 3029 C C . ILE A 1 378 ? 19.891 14.122 1.645 1.00 94.88 378 ILE A C 1
ATOM 3031 O O . ILE A 1 378 ? 20.039 14.382 0.451 1.00 94.88 378 ILE A O 1
ATOM 3035 N N . TRP A 1 379 ? 20.430 13.033 2.197 1.00 95.06 379 TRP A N 1
ATOM 3036 C CA . TRP A 1 379 ? 21.288 12.126 1.429 1.00 95.06 379 TRP A CA 1
ATOM 3037 C C . TRP A 1 379 ? 20.540 11.436 0.289 1.00 95.06 379 TRP A C 1
ATOM 3039 O O . TRP A 1 379 ? 21.083 11.313 -0.810 1.00 95.06 379 TRP A O 1
ATOM 3049 N N . VAL A 1 380 ? 19.285 11.040 0.514 1.00 91.56 380 VAL A N 1
ATOM 3050 C CA . VAL A 1 380 ? 18.416 10.502 -0.546 1.00 91.56 380 VAL A CA 1
ATOM 3051 C C . VAL A 1 380 ? 18.192 11.541 -1.649 1.00 91.56 380 VAL A C 1
ATOM 3053 O O . VAL A 1 380 ? 18.261 11.208 -2.834 1.00 91.56 380 VAL A O 1
ATOM 3056 N N . THR A 1 381 ? 17.983 12.805 -1.277 1.00 94.19 381 THR A N 1
ATOM 3057 C CA . THR A 1 381 ? 17.787 13.912 -2.225 1.00 94.19 381 THR A CA 1
ATOM 3058 C C . THR A 1 381 ? 19.042 14.157 -3.058 1.00 94.19 381 THR A C 1
ATOM 3060 O O . THR A 1 381 ? 18.964 14.171 -4.285 1.00 94.19 381 THR A O 1
ATOM 3063 N N . ILE A 1 382 ? 20.212 14.259 -2.418 1.00 94.69 382 ILE A N 1
ATOM 3064 C CA . ILE A 1 382 ? 21.512 14.408 -3.093 1.00 94.69 382 ILE A CA 1
ATOM 3065 C C . ILE A 1 382 ? 21.747 13.249 -4.063 1.00 94.69 382 ILE A C 1
ATOM 3067 O O . ILE A 1 382 ? 22.077 13.466 -5.226 1.00 94.69 382 ILE A O 1
ATOM 3071 N N . SER A 1 383 ? 21.525 12.016 -3.606 1.00 92.38 383 SER A N 1
ATOM 3072 C CA . SER A 1 383 ? 21.647 10.816 -4.432 1.00 92.38 383 SER A CA 1
ATOM 3073 C C . SER A 1 383 ? 20.731 10.866 -5.661 1.00 92.38 383 SER A C 1
ATOM 3075 O O . SER A 1 383 ? 21.163 10.550 -6.769 1.00 92.38 383 SER A O 1
ATOM 3077 N N . SER A 1 384 ? 19.479 11.295 -5.483 1.00 91.31 384 SER A N 1
ATOM 3078 C CA . SER A 1 384 ? 18.491 11.397 -6.566 1.00 91.31 384 SER A CA 1
ATOM 3079 C C . SER A 1 384 ? 18.858 12.484 -7.580 1.00 91.31 384 SER A C 1
ATOM 3081 O O . SER A 1 384 ? 18.732 12.273 -8.785 1.00 91.31 384 SER A O 1
ATOM 3083 N N . LEU A 1 385 ? 19.352 13.636 -7.115 1.00 92.31 385 LEU A N 1
ATOM 3084 C CA . LEU A 1 385 ? 19.855 14.704 -7.983 1.00 92.31 385 LEU A CA 1
ATOM 3085 C C . LEU A 1 385 ? 21.081 14.244 -8.775 1.00 92.31 385 LEU A C 1
ATOM 3087 O O . LEU A 1 385 ? 21.148 14.460 -9.980 1.00 92.31 385 LEU A O 1
ATOM 3091 N N . ALA A 1 386 ? 22.010 13.546 -8.125 1.00 92.56 386 ALA A N 1
ATOM 3092 C CA . ALA A 1 386 ? 23.208 13.032 -8.771 1.00 92.56 386 ALA A CA 1
ATOM 3093 C C . ALA A 1 386 ? 22.895 12.013 -9.880 1.00 92.56 386 ALA A C 1
ATOM 3095 O O . ALA A 1 386 ? 23.502 12.052 -10.946 1.00 92.56 386 ALA A O 1
ATOM 3096 N N . GLN A 1 387 ? 21.898 11.145 -9.681 1.00 90.25 387 GLN A N 1
ATOM 3097 C CA . GLN A 1 387 ? 21.434 10.227 -10.730 1.00 90.25 387 GLN A CA 1
ATOM 3098 C C . GLN A 1 387 ? 20.869 10.962 -11.955 1.00 90.25 387 GLN A C 1
ATOM 3100 O O . GLN A 1 387 ? 21.086 10.523 -13.085 1.00 90.25 387 GLN A O 1
ATOM 3105 N N . ARG A 1 388 ? 20.208 12.112 -11.760 1.00 91.06 388 ARG A N 1
ATOM 3106 C CA . ARG A 1 388 ? 19.700 12.939 -12.869 1.00 91.06 388 ARG A CA 1
ATOM 3107 C C . ARG A 1 388 ? 20.818 13.548 -13.720 1.00 91.06 388 ARG A C 1
ATOM 3109 O O . ARG A 1 388 ? 20.584 13.808 -14.896 1.00 91.06 388 ARG A O 1
ATOM 3116 N N . LEU A 1 389 ? 22.029 13.707 -13.179 1.00 90.69 389 LEU A N 1
ATOM 3117 C CA . LEU A 1 389 ? 23.212 14.154 -13.934 1.00 90.69 389 LEU A CA 1
ATOM 3118 C C . LEU A 1 389 ? 23.751 13.096 -14.909 1.00 90.69 389 LEU A C 1
ATOM 3120 O O . LEU A 1 389 ? 24.736 13.348 -15.600 1.00 90.69 389 LEU A O 1
ATOM 3124 N N . VAL A 1 390 ? 23.138 11.910 -14.974 1.00 89.38 390 VAL A N 1
ATOM 3125 C CA . VAL A 1 390 ? 23.531 10.893 -15.951 1.00 89.38 390 VAL A CA 1
ATOM 3126 C C . VAL A 1 390 ? 22.693 10.975 -17.222 1.00 89.38 390 VAL A C 1
ATOM 3128 O O . VAL A 1 390 ? 23.258 11.203 -18.281 1.00 89.38 390 VAL A O 1
ATOM 3131 N N . PHE A 1 391 ? 21.367 10.844 -17.124 1.00 88.50 391 PHE A N 1
ATOM 3132 C CA . PHE A 1 391 ? 20.483 10.816 -18.302 1.00 88.50 391 PHE A CA 1
ATOM 3133 C C . PHE A 1 391 ? 19.851 12.159 -18.638 1.00 88.50 391 PHE A C 1
ATOM 3135 O O . PHE A 1 391 ? 19.752 12.522 -19.807 1.00 88.50 391 PHE A O 1
ATOM 3142 N N . ASN A 1 392 ? 19.391 12.904 -17.631 1.00 92.12 392 ASN A N 1
ATOM 3143 C CA . ASN A 1 392 ? 18.558 14.081 -17.881 1.00 92.12 392 ASN A CA 1
ATOM 3144 C C . ASN A 1 392 ? 19.374 15.266 -18.403 1.00 92.12 392 ASN A C 1
ATOM 3146 O O . ASN A 1 392 ? 18.814 16.144 -19.050 1.00 92.12 392 ASN A O 1
ATOM 3150 N N . ILE A 1 393 ? 20.681 15.295 -18.128 1.00 93.44 393 ILE A N 1
ATOM 3151 C CA . ILE A 1 393 ? 21.583 16.337 -18.629 1.00 93.44 393 ILE A CA 1
ATOM 3152 C C . ILE A 1 393 ? 22.064 16.062 -20.062 1.00 93.44 393 ILE A C 1
ATOM 3154 O O . ILE A 1 393 ? 22.483 16.982 -20.760 1.00 93.44 393 ILE A O 1
ATOM 3158 N N . THR A 1 394 ? 21.984 14.813 -20.529 1.00 94.12 394 THR A N 1
ATOM 3159 C CA . THR A 1 394 ? 22.509 14.400 -21.835 1.00 94.12 394 THR A CA 1
ATOM 3160 C C . THR A 1 394 ? 21.895 15.153 -23.018 1.00 94.12 394 THR A C 1
ATOM 3162 O O . THR A 1 394 ? 22.666 15.577 -23.877 1.00 94.12 394 THR A O 1
ATOM 3165 N N . PRO A 1 395 ? 20.571 15.415 -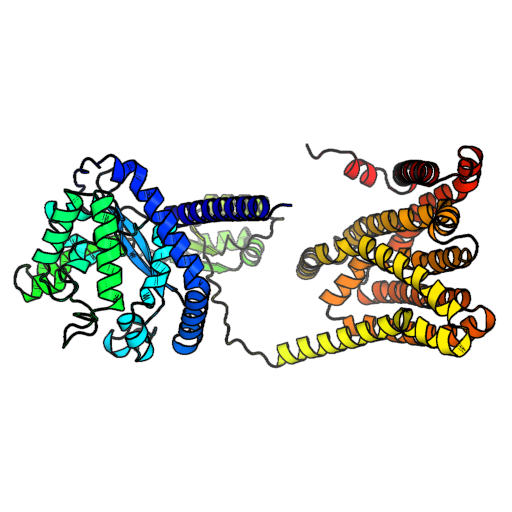23.085 1.00 95.75 395 PRO A N 1
ATOM 3166 C CA . PRO A 1 395 ? 20.001 16.253 -24.141 1.00 95.75 395 PRO A CA 1
ATOM 3167 C C . PRO A 1 395 ? 20.606 17.660 -24.179 1.00 95.75 395 PRO A C 1
ATOM 3169 O O . PRO A 1 395 ? 20.869 18.184 -25.258 1.00 95.75 395 PRO A O 1
ATOM 3172 N N . SER A 1 396 ? 20.877 18.258 -23.014 1.00 95.25 396 SER A N 1
ATOM 3173 C CA . SER A 1 396 ? 21.521 19.571 -22.930 1.00 95.25 396 SER A CA 1
ATOM 3174 C C . SER A 1 396 ? 22.958 19.523 -23.447 1.00 95.25 396 SER A C 1
ATOM 3176 O O . SER A 1 396 ? 23.345 20.400 -24.208 1.00 95.25 396 SER A O 1
ATOM 3178 N N . ILE A 1 397 ? 23.724 18.483 -23.098 1.00 94.75 397 ILE A N 1
ATOM 3179 C CA . ILE A 1 397 ? 25.099 18.300 -23.591 1.00 94.75 397 ILE A CA 1
ATOM 3180 C C . ILE A 1 397 ? 25.104 18.078 -25.107 1.00 94.75 397 ILE A C 1
ATOM 3182 O O . ILE A 1 397 ? 25.857 18.722 -25.826 1.00 94.75 397 ILE A O 1
ATOM 3186 N N . LEU A 1 398 ? 24.237 17.210 -25.628 1.00 95.19 398 LEU A N 1
ATOM 3187 C CA . LEU A 1 398 ? 24.143 16.971 -27.071 1.00 95.19 398 LEU A CA 1
ATOM 3188 C C . LEU A 1 398 ? 23.720 18.228 -27.840 1.00 95.19 398 LEU A C 1
ATOM 3190 O O . LEU A 1 398 ? 24.207 18.452 -28.945 1.00 95.19 398 LEU A O 1
ATOM 3194 N N . GLY A 1 399 ? 22.859 19.061 -27.254 1.00 94.12 399 GLY A N 1
ATOM 3195 C CA . GLY A 1 399 ? 22.479 20.347 -27.833 1.00 94.12 399 GLY A CA 1
ATOM 3196 C C . GLY A 1 399 ? 23.623 21.354 -27.908 1.00 94.12 399 GLY A C 1
ATOM 3197 O O . GLY A 1 399 ? 23.627 22.175 -28.820 1.00 94.12 399 GLY A O 1
ATOM 3198 N N . THR A 1 400 ? 24.589 21.291 -26.987 1.00 93.81 400 THR A N 1
ATOM 3199 C CA . THR A 1 400 ? 25.731 22.214 -26.973 1.00 93.81 400 THR A CA 1
ATOM 3200 C C . THR A 1 400 ? 26.904 21.742 -27.824 1.00 93.81 400 THR A C 1
ATOM 3202 O O . THR A 1 400 ? 27.544 22.579 -28.452 1.00 93.81 400 THR A O 1
ATOM 3205 N N . VAL A 1 401 ? 27.205 20.437 -27.853 1.00 93.19 401 VAL A N 1
ATOM 3206 C CA . VAL A 1 401 ? 28.424 19.917 -28.511 1.00 93.19 401 VAL A CA 1
ATOM 3207 C C . VAL A 1 401 ? 28.175 19.103 -29.780 1.00 93.19 401 VAL A C 1
ATOM 3209 O O . VAL A 1 401 ? 29.136 18.753 -30.460 1.00 93.19 401 VAL A O 1
ATOM 3212 N N . ALA A 1 402 ? 26.920 18.773 -30.096 1.00 92.31 402 ALA A N 1
ATOM 3213 C CA . ALA A 1 402 ? 26.561 17.978 -31.268 1.00 92.31 402 ALA A CA 1
ATOM 3214 C C . ALA A 1 402 ? 25.481 18.676 -32.114 1.00 92.31 402 ALA A C 1
ATOM 3216 O O . ALA A 1 402 ? 25.769 19.649 -32.805 1.00 92.31 402 ALA A O 1
ATOM 3217 N N . SER A 1 403 ? 24.244 18.171 -32.126 1.00 92.38 403 SER A N 1
ATOM 3218 C CA . SER A 1 403 ? 23.172 18.702 -32.976 1.00 92.38 403 SER A CA 1
ATOM 3219 C C . SER A 1 403 ? 21.776 18.406 -32.426 1.00 92.38 403 SER A C 1
ATOM 3221 O O . SER A 1 403 ? 21.578 17.529 -31.583 1.00 92.38 403 SER A O 1
ATOM 3223 N N . SER A 1 404 ? 20.763 19.094 -32.958 1.00 92.12 404 SER A N 1
ATOM 3224 C CA . SER A 1 404 ? 19.354 18.799 -32.659 1.00 92.12 404 SER A CA 1
ATOM 3225 C C . SER A 1 404 ? 18.935 17.391 -33.106 1.00 92.12 404 SER A C 1
ATOM 3227 O O . SER A 1 404 ? 18.145 16.738 -32.424 1.00 92.12 404 SER A O 1
ATOM 3229 N N . ALA A 1 405 ? 19.514 16.876 -34.197 1.00 90.88 405 ALA A N 1
ATOM 3230 C CA . ALA A 1 405 ? 19.309 15.498 -34.645 1.00 90.88 405 ALA A CA 1
ATOM 3231 C C . ALA A 1 405 ? 19.864 14.476 -33.636 1.00 90.88 405 ALA A C 1
ATOM 3233 O O . ALA A 1 405 ? 19.235 13.445 -33.385 1.00 90.88 405 ALA A O 1
ATOM 3234 N N . ALA A 1 406 ? 20.996 14.790 -32.997 1.00 93.62 406 ALA A N 1
ATOM 3235 C CA . ALA A 1 406 ? 21.567 13.967 -31.937 1.00 93.62 406 ALA A CA 1
ATOM 3236 C C . ALA A 1 406 ? 20.629 13.875 -30.716 1.00 93.62 406 ALA A C 1
ATOM 3238 O O . ALA A 1 406 ? 20.423 12.791 -30.168 1.00 93.62 406 ALA A O 1
ATOM 3239 N N . ILE A 1 407 ? 19.984 14.981 -30.330 1.00 93.88 407 ILE A N 1
ATOM 3240 C CA . ILE A 1 407 ? 18.979 14.978 -29.252 1.00 93.88 407 ILE A CA 1
ATOM 3241 C C . ILE A 1 407 ? 17.805 14.049 -29.595 1.00 93.88 407 ILE A C 1
ATOM 3243 O O . ILE A 1 407 ? 17.388 13.249 -28.756 1.00 93.88 407 ILE A O 1
ATOM 3247 N N . ALA A 1 408 ? 17.287 14.120 -30.825 1.00 92.50 408 ALA A N 1
ATOM 3248 C CA . ALA A 1 408 ? 16.164 13.288 -31.257 1.00 92.50 408 ALA A CA 1
ATOM 3249 C C . ALA A 1 408 ? 16.503 11.787 -31.213 1.00 92.50 408 ALA A C 1
ATOM 3251 O O . ALA A 1 408 ? 15.721 10.985 -30.701 1.00 92.50 408 ALA A O 1
ATOM 3252 N N . LEU A 1 409 ? 17.695 11.412 -31.685 1.00 94.12 409 LEU A N 1
ATOM 3253 C CA . LEU A 1 409 ? 18.181 10.032 -31.640 1.00 94.12 409 LEU A CA 1
ATOM 3254 C C . LEU A 1 409 ? 18.375 9.542 -30.195 1.00 94.12 409 LEU A C 1
ATOM 3256 O O . LEU A 1 409 ? 17.999 8.416 -29.869 1.00 94.12 409 LEU A O 1
ATOM 3260 N N . PHE A 1 410 ? 18.893 10.394 -29.304 1.00 96.06 410 PHE A N 1
ATOM 3261 C CA . PHE A 1 410 ? 19.007 10.067 -27.881 1.00 96.06 410 PHE A CA 1
ATOM 3262 C C . PHE A 1 410 ? 17.639 9.879 -27.208 1.00 96.06 410 PHE A C 1
ATOM 3264 O O . PHE A 1 410 ? 17.506 9.035 -26.326 1.00 96.06 410 PHE A O 1
ATOM 3271 N N . GLY A 1 411 ? 16.598 10.591 -27.651 1.00 95.00 411 GLY A N 1
ATOM 3272 C CA . GLY A 1 411 ? 15.226 10.385 -27.175 1.00 95.00 411 GLY A CA 1
ATOM 3273 C C . GLY A 1 411 ? 14.733 8.942 -27.351 1.00 95.00 411 GLY A C 1
ATOM 3274 O O . GLY A 1 411 ? 14.081 8.396 -26.458 1.00 95.00 411 GLY A O 1
ATOM 3275 N N . ILE A 1 412 ? 15.111 8.286 -28.453 1.00 95.12 412 ILE A N 1
ATOM 3276 C CA . ILE A 1 412 ? 14.820 6.863 -28.698 1.00 95.12 412 ILE A CA 1
ATOM 3277 C C . ILE A 1 412 ? 15.559 5.990 -27.674 1.00 95.12 412 ILE A C 1
ATOM 3279 O O . ILE A 1 412 ? 14.954 5.114 -27.052 1.00 95.12 412 ILE A O 1
ATOM 3283 N N . VAL A 1 413 ? 16.852 6.265 -27.461 1.00 96.50 413 VAL A N 1
ATOM 3284 C CA . VAL A 1 413 ? 17.700 5.544 -26.498 1.00 96.50 413 VAL A CA 1
ATOM 3285 C C . VAL A 1 413 ? 17.125 5.637 -25.083 1.00 96.50 413 VAL A C 1
ATOM 3287 O O . VAL A 1 413 ? 16.900 4.611 -24.441 1.00 96.50 413 VAL A O 1
ATOM 3290 N N . ALA A 1 414 ? 16.826 6.853 -24.622 1.00 95.50 414 ALA A N 1
ATOM 3291 C CA . ALA A 1 414 ? 16.289 7.116 -23.290 1.00 95.50 414 ALA A CA 1
ATOM 3292 C C . ALA A 1 414 ? 14.924 6.448 -23.064 1.00 95.50 414 ALA A C 1
ATOM 3294 O O . ALA A 1 414 ? 14.646 5.951 -21.976 1.00 95.50 414 ALA A O 1
ATOM 3295 N N . THR A 1 415 ? 14.079 6.386 -24.097 1.00 95.31 415 THR A N 1
ATOM 3296 C CA . THR A 1 415 ? 12.760 5.747 -23.998 1.00 95.31 415 THR A CA 1
ATOM 3297 C C . THR A 1 415 ? 12.881 4.235 -23.785 1.00 95.31 415 THR A C 1
ATOM 3299 O O . THR A 1 415 ? 12.246 3.679 -22.888 1.00 95.31 415 THR A O 1
ATOM 3302 N N . ILE A 1 416 ? 13.716 3.558 -24.581 1.00 94.94 416 ILE A N 1
ATOM 3303 C CA . ILE A 1 416 ? 13.907 2.103 -24.470 1.00 94.94 416 ILE A CA 1
ATOM 3304 C C . ILE A 1 416 ? 14.623 1.731 -23.166 1.00 94.94 416 ILE A C 1
ATOM 3306 O O . ILE A 1 416 ? 14.264 0.736 -22.525 1.00 94.94 416 ILE A O 1
ATOM 3310 N N . GLU A 1 417 ? 15.593 2.539 -22.732 1.00 93.50 417 GLU A N 1
ATOM 3311 C CA . GLU A 1 417 ? 16.220 2.359 -21.423 1.00 93.50 417 GLU A CA 1
ATOM 3312 C C . GLU A 1 417 ? 15.205 2.505 -20.289 1.00 93.50 417 GLU A C 1
ATOM 3314 O O . GLU A 1 417 ? 15.130 1.614 -19.445 1.00 93.50 417 GLU A O 1
ATOM 3319 N N . GLY A 1 418 ? 14.354 3.535 -20.312 1.00 93.69 418 GLY A N 1
ATOM 3320 C CA . GLY A 1 418 ? 13.360 3.761 -19.263 1.00 93.69 418 GLY A CA 1
ATOM 3321 C C . GLY A 1 418 ? 12.375 2.596 -19.110 1.00 93.69 418 GLY A C 1
ATOM 3322 O O . GLY A 1 418 ? 12.039 2.197 -17.987 1.00 93.69 418 GLY A O 1
ATOM 3323 N N . TYR A 1 419 ? 11.952 1.978 -20.220 1.00 94.44 419 TYR A N 1
ATOM 3324 C CA . TYR A 1 419 ? 11.146 0.751 -20.177 1.00 94.44 419 TYR A CA 1
ATOM 3325 C C . TYR A 1 419 ? 11.923 -0.430 -19.591 1.00 94.44 419 TYR A C 1
ATOM 3327 O O . TYR A 1 419 ? 11.402 -1.150 -18.736 1.00 94.44 419 TYR A O 1
ATOM 3335 N N . THR A 1 420 ? 13.182 -0.596 -19.995 1.00 92.62 420 THR A N 1
ATOM 3336 C CA . THR A 1 420 ? 14.074 -1.637 -19.465 1.00 92.62 420 THR A CA 1
ATOM 3337 C C . THR A 1 420 ? 14.270 -1.483 -17.953 1.00 92.62 420 THR A C 1
ATOM 3339 O O . THR A 1 420 ? 14.123 -2.445 -17.192 1.00 92.62 420 THR A O 1
ATOM 3342 N N . TYR A 1 421 ? 14.523 -0.260 -17.487 1.00 89.94 421 TYR A N 1
ATOM 3343 C CA . TYR A 1 421 ? 14.656 0.071 -16.074 1.00 89.94 421 TYR A CA 1
ATOM 3344 C C . TYR A 1 421 ? 13.373 -0.242 -15.298 1.00 89.94 421 TYR A C 1
ATOM 3346 O O . TYR A 1 421 ? 13.417 -0.902 -14.259 1.00 89.94 421 TYR A O 1
ATOM 3354 N N . THR A 1 422 ? 12.212 0.155 -15.820 1.00 91.50 422 THR A N 1
ATOM 3355 C CA . THR A 1 422 ? 10.917 -0.086 -15.164 1.00 91.50 422 THR A CA 1
ATOM 3356 C C . THR A 1 422 ? 10.645 -1.581 -14.977 1.00 91.50 422 THR A C 1
ATOM 3358 O O . THR A 1 422 ? 10.294 -2.014 -13.879 1.00 91.50 422 THR A O 1
ATOM 3361 N N . ILE A 1 423 ? 10.859 -2.392 -16.020 1.00 90.56 423 ILE A N 1
ATOM 3362 C CA . ILE A 1 423 ? 10.636 -3.846 -15.969 1.00 90.56 423 ILE A CA 1
ATOM 3363 C C . ILE A 1 423 ? 11.570 -4.507 -14.949 1.00 90.56 423 ILE A C 1
ATOM 3365 O O . ILE A 1 423 ? 11.144 -5.346 -14.156 1.00 90.56 423 ILE A O 1
ATOM 3369 N N . THR A 1 424 ? 12.846 -4.125 -14.949 1.00 86.75 424 THR A N 1
ATOM 3370 C CA . THR A 1 424 ? 13.865 -4.767 -14.104 1.00 86.75 424 THR A CA 1
ATOM 3371 C C . THR A 1 424 ? 13.767 -4.370 -12.629 1.00 86.75 424 THR A C 1
ATOM 3373 O O . THR A 1 424 ? 14.135 -5.156 -11.753 1.00 86.75 424 THR A O 1
ATOM 3376 N N . THR A 1 425 ? 13.243 -3.178 -12.331 1.00 83.31 425 THR A N 1
ATOM 3377 C CA . THR A 1 425 ? 13.157 -2.643 -10.963 1.00 83.31 425 THR A CA 1
ATOM 3378 C C . THR A 1 425 ? 11.813 -2.858 -10.273 1.00 83.31 425 THR A C 1
ATOM 3380 O O . THR A 1 425 ? 11.731 -2.654 -9.060 1.00 83.31 425 THR A O 1
ATOM 3383 N N . ALA A 1 426 ? 10.792 -3.351 -10.983 1.00 85.31 426 ALA A N 1
ATOM 3384 C CA . ALA A 1 426 ? 9.447 -3.600 -10.447 1.00 85.31 426 ALA A CA 1
ATOM 3385 C C . ALA A 1 426 ? 9.418 -4.453 -9.158 1.00 85.31 426 ALA A C 1
ATOM 3387 O O . ALA A 1 426 ? 8.473 -4.385 -8.376 1.00 85.31 426 ALA A O 1
ATOM 3388 N N . ILE A 1 427 ? 10.466 -5.242 -8.912 1.00 76.31 427 ILE A N 1
ATOM 3389 C CA . ILE A 1 427 ? 10.560 -6.214 -7.814 1.00 76.31 427 ILE A CA 1
ATOM 3390 C C . ILE A 1 427 ? 11.294 -5.636 -6.585 1.00 76.31 427 ILE A C 1
ATOM 3392 O O . ILE A 1 427 ? 11.195 -6.174 -5.483 1.00 76.31 427 ILE A O 1
ATOM 3396 N N . ASN A 1 428 ? 11.977 -4.494 -6.722 1.00 72.50 428 ASN A N 1
ATOM 3397 C CA . ASN A 1 428 ? 12.866 -3.946 -5.687 1.00 72.50 428 ASN A CA 1
ATOM 3398 C C . ASN A 1 428 ? 12.146 -3.606 -4.371 1.00 72.50 428 ASN A C 1
ATOM 3400 O O . ASN A 1 428 ? 12.691 -3.826 -3.290 1.00 72.50 428 ASN A O 1
ATOM 3404 N N . GLY A 1 429 ? 10.911 -3.098 -4.444 1.00 66.50 429 GLY A N 1
ATOM 3405 C CA . GLY A 1 429 ? 10.141 -2.685 -3.264 1.00 66.50 429 GLY A CA 1
ATOM 3406 C C . GLY A 1 429 ? 9.649 -3.843 -2.388 1.00 66.50 429 GLY A C 1
ATOM 3407 O O . GLY A 1 429 ? 9.304 -3.626 -1.229 1.00 66.50 429 GLY A O 1
ATOM 3408 N N . MET A 1 430 ? 9.646 -5.078 -2.902 1.00 81.00 430 MET A N 1
ATOM 3409 C CA . MET A 1 430 ? 9.044 -6.227 -2.213 1.00 81.00 430 MET A CA 1
ATOM 3410 C C . MET A 1 430 ? 9.929 -6.825 -1.109 1.00 81.00 430 MET A C 1
ATOM 3412 O O . MET A 1 430 ? 9.437 -7.573 -0.268 1.00 81.00 430 MET A O 1
ATOM 3416 N N . PHE A 1 431 ? 11.227 -6.505 -1.083 1.00 85.50 431 PHE A N 1
ATOM 3417 C CA . PHE A 1 431 ? 12.186 -7.155 -0.180 1.00 85.50 431 PHE A CA 1
ATOM 3418 C C . PHE A 1 431 ? 12.571 -6.332 1.048 1.00 85.50 431 PHE A C 1
ATOM 3420 O O . PHE A 1 431 ? 13.196 -6.876 1.956 1.00 85.50 431 PHE A O 1
ATOM 3427 N N . MET A 1 432 ? 12.182 -5.056 1.126 1.00 84.94 432 MET A N 1
ATOM 3428 C CA . MET A 1 432 ? 12.555 -4.189 2.249 1.00 84.94 432 MET A CA 1
ATOM 3429 C C . MET A 1 432 ? 12.093 -4.735 3.618 1.00 84.94 432 MET A C 1
ATOM 3431 O O . MET A 1 432 ? 12.942 -4.816 4.507 1.00 84.94 432 MET A O 1
ATOM 3435 N N . PRO A 1 433 ? 10.839 -5.206 3.804 1.00 85.88 433 PRO A N 1
ATOM 3436 C CA . PRO A 1 433 ? 10.417 -5.788 5.083 1.00 85.88 433 PRO A CA 1
ATOM 3437 C C . PRO A 1 433 ? 11.213 -7.044 5.457 1.00 85.88 433 PRO A C 1
ATOM 3439 O O . PRO A 1 433 ? 11.628 -7.204 6.602 1.00 85.88 433 PRO A O 1
ATOM 3442 N N . LYS A 1 434 ? 11.480 -7.916 4.475 1.00 85.12 434 LYS A N 1
ATOM 3443 C CA . LYS A 1 434 ? 12.249 -9.150 4.681 1.00 85.12 434 LYS A CA 1
ATOM 3444 C C . LYS A 1 434 ? 13.692 -8.853 5.091 1.00 85.12 434 LYS A C 1
ATOM 3446 O O . LYS A 1 434 ? 14.205 -9.480 6.008 1.00 85.12 434 LYS A O 1
ATOM 3451 N N . ILE A 1 435 ? 14.331 -7.881 4.440 1.00 86.75 435 ILE A N 1
ATOM 3452 C CA . ILE A 1 435 ? 15.697 -7.457 4.767 1.00 86.75 435 ILE A CA 1
ATOM 3453 C C . ILE A 1 435 ? 15.743 -6.822 6.165 1.00 86.75 435 ILE A C 1
ATOM 3455 O O . ILE A 1 435 ? 16.663 -7.125 6.916 1.00 86.75 435 ILE A O 1
ATOM 3459 N N . SER A 1 436 ? 14.750 -6.003 6.542 1.00 84.75 436 SER A N 1
ATOM 3460 C CA . SER A 1 436 ? 14.668 -5.419 7.894 1.00 84.75 436 SER A CA 1
ATOM 3461 C C . SER A 1 436 ? 14.656 -6.498 8.979 1.00 84.75 436 SER A C 1
ATOM 3463 O O . SER A 1 436 ? 15.462 -6.438 9.902 1.00 84.75 436 SER A O 1
ATOM 3465 N N . ARG A 1 437 ? 13.828 -7.540 8.812 1.00 83.06 437 ARG A N 1
ATOM 3466 C CA . ARG A 1 437 ? 13.756 -8.669 9.757 1.00 83.06 437 ARG A CA 1
ATOM 3467 C C . ARG A 1 437 ? 15.065 -9.454 9.853 1.00 83.06 437 ARG A C 1
ATOM 3469 O O . ARG A 1 437 ? 15.473 -9.817 10.950 1.00 83.06 437 ARG A O 1
ATOM 3476 N N . ILE A 1 438 ? 15.744 -9.690 8.724 1.00 84.25 438 ILE A N 1
ATOM 3477 C CA . ILE A 1 438 ? 17.060 -10.359 8.714 1.00 84.25 438 ILE A CA 1
ATOM 3478 C C . ILE A 1 438 ? 18.063 -9.578 9.575 1.00 84.25 438 ILE A C 1
ATOM 3480 O O . ILE A 1 438 ? 18.821 -10.176 10.337 1.00 84.25 438 ILE A O 1
ATOM 3484 N N . TYR A 1 439 ? 18.050 -8.245 9.481 1.00 79.00 439 TYR A N 1
ATOM 3485 C CA . TYR A 1 439 ? 18.931 -7.392 10.277 1.00 79.00 439 TYR A CA 1
ATOM 3486 C C . TYR A 1 439 ? 18.566 -7.367 11.760 1.00 79.00 439 TYR A C 1
ATOM 3488 O O . TYR A 1 439 ? 19.463 -7.446 12.593 1.00 79.00 439 TYR A O 1
ATOM 3496 N N . GLU A 1 440 ? 17.278 -7.303 12.097 1.00 76.62 440 GLU A N 1
ATOM 3497 C CA . GLU A 1 440 ? 16.813 -7.356 13.490 1.00 76.62 440 GLU A CA 1
ATOM 3498 C C . GLU A 1 440 ? 17.233 -8.656 14.194 1.00 76.62 440 GLU A C 1
ATOM 3500 O O . GLU A 1 440 ? 17.555 -8.636 15.378 1.00 76.62 440 GLU A O 1
ATOM 3505 N N . ARG A 1 441 ? 17.301 -9.771 13.456 1.00 79.56 441 ARG A N 1
ATOM 3506 C CA . ARG A 1 441 ? 17.721 -11.087 13.968 1.00 79.56 441 ARG A CA 1
ATOM 3507 C C . ARG A 1 441 ? 19.233 -11.343 13.895 1.00 79.56 441 ARG A C 1
ATOM 3509 O O . ARG A 1 441 ? 19.686 -12.403 14.312 1.00 79.56 441 ARG A O 1
ATOM 3516 N N . GLY A 1 442 ? 20.021 -10.422 13.334 1.00 74.94 442 GLY A N 1
ATOM 3517 C CA . GLY A 1 442 ? 21.468 -10.601 13.149 1.00 74.94 442 GLY A CA 1
ATOM 3518 C C . GLY A 1 442 ? 21.877 -11.610 12.060 1.00 74.94 442 GLY A C 1
ATOM 3519 O O . GLY A 1 442 ? 23.044 -11.989 11.993 1.00 74.94 442 GLY A O 1
ATOM 3520 N N . GLY A 1 443 ? 20.964 -12.017 11.168 1.00 73.75 443 GLY A N 1
ATOM 3521 C CA . GLY A 1 443 ? 21.173 -13.025 10.110 1.00 73.75 443 GLY A CA 1
ATOM 3522 C C . GLY A 1 443 ? 21.944 -12.529 8.874 1.00 73.75 443 GLY A C 1
ATOM 3523 O O . GLY A 1 443 ? 21.692 -12.969 7.749 1.00 73.75 443 GLY A O 1
ATOM 3524 N N . GLU A 1 444 ? 22.867 -11.578 9.042 1.00 70.50 444 GLU A N 1
ATOM 3525 C CA . GLU A 1 444 ? 23.511 -10.843 7.939 1.00 70.50 444 GLU A CA 1
ATOM 3526 C C . GLU A 1 444 ? 24.330 -11.733 6.989 1.00 70.50 444 GLU A C 1
ATOM 3528 O O . GLU A 1 444 ? 24.452 -11.423 5.806 1.00 70.50 444 GLU A O 1
ATOM 3533 N N . LYS A 1 445 ? 24.914 -12.830 7.479 1.00 67.12 445 LYS A N 1
ATOM 3534 C CA . LYS A 1 445 ? 25.707 -13.752 6.649 1.00 67.12 445 LYS A CA 1
ATOM 3535 C C . LYS A 1 445 ? 24.890 -14.939 6.155 1.00 67.12 445 LYS A C 1
ATOM 3537 O O . LYS A 1 445 ? 24.994 -15.290 4.980 1.00 67.12 445 LYS A O 1
ATOM 3542 N N . ASP A 1 446 ? 24.064 -15.500 7.029 1.00 76.06 446 ASP A N 1
ATOM 3543 C CA . ASP A 1 446 ? 23.389 -16.774 6.782 1.00 76.06 446 ASP A CA 1
ATOM 3544 C C . ASP A 1 446 ? 22.110 -16.614 5.952 1.00 76.06 446 ASP A C 1
ATOM 3546 O O . ASP A 1 446 ? 21.756 -17.511 5.191 1.00 76.06 446 ASP A O 1
ATOM 3550 N N . GLU A 1 447 ? 21.446 -15.454 6.018 1.00 83.94 447 GLU A N 1
ATOM 3551 C CA . GLU A 1 447 ? 20.173 -15.225 5.320 1.00 83.94 447 GLU A CA 1
ATOM 3552 C C . GLU A 1 447 ? 20.266 -14.180 4.201 1.00 83.94 447 GLU A C 1
ATOM 3554 O O . GLU A 1 447 ? 19.684 -14.364 3.124 1.00 83.94 447 GLU A O 1
ATOM 3559 N N . LEU A 1 448 ? 21.018 -13.091 4.405 1.00 86.75 448 LEU A N 1
ATOM 3560 C CA . LEU A 1 448 ? 21.097 -12.012 3.413 1.00 86.75 448 LEU A CA 1
ATOM 3561 C C . LEU A 1 448 ? 21.842 -12.445 2.147 1.00 86.75 448 LEU A C 1
ATOM 3563 O O . LEU A 1 448 ? 21.396 -12.133 1.045 1.00 86.75 448 LEU A O 1
ATOM 3567 N N . MET A 1 449 ? 22.959 -13.165 2.279 1.00 87.81 449 MET A N 1
ATOM 3568 C CA . MET A 1 449 ? 23.772 -13.567 1.128 1.00 87.81 449 MET A CA 1
ATOM 3569 C C . MET A 1 449 ? 23.034 -14.558 0.203 1.00 87.81 449 MET A C 1
ATOM 3571 O O . MET A 1 449 ? 22.994 -14.315 -1.009 1.00 87.81 449 MET A O 1
ATOM 3575 N N . PRO A 1 450 ? 22.366 -15.616 0.709 1.00 88.25 450 PRO A N 1
ATOM 3576 C CA . PRO A 1 450 ? 21.507 -16.457 -0.127 1.00 88.25 450 PRO A CA 1
ATOM 3577 C C . PRO A 1 450 ? 20.349 -15.689 -0.775 1.00 88.25 450 PRO A C 1
ATOM 3579 O O . PRO A 1 450 ? 20.042 -15.914 -1.949 1.00 88.25 450 PRO A O 1
ATOM 3582 N N . LEU A 1 451 ? 19.730 -14.747 -0.048 1.00 88.44 451 LEU A N 1
ATOM 3583 C CA . LEU A 1 451 ? 18.678 -13.891 -0.600 1.00 88.44 451 LEU A CA 1
ATOM 3584 C C . LEU A 1 451 ? 19.210 -13.030 -1.753 1.00 88.44 451 LEU A C 1
ATOM 3586 O O . LEU A 1 451 ? 18.588 -12.975 -2.815 1.00 88.44 451 LEU A O 1
ATOM 3590 N N . MET A 1 452 ? 20.374 -12.403 -1.567 1.00 90.25 452 MET A N 1
ATOM 3591 C CA . MET A 1 452 ? 21.058 -11.626 -2.598 1.00 90.25 452 MET A CA 1
ATOM 3592 C C . MET A 1 452 ? 21.343 -12.465 -3.838 1.00 90.25 452 MET A C 1
ATOM 3594 O O . MET A 1 452 ? 21.029 -12.027 -4.938 1.00 90.25 452 MET A O 1
ATOM 3598 N N . LEU A 1 453 ? 21.899 -13.668 -3.680 1.00 89.56 453 LEU A N 1
ATOM 3599 C CA . LEU A 1 453 ? 22.190 -14.562 -4.802 1.00 89.56 453 LEU A CA 1
ATOM 3600 C C . LEU A 1 453 ? 20.923 -14.956 -5.565 1.00 89.56 453 LEU A C 1
ATOM 3602 O O . LEU A 1 453 ? 20.897 -14.864 -6.790 1.00 89.56 453 LEU A O 1
ATOM 3606 N N . SER A 1 454 ? 19.867 -15.364 -4.858 1.00 88.06 454 SER A N 1
ATOM 3607 C CA . SER A 1 454 ? 18.626 -15.811 -5.494 1.00 88.06 454 SER A CA 1
ATOM 3608 C C . SER A 1 454 ? 17.933 -14.682 -6.255 1.00 88.06 454 SER A C 1
ATOM 3610 O O . SER A 1 454 ? 17.539 -14.869 -7.406 1.00 88.06 454 SER A O 1
ATOM 3612 N N . VAL A 1 455 ? 17.777 -13.513 -5.627 1.00 89.56 455 VAL A N 1
ATOM 3613 C CA . VAL A 1 455 ? 17.110 -12.365 -6.258 1.00 89.56 455 VAL A CA 1
ATOM 3614 C C . VAL A 1 455 ? 17.997 -11.768 -7.347 1.00 89.56 455 VAL A C 1
ATOM 3616 O O . VAL A 1 455 ? 17.516 -11.483 -8.442 1.00 89.56 455 VAL A O 1
ATOM 3619 N N . GLY A 1 456 ? 19.299 -11.653 -7.085 1.00 91.62 456 GLY A N 1
ATOM 3620 C CA . GLY A 1 456 ? 20.273 -11.120 -8.026 1.00 91.62 456 GLY A CA 1
ATOM 3621 C C . GLY A 1 456 ? 20.339 -11.932 -9.314 1.00 91.62 456 GLY A C 1
ATOM 3622 O O . GLY A 1 456 ? 20.238 -11.346 -10.388 1.00 91.62 456 GLY A O 1
ATOM 3623 N N . LYS A 1 457 ? 20.406 -13.270 -9.235 1.00 91.75 457 LYS A N 1
ATOM 3624 C CA . LYS A 1 457 ? 20.360 -14.151 -10.417 1.00 91.75 457 LYS A CA 1
ATOM 3625 C C . LYS A 1 457 ? 19.077 -13.970 -11.215 1.00 91.75 457 LYS A C 1
ATOM 3627 O O . LYS A 1 457 ? 19.126 -13.895 -12.437 1.00 91.75 457 LYS A O 1
ATOM 3632 N N . PHE A 1 458 ? 17.936 -13.873 -10.539 1.00 90.31 458 PHE A N 1
ATOM 3633 C CA . PHE A 1 458 ? 16.652 -13.664 -11.200 1.00 90.31 458 PHE A CA 1
ATOM 3634 C C . PHE A 1 458 ? 16.599 -12.319 -11.944 1.00 90.31 458 PHE A C 1
ATOM 3636 O O . PHE A 1 458 ? 16.231 -12.270 -13.117 1.00 90.31 458 PHE A O 1
ATOM 3643 N N . GLN A 1 459 ? 17.038 -11.232 -11.303 1.00 91.69 459 GLN A N 1
ATOM 3644 C CA . GLN A 1 459 ? 17.116 -9.911 -11.936 1.00 91.69 459 GLN A CA 1
ATOM 3645 C C . GLN A 1 459 ? 18.126 -9.884 -13.087 1.00 91.69 459 GLN A C 1
ATOM 3647 O O . GLN A 1 459 ? 17.844 -9.305 -14.137 1.00 91.69 459 GLN A O 1
ATOM 3652 N N . TYR A 1 460 ? 19.272 -10.548 -12.921 1.00 93.88 460 TYR A N 1
ATOM 3653 C CA . TYR A 1 460 ? 20.276 -10.701 -13.970 1.00 93.88 460 TYR A CA 1
ATOM 3654 C C . TYR A 1 460 ? 19.727 -11.511 -15.152 1.00 93.88 460 TYR A C 1
ATOM 3656 O O . TYR A 1 460 ? 19.979 -11.151 -16.295 1.00 93.88 460 TYR A O 1
ATOM 3664 N N . ALA A 1 461 ? 18.913 -12.545 -14.904 1.00 93.12 461 ALA A N 1
ATOM 3665 C CA . ALA A 1 461 ? 18.253 -13.329 -15.946 1.00 93.12 461 ALA A CA 1
ATOM 3666 C C . ALA A 1 461 ? 17.274 -12.479 -16.767 1.00 93.12 461 ALA A C 1
ATOM 3668 O O . ALA A 1 461 ? 17.343 -12.499 -17.994 1.00 93.12 461 ALA A O 1
ATOM 3669 N N . ILE A 1 462 ? 16.392 -11.722 -16.101 1.00 93.12 462 ILE A N 1
ATOM 3670 C CA . ILE A 1 462 ? 15.421 -10.838 -16.767 1.00 93.12 462 ILE A CA 1
ATOM 3671 C C . ILE A 1 462 ? 16.150 -9.793 -17.600 1.00 93.12 462 ILE A C 1
ATOM 3673 O O . ILE A 1 462 ? 15.846 -9.608 -18.775 1.00 93.12 462 ILE A O 1
ATOM 3677 N N . ASN A 1 463 ? 17.124 -9.112 -17.001 1.00 94.44 463 ASN A N 1
ATOM 3678 C CA . ASN A 1 463 ? 17.829 -8.054 -17.701 1.00 94.44 463 ASN A CA 1
ATOM 3679 C C . ASN A 1 463 ? 18.714 -8.620 -18.827 1.00 94.44 463 ASN A C 1
ATOM 3681 O O . ASN A 1 463 ? 18.786 -8.054 -19.912 1.00 94.44 463 ASN A O 1
ATOM 3685 N N . GLY A 1 464 ? 19.299 -9.801 -18.620 1.00 95.38 464 GLY A N 1
ATOM 3686 C CA . GLY A 1 464 ? 20.034 -10.545 -19.638 1.00 95.38 464 GLY A CA 1
ATOM 3687 C C . GLY A 1 464 ? 19.175 -10.945 -20.833 1.00 95.38 464 GLY A C 1
ATOM 3688 O O . GLY A 1 464 ? 19.651 -10.852 -21.960 1.00 95.38 464 GLY A O 1
ATOM 3689 N N . LEU A 1 465 ? 17.900 -11.294 -20.622 1.00 95.56 465 LEU A N 1
ATOM 3690 C CA . LEU A 1 465 ? 16.956 -11.555 -21.710 1.00 95.56 465 LEU A CA 1
ATOM 3691 C C . LEU A 1 465 ? 16.706 -10.292 -22.540 1.00 95.56 465 LEU A C 1
ATOM 3693 O O . LEU A 1 465 ? 16.682 -10.367 -23.766 1.00 95.56 465 LEU A O 1
ATOM 3697 N N . ILE A 1 466 ? 16.546 -9.137 -21.887 1.00 95.62 466 ILE A N 1
ATOM 3698 C CA . ILE A 1 466 ? 16.347 -7.853 -22.575 1.00 95.62 466 ILE A CA 1
ATOM 3699 C C . ILE A 1 466 ? 17.595 -7.497 -23.391 1.00 95.62 466 ILE A C 1
ATOM 3701 O O . ILE A 1 466 ? 17.481 -7.184 -24.575 1.00 95.62 466 ILE A O 1
ATOM 3705 N N . VAL A 1 467 ? 18.786 -7.616 -22.795 1.00 96.12 467 VAL A N 1
ATOM 3706 C CA . VAL A 1 467 ? 20.065 -7.349 -23.472 1.00 96.12 467 VAL A CA 1
ATOM 3707 C C . VAL A 1 467 ? 20.288 -8.304 -24.645 1.00 96.12 467 VAL A C 1
ATOM 3709 O O . VAL A 1 467 ? 20.562 -7.847 -25.752 1.00 96.12 467 VAL A O 1
ATOM 3712 N N . ALA A 1 468 ? 20.148 -9.616 -24.437 1.00 95.31 468 ALA A N 1
ATOM 3713 C CA . ALA A 1 468 ? 20.334 -10.617 -25.485 1.00 95.31 468 ALA A CA 1
ATOM 3714 C C . ALA A 1 468 ? 19.294 -10.459 -26.600 1.00 95.31 468 ALA A C 1
ATOM 3716 O O . ALA A 1 468 ? 19.650 -10.429 -27.775 1.00 95.31 468 ALA A O 1
ATOM 3717 N N . GLY A 1 469 ? 18.019 -10.285 -26.243 1.00 94.38 469 GLY A N 1
ATOM 3718 C CA . GLY A 1 469 ? 16.941 -10.038 -27.196 1.00 94.38 469 GLY A CA 1
ATOM 3719 C C . GLY A 1 469 ? 17.219 -8.810 -28.053 1.00 94.38 469 GLY A C 1
ATOM 3720 O O . GLY A 1 469 ? 17.218 -8.900 -29.282 1.00 94.38 469 GLY A O 1
ATOM 3721 N N . PHE A 1 470 ? 17.551 -7.679 -27.429 1.00 94.94 470 PHE A N 1
ATOM 3722 C CA . PHE A 1 470 ? 17.854 -6.461 -28.169 1.00 94.94 470 PHE A CA 1
ATOM 3723 C C . PHE A 1 470 ? 19.139 -6.590 -29.000 1.00 94.94 470 PHE A C 1
ATOM 3725 O O . PHE A 1 470 ? 19.176 -6.110 -30.124 1.00 94.94 470 PHE A O 1
ATOM 3732 N N . ALA A 1 471 ? 20.166 -7.301 -28.533 1.00 94.06 471 ALA A N 1
ATOM 3733 C CA . ALA A 1 471 ? 21.384 -7.543 -29.314 1.00 94.06 471 ALA A CA 1
ATOM 3734 C C . ALA A 1 471 ? 21.141 -8.405 -30.567 1.00 94.06 471 ALA A C 1
ATOM 3736 O O . ALA A 1 471 ? 21.828 -8.251 -31.581 1.00 94.06 471 ALA A O 1
ATOM 3737 N N . VAL A 1 472 ? 20.164 -9.311 -30.514 1.00 92.44 472 VAL A N 1
ATOM 3738 C CA . VAL A 1 472 ? 19.856 -10.224 -31.617 1.00 92.44 472 VAL A CA 1
ATOM 3739 C C . VAL A 1 472 ? 18.900 -9.576 -32.628 1.00 92.44 472 VAL A C 1
ATOM 3741 O O . VAL A 1 472 ? 19.226 -9.538 -33.817 1.00 92.44 472 VAL A O 1
ATOM 3744 N N . VAL A 1 473 ? 17.762 -9.028 -32.176 1.00 92.62 473 VAL A N 1
ATOM 3745 C CA . VAL A 1 473 ? 16.702 -8.476 -33.054 1.00 92.62 473 VAL A CA 1
ATOM 3746 C C . VAL A 1 473 ? 16.579 -6.953 -33.036 1.00 92.62 473 VAL A C 1
ATOM 3748 O O . VAL A 1 473 ? 15.896 -6.385 -33.885 1.00 92.62 473 VAL A O 1
ATOM 3751 N N . GLY A 1 474 ? 17.249 -6.255 -32.119 1.00 93.25 474 GLY A N 1
ATOM 3752 C CA . GLY A 1 474 ? 17.077 -4.811 -31.922 1.00 93.25 474 GLY A CA 1
ATOM 3753 C C . GLY A 1 474 ? 17.426 -3.974 -33.152 1.00 93.25 474 GLY A C 1
ATOM 3754 O O . GLY A 1 474 ? 16.765 -2.976 -33.415 1.00 93.25 474 GLY A O 1
ATOM 3755 N N . LYS A 1 475 ? 18.411 -4.391 -33.960 1.00 92.62 475 LYS A N 1
ATOM 3756 C CA . LYS A 1 475 ? 18.771 -3.670 -35.194 1.00 92.62 475 LYS A CA 1
ATOM 3757 C C . LYS A 1 475 ? 17.645 -3.724 -36.234 1.00 92.62 475 LYS A C 1
ATOM 3759 O O . LYS A 1 475 ? 17.346 -2.715 -36.864 1.00 92.62 475 LYS A O 1
ATOM 3764 N N . GLU A 1 476 ? 17.013 -4.889 -36.387 1.00 92.38 476 GLU A N 1
ATOM 3765 C CA . GLU A 1 476 ? 15.853 -5.076 -37.270 1.00 92.38 476 GLU A CA 1
ATOM 3766 C C . GLU A 1 476 ? 14.635 -4.322 -36.725 1.00 92.38 476 GLU A C 1
ATOM 3768 O O . GLU A 1 476 ? 13.966 -3.625 -37.481 1.00 92.38 476 GLU A O 1
ATOM 3773 N N . PHE A 1 477 ? 14.410 -4.373 -35.408 1.00 94.56 477 PHE A N 1
ATOM 3774 C CA . PHE A 1 477 ? 13.360 -3.609 -34.734 1.00 94.56 477 PHE A CA 1
ATOM 3775 C C . PHE A 1 477 ? 13.476 -2.102 -34.997 1.00 94.56 477 PHE A C 1
ATOM 3777 O O . PHE A 1 477 ? 12.509 -1.492 -35.444 1.00 94.56 477 PHE A O 1
ATOM 3784 N N . ILE A 1 478 ? 14.652 -1.502 -34.779 1.00 94.94 478 ILE A N 1
ATOM 3785 C CA . ILE A 1 478 ? 14.858 -0.066 -35.021 1.00 94.94 478 ILE A CA 1
ATOM 3786 C C . ILE A 1 478 ? 14.664 0.274 -36.502 1.00 94.94 478 ILE A C 1
ATOM 3788 O O . ILE A 1 478 ? 14.022 1.274 -36.812 1.00 94.94 478 ILE A O 1
ATOM 3792 N N . ASN A 1 479 ? 15.142 -0.575 -37.416 1.00 93.94 479 ASN A N 1
ATOM 3793 C CA . ASN A 1 479 ? 14.952 -0.362 -38.849 1.00 93.94 479 ASN A CA 1
ATOM 3794 C C . ASN A 1 479 ? 13.472 -0.405 -39.264 1.00 93.94 479 ASN A C 1
ATOM 3796 O O . ASN A 1 479 ? 13.032 0.448 -40.026 1.00 93.94 479 ASN A O 1
ATOM 3800 N N . LEU A 1 480 ? 12.700 -1.375 -38.762 1.00 93.31 480 LEU A N 1
ATOM 3801 C CA . LEU A 1 480 ? 11.266 -1.500 -39.052 1.00 93.31 480 LEU A CA 1
ATOM 3802 C C . LEU A 1 480 ? 10.437 -0.385 -38.414 1.00 93.31 480 LEU A C 1
ATOM 3804 O O . LEU A 1 480 ? 9.411 0.011 -38.961 1.00 93.31 480 LEU A O 1
ATOM 3808 N N . TRP A 1 481 ? 10.856 0.085 -37.242 1.00 93.31 481 TRP A N 1
ATOM 3809 C CA . TRP A 1 481 ? 10.099 1.056 -36.467 1.00 93.31 481 TRP A CA 1
ATOM 3810 C C . TRP A 1 481 ? 10.385 2.500 -36.876 1.00 93.31 481 TRP A C 1
ATOM 3812 O O . TRP A 1 481 ? 9.455 3.264 -37.116 1.00 93.31 481 TRP A O 1
ATOM 3822 N N . MET A 1 482 ? 11.666 2.861 -36.959 1.00 91.56 482 MET A N 1
ATOM 3823 C CA . MET A 1 482 ? 12.126 4.238 -37.163 1.00 91.56 482 MET A CA 1
ATOM 3824 C C . MET A 1 482 ? 12.733 4.463 -38.551 1.00 91.56 482 MET A C 1
ATOM 3826 O O . MET A 1 482 ? 12.832 5.602 -38.997 1.00 91.56 482 MET A O 1
ATOM 3830 N N . GLY A 1 483 ? 13.132 3.396 -39.246 1.00 91.25 483 GLY A N 1
ATOM 3831 C CA . GLY A 1 483 ? 13.807 3.468 -40.539 1.00 91.25 483 GLY A CA 1
ATOM 3832 C C . GLY A 1 483 ? 15.340 3.399 -40.446 1.00 91.25 483 GLY A C 1
ATOM 3833 O O . GLY A 1 483 ? 15.924 3.457 -39.358 1.00 91.25 483 GLY A O 1
ATOM 3834 N N . PRO A 1 484 ? 16.022 3.290 -41.601 1.00 89.88 484 PRO A N 1
ATOM 3835 C CA . PRO A 1 484 ? 17.463 3.030 -41.673 1.00 89.88 484 PRO A CA 1
ATOM 3836 C C . PRO A 1 484 ? 18.331 4.195 -41.174 1.00 89.88 484 PRO A C 1
ATOM 3838 O O . PRO A 1 484 ? 19.467 3.986 -40.758 1.00 89.88 484 PRO A O 1
ATOM 3841 N N . THR A 1 485 ? 17.804 5.420 -41.164 1.00 89.38 485 THR A N 1
ATOM 3842 C CA . THR A 1 485 ? 18.514 6.624 -40.702 1.00 89.38 485 THR A CA 1
ATOM 3843 C C . THR A 1 485 ? 18.746 6.656 -39.191 1.00 89.38 485 THR A C 1
ATOM 3845 O O . THR A 1 485 ? 19.582 7.420 -38.723 1.00 89.38 485 THR A O 1
ATOM 3848 N N . TYR A 1 486 ? 18.031 5.833 -38.417 1.00 91.69 486 TYR A N 1
ATOM 3849 C CA . TYR A 1 486 ? 18.115 5.798 -36.952 1.00 91.69 486 TYR A CA 1
ATOM 3850 C C . TYR A 1 486 ? 18.871 4.574 -36.422 1.00 91.69 486 TYR A C 1
ATOM 3852 O O . TYR A 1 486 ? 18.827 4.290 -35.225 1.00 91.69 486 TYR A O 1
ATOM 3860 N N . LEU A 1 487 ? 19.580 3.841 -37.288 1.00 90.69 487 LEU A N 1
ATOM 3861 C CA . LEU A 1 487 ? 20.309 2.627 -36.904 1.00 90.69 487 LEU A CA 1
ATOM 3862 C C . LEU A 1 487 ? 21.364 2.864 -35.815 1.00 90.69 487 LEU A C 1
ATOM 3864 O O . LEU A 1 487 ? 21.662 1.945 -35.059 1.00 90.69 487 LEU A O 1
ATOM 3868 N N . ASP A 1 488 ? 21.868 4.084 -35.664 1.00 89.56 488 ASP A N 1
ATOM 3869 C CA . ASP A 1 488 ? 22.800 4.435 -34.589 1.00 89.56 488 ASP A CA 1
ATOM 3870 C C . ASP A 1 488 ? 22.164 4.351 -33.188 1.00 89.56 488 ASP A C 1
ATOM 3872 O O . ASP A 1 488 ? 22.851 4.034 -32.211 1.00 89.56 488 ASP A O 1
ATOM 3876 N N . ALA A 1 489 ? 20.837 4.514 -33.075 1.00 94.25 489 ALA A N 1
ATOM 3877 C CA . ALA A 1 489 ? 20.119 4.330 -31.811 1.00 94.25 489 ALA A CA 1
ATOM 3878 C C . ALA A 1 489 ? 20.243 2.896 -31.284 1.00 94.25 489 ALA A C 1
ATOM 3880 O O . ALA A 1 489 ? 20.252 2.694 -30.073 1.00 94.25 489 ALA A O 1
ATOM 3881 N N . TYR A 1 490 ? 20.384 1.896 -32.163 1.00 95.81 490 TYR A N 1
ATOM 3882 C CA . TYR A 1 490 ? 20.576 0.506 -31.745 1.00 95.81 490 TYR A CA 1
ATOM 3883 C C . TYR A 1 490 ? 21.852 0.335 -30.907 1.00 95.81 490 TYR A C 1
ATOM 3885 O O . TYR A 1 490 ? 21.815 -0.296 -29.849 1.00 95.81 490 TYR A O 1
ATOM 3893 N N . TYR A 1 491 ? 22.966 0.930 -31.345 1.00 96.06 491 TYR A N 1
ATOM 3894 C CA . TYR A 1 491 ? 24.232 0.865 -30.612 1.00 96.06 491 TYR A CA 1
ATOM 3895 C C . TYR A 1 491 ? 24.151 1.652 -29.299 1.00 96.06 491 TYR A C 1
ATOM 3897 O O . TYR A 1 491 ? 24.604 1.160 -28.265 1.00 96.06 491 TYR A O 1
ATOM 3905 N N . GLY A 1 492 ? 23.510 2.827 -29.321 1.00 96.38 492 GLY A N 1
ATOM 3906 C CA . GLY A 1 492 ? 23.263 3.628 -28.121 1.00 96.38 492 GLY A CA 1
ATOM 3907 C C . GLY A 1 492 ? 22.443 2.886 -27.063 1.00 96.38 492 GLY A C 1
ATOM 3908 O O . GLY A 1 492 ? 22.840 2.841 -25.901 1.00 96.38 492 GLY A O 1
ATOM 3909 N N . ILE A 1 493 ? 21.350 2.229 -27.467 1.00 97.38 493 ILE A N 1
ATOM 3910 C CA . ILE A 1 493 ? 20.506 1.429 -26.567 1.00 97.38 493 ILE A CA 1
ATOM 3911 C C . ILE A 1 493 ? 21.326 0.321 -25.915 1.00 97.38 493 ILE A C 1
ATOM 3913 O O . ILE A 1 493 ? 21.320 0.225 -24.691 1.00 97.38 493 ILE A O 1
ATOM 3917 N N . LEU A 1 494 ? 22.066 -0.477 -26.696 1.00 96.88 494 LEU A N 1
ATOM 3918 C CA . LEU A 1 494 ? 22.880 -1.569 -26.150 1.00 96.88 494 LEU A CA 1
ATOM 3919 C C . LEU A 1 494 ? 23.897 -1.080 -25.117 1.00 96.88 494 LEU A C 1
ATOM 3921 O O . LEU A 1 494 ? 23.981 -1.652 -24.029 1.00 96.88 494 LEU A O 1
ATOM 3925 N N . LEU A 1 495 ? 24.631 -0.010 -25.431 1.00 96.88 495 LEU A N 1
ATOM 3926 C CA . LEU A 1 495 ? 25.623 0.575 -24.524 1.00 96.88 495 LEU A CA 1
ATOM 3927 C C . LEU A 1 495 ? 25.021 0.969 -23.177 1.00 96.88 495 LEU A C 1
ATOM 3929 O O . LEU A 1 495 ? 25.678 0.838 -22.144 1.00 96.88 495 LEU A O 1
ATOM 3933 N N . VAL A 1 496 ? 23.783 1.445 -23.198 1.00 96.12 496 VAL A N 1
ATOM 3934 C CA . VAL A 1 496 ? 23.122 2.019 -22.038 1.00 96.12 496 VAL A CA 1
ATOM 3935 C C . VAL A 1 496 ? 22.389 0.962 -21.193 1.00 96.12 496 VAL A C 1
ATOM 3937 O O . VAL A 1 496 ? 22.381 1.070 -19.966 1.00 96.12 496 VAL A O 1
ATOM 3940 N N . ILE A 1 497 ? 21.840 -0.100 -21.797 1.00 96.25 497 ILE A N 1
ATOM 3941 C CA . ILE A 1 497 ? 21.147 -1.166 -21.046 1.00 96.25 497 ILE A CA 1
ATOM 3942 C C . ILE A 1 497 ? 22.104 -2.189 -20.406 1.00 96.25 497 ILE A C 1
ATOM 3944 O O . ILE A 1 497 ? 21.798 -2.729 -19.340 1.00 96.25 497 ILE A O 1
ATOM 3948 N N . ILE A 1 498 ? 23.278 -2.441 -21.007 1.00 95.81 498 ILE A N 1
ATOM 3949 C CA . ILE A 1 498 ? 24.266 -3.424 -20.516 1.00 95.81 498 ILE A CA 1
ATOM 3950 C C . ILE A 1 498 ? 24.707 -3.154 -19.062 1.00 95.81 498 ILE A C 1
ATOM 3952 O O . ILE A 1 498 ? 24.661 -4.086 -18.255 1.00 95.81 498 ILE A O 1
ATOM 3956 N N . PRO A 1 499 ? 25.081 -1.921 -18.659 1.00 95.19 499 PRO A N 1
ATOM 3957 C CA . PRO A 1 499 ? 25.446 -1.625 -17.271 1.00 95.19 499 PRO A CA 1
ATOM 3958 C C . PRO A 1 499 ? 24.353 -1.962 -16.251 1.00 95.19 499 PRO A C 1
ATOM 3960 O O . PRO A 1 499 ? 24.647 -2.275 -15.092 1.00 95.19 499 PRO A O 1
ATOM 3963 N N . GLY A 1 500 ? 23.085 -1.933 -16.675 1.00 92.19 500 GLY A N 1
ATOM 3964 C CA . GLY A 1 500 ? 21.951 -2.313 -15.843 1.00 92.19 500 GLY A CA 1
ATOM 3965 C C . GLY A 1 500 ? 22.042 -3.755 -15.338 1.00 92.19 500 GLY A C 1
ATOM 3966 O O . GLY A 1 500 ? 21.518 -4.042 -14.261 1.00 92.19 500 GLY A O 1
ATOM 3967 N N . LEU A 1 501 ? 22.710 -4.665 -16.068 1.00 93.81 501 LEU A N 1
ATOM 3968 C CA . LEU A 1 501 ? 22.885 -6.073 -15.671 1.00 93.81 501 LEU A CA 1
ATOM 3969 C C . LEU A 1 501 ? 23.512 -6.170 -14.281 1.00 93.81 501 LEU A C 1
ATOM 3971 O O . LEU A 1 501 ? 23.064 -6.933 -13.427 1.00 93.81 501 LEU A O 1
ATOM 3975 N N . PHE A 1 502 ? 24.516 -5.334 -14.040 1.00 94.62 502 PHE A N 1
ATOM 3976 C CA . PHE A 1 502 ? 25.296 -5.365 -12.818 1.00 94.62 502 PHE A CA 1
ATOM 3977 C C . PHE A 1 502 ? 24.551 -4.667 -11.685 1.00 94.62 502 PHE A C 1
ATOM 3979 O O . PHE A 1 502 ? 24.287 -5.279 -10.654 1.00 94.62 502 PHE A O 1
ATOM 3986 N N . PHE A 1 503 ? 24.136 -3.411 -11.863 1.00 92.25 503 PHE A N 1
ATOM 3987 C CA . PHE A 1 503 ? 23.514 -2.686 -10.754 1.00 92.25 503 PHE A CA 1
ATOM 3988 C C . PHE A 1 503 ? 22.173 -3.275 -10.310 1.00 92.25 503 PHE A C 1
ATOM 3990 O O . PHE A 1 503 ? 21.944 -3.412 -9.108 1.00 92.25 503 PHE A O 1
ATOM 3997 N N . ASN A 1 504 ? 21.293 -3.635 -11.249 1.00 91.50 504 ASN A N 1
ATOM 3998 C CA . ASN A 1 504 ? 19.945 -4.078 -10.892 1.00 91.50 504 ASN A CA 1
ATOM 3999 C C . ASN A 1 504 ? 19.961 -5.393 -10.114 1.00 91.50 504 ASN A C 1
ATOM 4001 O O . ASN A 1 504 ? 19.141 -5.573 -9.228 1.00 91.50 504 ASN A O 1
ATOM 4005 N N . SER A 1 505 ? 20.935 -6.265 -10.363 1.00 91.94 505 SER A N 1
ATOM 4006 C CA . SER A 1 505 ? 21.102 -7.500 -9.591 1.00 91.94 505 SER A CA 1
ATOM 4007 C C . SER A 1 505 ? 21.592 -7.283 -8.147 1.00 91.94 505 SER A C 1
ATOM 4009 O O . SER A 1 505 ? 21.457 -8.172 -7.310 1.00 91.94 505 SER A O 1
ATOM 4011 N N . MET A 1 506 ? 22.148 -6.108 -7.826 1.00 92.94 506 MET A N 1
ATOM 4012 C CA . MET A 1 506 ? 22.649 -5.770 -6.487 1.00 92.94 506 MET A CA 1
ATOM 4013 C C . MET A 1 506 ? 21.622 -5.014 -5.632 1.00 92.94 506 MET A C 1
ATOM 4015 O O . MET A 1 506 ? 21.963 -4.487 -4.571 1.00 92.94 506 MET A O 1
ATOM 4019 N N . GLN A 1 507 ? 20.359 -4.946 -6.057 1.00 90.69 507 GLN A N 1
ATOM 4020 C CA . GLN A 1 507 ? 19.341 -4.134 -5.384 1.00 90.69 507 GLN A CA 1
ATOM 4021 C C . GLN A 1 507 ? 19.083 -4.564 -3.938 1.00 90.69 507 GLN A C 1
ATOM 4023 O O . GLN A 1 507 ? 18.872 -3.710 -3.085 1.00 90.69 507 GLN A O 1
ATOM 4028 N N . ILE A 1 508 ? 19.210 -5.853 -3.616 1.00 91.25 508 ILE A N 1
ATOM 4029 C CA . ILE A 1 508 ? 19.115 -6.327 -2.227 1.00 91.25 508 ILE A CA 1
ATOM 4030 C C . ILE A 1 508 ? 20.205 -5.698 -1.342 1.00 91.25 508 ILE A C 1
ATOM 4032 O O . ILE A 1 508 ? 19.900 -5.234 -0.245 1.00 91.25 508 ILE A O 1
ATOM 4036 N N . ALA A 1 509 ? 21.451 -5.602 -1.820 1.00 91.25 509 ALA A N 1
ATOM 4037 C CA . ALA A 1 509 ? 22.520 -4.911 -1.092 1.00 91.25 509 ALA A CA 1
ATOM 4038 C C . ALA A 1 509 ? 22.269 -3.399 -1.005 1.00 91.25 509 ALA A C 1
ATOM 4040 O O . ALA A 1 509 ? 22.539 -2.773 0.022 1.00 91.25 509 ALA A O 1
ATOM 4041 N N . ASN A 1 510 ? 21.709 -2.812 -2.063 1.00 90.75 510 ASN A N 1
ATOM 4042 C CA . ASN A 1 510 ? 21.313 -1.410 -2.068 1.00 90.75 510 ASN A CA 1
ATOM 4043 C C . ASN A 1 510 ? 20.254 -1.111 -0.989 1.00 90.75 510 ASN A C 1
ATOM 4045 O O . ASN A 1 510 ? 20.412 -0.177 -0.201 1.00 90.75 510 ASN A O 1
ATOM 4049 N N . THR A 1 511 ? 19.219 -1.949 -0.889 1.00 90.88 511 THR A N 1
ATOM 4050 C CA . THR A 1 511 ? 18.189 -1.870 0.154 1.00 90.88 511 THR A CA 1
ATOM 4051 C C . THR A 1 511 ? 18.765 -2.147 1.542 1.00 90.88 511 THR A C 1
ATOM 4053 O O . THR A 1 511 ? 18.443 -1.431 2.486 1.00 90.88 511 THR A O 1
ATOM 4056 N N . ALA A 1 512 ? 19.673 -3.112 1.677 1.00 90.00 512 ALA A N 1
ATOM 4057 C CA . ALA A 1 512 ? 20.364 -3.392 2.933 1.00 90.00 512 ALA A CA 1
ATOM 4058 C C . ALA A 1 512 ? 21.141 -2.171 3.458 1.00 90.00 512 ALA A C 1
ATOM 4060 O O . ALA A 1 512 ? 21.075 -1.832 4.638 1.00 90.00 512 ALA A O 1
ATOM 4061 N N . MET A 1 513 ? 21.814 -1.432 2.576 1.00 90.31 513 MET A N 1
ATOM 4062 C CA . MET A 1 513 ? 22.495 -0.187 2.942 1.00 90.31 513 MET A CA 1
ATOM 4063 C C . MET A 1 513 ? 21.532 0.916 3.410 1.00 90.31 513 MET A C 1
ATOM 4065 O O . MET A 1 513 ? 21.904 1.717 4.271 1.00 90.31 513 MET A O 1
ATOM 4069 N N . ILE A 1 514 ? 20.309 0.957 2.867 1.00 89.25 514 ILE A N 1
ATOM 4070 C CA . ILE A 1 514 ? 19.247 1.867 3.321 1.00 89.25 514 ILE A CA 1
ATOM 4071 C C . ILE A 1 514 ? 18.803 1.492 4.738 1.00 89.25 514 ILE A C 1
ATOM 4073 O O . ILE A 1 514 ? 18.792 2.358 5.612 1.00 89.25 514 ILE A O 1
ATOM 4077 N N . VAL A 1 515 ? 18.528 0.206 4.981 1.00 87.25 515 VAL A N 1
ATOM 4078 C CA . VAL A 1 515 ? 18.148 -0.320 6.306 1.00 87.25 515 VAL A CA 1
ATOM 4079 C C . VAL A 1 515 ? 19.227 -0.015 7.353 1.00 87.25 515 VAL A C 1
ATOM 4081 O O . VAL A 1 515 ? 18.915 0.389 8.468 1.00 87.25 515 VAL A O 1
ATOM 4084 N N . ARG A 1 516 ? 20.511 -0.078 6.979 1.00 86.19 516 ARG A N 1
ATOM 4085 C CA . ARG A 1 516 ? 21.639 0.266 7.866 1.00 86.19 516 ARG A CA 1
ATOM 4086 C C . ARG A 1 516 ? 21.907 1.767 8.032 1.00 86.19 516 ARG A C 1
ATOM 4088 O O . ARG A 1 516 ? 22.944 2.132 8.589 1.00 86.19 516 ARG A O 1
ATOM 4095 N N . LYS A 1 517 ? 21.032 2.647 7.529 1.00 85.75 517 LYS A N 1
ATOM 4096 C CA . LYS A 1 517 ? 21.214 4.113 7.529 1.00 85.75 517 LYS A CA 1
ATOM 4097 C C . LYS A 1 517 ? 22.547 4.568 6.889 1.00 85.75 517 LYS A C 1
ATOM 4099 O O . LYS A 1 517 ? 23.097 5.604 7.251 1.00 85.75 517 LYS A O 1
ATOM 4104 N N . LYS A 1 518 ? 23.091 3.821 5.916 1.00 89.50 518 LYS A N 1
ATOM 4105 C CA . LYS A 1 518 ? 24.361 4.126 5.211 1.00 89.50 518 LYS A CA 1
ATOM 4106 C C . LYS A 1 518 ? 24.138 4.737 3.821 1.00 89.50 518 LYS A C 1
ATOM 4108 O O . LYS A 1 518 ? 24.912 4.509 2.890 1.00 89.50 518 LYS A O 1
ATOM 4113 N N . VAL A 1 519 ? 23.070 5.520 3.666 1.00 90.44 519 VAL A N 1
ATOM 4114 C CA . VAL A 1 519 ? 22.684 6.134 2.380 1.00 90.44 519 VAL A CA 1
ATOM 4115 C C . VAL A 1 519 ? 23.675 7.210 1.925 1.00 90.44 519 VAL A C 1
ATOM 4117 O O . VAL A 1 519 ? 23.854 7.416 0.729 1.00 90.44 519 VAL A O 1
ATOM 4120 N N . ASN A 1 520 ? 24.402 7.833 2.855 1.00 93.00 520 ASN A N 1
ATOM 4121 C CA . ASN A 1 520 ? 25.453 8.805 2.548 1.00 93.00 520 ASN A CA 1
ATOM 4122 C C . ASN A 1 520 ? 26.546 8.238 1.620 1.00 93.00 520 ASN A C 1
ATOM 4124 O O . ASN A 1 520 ? 26.979 8.914 0.692 1.00 93.00 520 ASN A O 1
ATOM 4128 N N . LEU A 1 521 ? 26.959 6.982 1.818 1.00 93.88 521 LEU A N 1
ATOM 4129 C CA . LEU A 1 521 ? 27.945 6.328 0.953 1.00 93.88 521 LEU A CA 1
ATOM 4130 C C . LEU A 1 521 ? 27.409 6.137 -0.469 1.00 93.88 521 LEU A C 1
ATOM 4132 O O . LEU A 1 521 ? 28.143 6.343 -1.430 1.00 93.88 521 LEU A O 1
ATOM 4136 N N . GLN A 1 522 ? 26.125 5.797 -0.616 1.00 92.44 522 GLN A N 1
ATOM 4137 C CA . GLN A 1 522 ? 25.493 5.685 -1.934 1.00 92.44 522 GLN A CA 1
ATOM 4138 C C . GLN A 1 522 ? 25.424 7.044 -2.636 1.00 92.44 522 GLN A C 1
ATOM 4140 O O . GLN A 1 522 ? 25.696 7.133 -3.832 1.00 92.44 522 GLN A O 1
ATOM 4145 N N . ALA A 1 523 ? 25.103 8.103 -1.888 1.00 94.94 523 ALA A N 1
ATOM 4146 C CA . ALA A 1 523 ? 25.047 9.459 -2.417 1.00 94.94 523 ALA A CA 1
ATOM 4147 C C . ALA A 1 523 ? 26.406 9.906 -2.978 1.00 94.94 523 ALA A C 1
ATOM 4149 O O . ALA A 1 523 ? 26.455 10.415 -4.095 1.00 94.94 523 ALA A O 1
ATOM 4150 N N . TRP A 1 524 ? 27.509 9.639 -2.268 1.00 95.69 524 TRP A N 1
ATOM 4151 C CA . TRP A 1 524 ? 28.860 9.941 -2.758 1.00 95.69 524 TRP A CA 1
ATOM 4152 C C . TRP A 1 524 ? 29.215 9.198 -4.043 1.00 95.69 524 TRP A C 1
ATOM 4154 O O . TRP A 1 524 ? 29.753 9.799 -4.971 1.00 95.69 524 TRP A O 1
ATOM 4164 N N . VAL A 1 525 ? 28.875 7.910 -4.132 1.00 96.00 525 VAL A N 1
ATOM 4165 C CA . VAL A 1 525 ? 29.091 7.139 -5.363 1.00 96.00 525 VAL A CA 1
ATOM 4166 C C . VAL A 1 525 ? 28.278 7.721 -6.518 1.00 96.00 525 VAL A C 1
ATOM 4168 O O . VAL A 1 525 ? 28.799 7.858 -7.623 1.00 96.00 525 VAL A O 1
ATOM 4171 N N . ASN A 1 526 ? 27.015 8.086 -6.276 1.00 95.06 526 ASN A N 1
ATOM 4172 C CA . ASN A 1 526 ? 26.166 8.654 -7.318 1.00 95.06 526 ASN A CA 1
ATOM 4173 C C . ASN A 1 526 ? 26.649 10.040 -7.767 1.00 95.06 526 ASN A C 1
ATOM 4175 O O . ASN A 1 526 ? 26.592 10.330 -8.960 1.00 95.06 526 ASN A O 1
ATOM 4179 N N . LEU A 1 527 ? 27.170 10.866 -6.852 1.00 95.75 527 LEU A N 1
ATOM 4180 C CA . LEU A 1 527 ? 27.807 12.145 -7.185 1.00 95.75 527 LEU A CA 1
ATOM 4181 C C . LEU A 1 527 ? 29.042 11.942 -8.063 1.00 95.75 527 LEU A C 1
ATOM 4183 O O . LEU A 1 527 ? 29.139 12.562 -9.118 1.00 95.75 527 LEU A O 1
ATOM 4187 N N . GLY A 1 528 ? 29.940 11.033 -7.671 1.00 94.94 528 GLY A N 1
ATOM 4188 C CA . GLY A 1 528 ? 31.125 10.705 -8.463 1.00 94.94 528 GLY A CA 1
ATOM 4189 C C . GLY A 1 528 ? 30.762 10.188 -9.857 1.00 94.94 528 GLY A C 1
ATOM 4190 O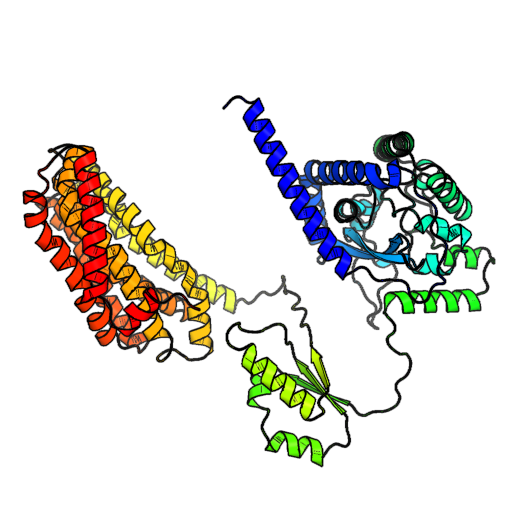 O . GLY A 1 528 ? 31.304 10.660 -10.851 1.00 94.94 528 GLY A O 1
ATOM 4191 N N . MET A 1 529 ? 29.780 9.288 -9.947 1.00 95.75 529 MET A N 1
ATOM 4192 C CA . MET A 1 529 ? 29.227 8.811 -11.218 1.00 95.75 529 MET A CA 1
ATOM 4193 C C . MET A 1 529 ? 28.692 9.963 -12.081 1.00 95.75 529 MET A C 1
ATOM 4195 O O . MET A 1 529 ? 29.010 10.026 -13.266 1.00 95.75 529 MET A O 1
ATOM 4199 N N . GLY A 1 530 ? 27.882 10.860 -11.508 1.00 94.81 530 GLY A N 1
ATOM 4200 C CA . GLY A 1 530 ? 27.320 12.006 -12.222 1.00 94.81 530 GLY A CA 1
ATOM 4201 C C . GLY A 1 530 ? 28.405 12.940 -12.757 1.00 94.81 530 GLY A C 1
ATOM 4202 O O . GLY A 1 530 ? 28.365 13.316 -13.923 1.00 94.81 530 GLY A O 1
ATOM 4203 N N . MET A 1 531 ? 29.419 13.249 -11.944 1.00 94.44 531 MET A N 1
ATOM 4204 C CA . MET A 1 531 ? 30.564 14.072 -12.356 1.00 94.44 531 MET A CA 1
ATOM 4205 C C . MET A 1 531 ? 31.360 13.424 -13.493 1.00 94.44 531 MET A C 1
ATOM 4207 O O . MET A 1 531 ? 31.633 14.080 -14.496 1.00 94.44 531 MET A O 1
ATOM 4211 N N . VAL A 1 532 ? 31.686 12.132 -13.368 1.00 95.44 532 VAL A N 1
ATOM 4212 C CA . VAL A 1 532 ? 32.390 11.376 -14.417 1.00 95.44 532 VAL A CA 1
ATOM 4213 C C . VAL A 1 532 ? 31.585 11.379 -15.712 1.00 95.44 532 VAL A C 1
ATOM 4215 O O . VAL A 1 532 ? 32.153 11.637 -16.770 1.00 95.44 532 VAL A O 1
ATOM 4218 N N . ASN A 1 533 ? 30.268 11.162 -15.636 1.00 96.75 533 ASN A N 1
ATOM 4219 C CA . ASN A 1 533 ? 29.418 11.210 -16.817 1.00 96.75 533 ASN A CA 1
ATOM 4220 C C . ASN A 1 533 ? 29.400 12.595 -17.468 1.00 96.75 533 ASN A C 1
ATOM 4222 O O . ASN A 1 533 ? 29.531 12.689 -18.677 1.00 96.75 533 ASN A O 1
ATOM 4226 N N . VAL A 1 534 ? 29.241 13.679 -16.707 1.00 95.56 534 VAL A N 1
ATOM 4227 C CA . VAL A 1 534 ? 29.195 15.027 -17.296 1.00 95.56 534 VAL A CA 1
ATOM 4228 C C . VAL A 1 534 ? 30.510 15.356 -18.008 1.00 95.56 534 VAL A C 1
ATOM 4230 O O . VAL A 1 534 ? 30.484 15.803 -19.153 1.00 95.56 534 VAL A O 1
ATOM 4233 N N . LEU A 1 535 ? 31.652 15.071 -17.374 1.00 95.06 535 LEU A N 1
ATOM 4234 C CA . LEU A 1 535 ? 32.974 15.329 -17.952 1.00 95.06 535 LEU A CA 1
ATOM 4235 C C . LEU A 1 535 ? 33.219 14.504 -19.221 1.00 95.06 535 LEU A C 1
ATOM 4237 O O . LEU A 1 535 ? 33.579 15.057 -20.261 1.00 95.06 535 LEU A O 1
ATOM 4241 N N . LEU A 1 536 ? 32.990 13.189 -19.157 1.00 96.00 536 LEU A N 1
ATOM 4242 C CA . LEU A 1 536 ? 33.193 12.307 -20.304 1.00 96.00 536 LEU A CA 1
ATOM 4243 C C . LEU A 1 536 ? 32.170 12.562 -21.408 1.00 96.00 536 LEU A C 1
ATOM 4245 O O . LEU A 1 536 ? 32.528 12.490 -22.576 1.00 96.00 536 LEU A O 1
ATOM 4249 N N . SER A 1 537 ? 30.925 12.897 -21.074 1.00 95.62 537 SER A N 1
ATOM 4250 C CA . SER A 1 537 ? 29.885 13.147 -22.069 1.00 95.62 537 SER A CA 1
ATOM 4251 C C . SER A 1 537 ? 30.194 14.397 -22.880 1.00 95.62 537 SER A C 1
ATOM 4253 O O . SER A 1 537 ? 29.962 14.370 -24.082 1.00 95.62 537 SER A O 1
ATOM 4255 N N . ILE A 1 538 ? 30.738 15.464 -22.286 1.00 95.31 538 ILE A N 1
ATOM 4256 C CA . ILE A 1 538 ? 31.151 16.663 -23.040 1.00 95.31 538 ILE A CA 1
ATOM 4257 C C . ILE A 1 538 ? 32.255 16.310 -24.045 1.00 95.31 538 ILE A C 1
ATOM 4259 O O . ILE A 1 538 ? 32.164 16.683 -25.212 1.00 95.31 538 ILE A O 1
ATOM 4263 N N . ILE A 1 539 ? 33.265 15.552 -23.606 1.00 96.44 539 ILE A N 1
ATOM 4264 C CA . ILE A 1 539 ? 34.413 15.177 -24.443 1.00 96.44 539 ILE A CA 1
ATOM 4265 C C . ILE A 1 539 ? 33.997 14.174 -25.520 1.00 96.44 539 ILE A C 1
ATOM 4267 O O . ILE A 1 539 ? 34.257 14.379 -26.692 1.00 96.44 539 ILE A O 1
ATOM 4271 N N . LEU A 1 540 ? 33.349 13.072 -25.156 1.00 96.44 540 LEU A N 1
ATOM 4272 C CA . LEU A 1 540 ? 33.028 12.002 -26.099 1.00 96.44 540 LEU A CA 1
ATOM 4273 C C . LEU A 1 540 ? 31.925 12.405 -27.077 1.00 96.44 540 LEU A C 1
ATOM 4275 O O . LEU A 1 540 ? 31.950 11.963 -28.225 1.00 96.44 540 LEU A O 1
ATOM 4279 N N . SER A 1 541 ? 30.967 13.236 -26.657 1.00 96.00 541 SER A N 1
ATOM 4280 C CA . SER A 1 541 ? 29.876 13.651 -27.548 1.00 96.00 541 SER A CA 1
ATOM 4281 C C . SER A 1 541 ? 30.321 14.660 -28.602 1.00 96.00 541 SER A C 1
ATOM 4283 O O . SER A 1 541 ? 29.669 14.738 -29.638 1.00 96.00 541 SER A O 1
ATOM 4285 N N . SER A 1 542 ? 31.422 15.392 -28.395 1.00 94.06 542 SER A N 1
ATOM 4286 C CA . SER A 1 542 ? 31.968 16.267 -29.441 1.00 94.06 542 SER A CA 1
ATOM 4287 C C . SER A 1 542 ? 32.601 15.470 -30.588 1.00 94.06 542 SER A C 1
ATOM 4289 O O . SER A 1 542 ? 32.512 15.887 -31.738 1.00 94.06 542 SER A O 1
ATOM 4291 N N . TYR A 1 543 ? 33.179 14.296 -30.300 1.00 94.50 543 TYR A N 1
ATOM 4292 C CA . TYR A 1 543 ? 33.772 13.419 -31.319 1.00 94.50 543 TYR A CA 1
ATOM 4293 C C . TYR A 1 543 ? 32.778 12.414 -31.917 1.00 94.50 543 TYR A C 1
ATOM 4295 O O . TYR A 1 543 ? 32.823 12.142 -33.112 1.00 94.50 543 TYR A O 1
ATOM 4303 N N . PHE A 1 544 ? 31.887 11.846 -31.097 1.00 94.81 544 PHE A N 1
ATOM 4304 C CA . PHE A 1 544 ? 31.036 10.706 -31.475 1.00 94.81 544 PHE A CA 1
ATOM 4305 C C . PHE A 1 544 ? 29.529 10.987 -31.355 1.00 94.81 544 PHE A C 1
ATOM 4307 O O . PHE A 1 544 ? 28.716 10.060 -31.437 1.00 94.81 544 PHE A O 1
ATOM 4314 N N . GLY A 1 545 ? 29.127 12.238 -31.108 1.00 94.50 545 GLY A N 1
ATOM 4315 C CA . GLY A 1 545 ? 27.723 12.626 -30.971 1.00 94.50 545 GLY A CA 1
ATOM 4316 C C . GLY A 1 545 ? 26.982 11.803 -29.912 1.00 94.50 545 GLY A C 1
ATOM 4317 O O . GLY A 1 545 ? 27.441 11.627 -28.783 1.00 94.50 545 GLY A O 1
ATOM 4318 N N . VAL A 1 546 ? 25.828 11.251 -30.291 1.00 95.31 546 VAL A N 1
ATOM 4319 C CA . VAL A 1 546 ? 24.961 10.449 -29.403 1.00 95.31 546 VAL A CA 1
ATOM 4320 C C . VAL A 1 546 ? 25.643 9.191 -28.895 1.00 95.31 546 VAL A C 1
ATOM 4322 O O . VAL A 1 546 ? 25.451 8.813 -27.739 1.00 95.31 546 VAL A O 1
ATOM 4325 N N . ILE A 1 547 ? 26.442 8.537 -29.739 1.00 96.12 547 ILE A N 1
ATOM 4326 C CA . ILE A 1 547 ? 27.167 7.329 -29.344 1.00 96.12 547 ILE A CA 1
ATOM 4327 C C . ILE A 1 547 ? 28.183 7.690 -28.257 1.00 96.12 547 ILE A C 1
ATOM 4329 O O . ILE A 1 547 ? 28.279 6.977 -27.261 1.00 96.12 547 ILE A O 1
ATOM 4333 N N . GLY A 1 548 ? 28.853 8.840 -28.381 1.00 96.25 548 GLY A N 1
ATOM 4334 C CA . GLY A 1 548 ? 29.750 9.372 -27.352 1.00 96.25 548 GLY A CA 1
ATOM 4335 C C . GLY A 1 548 ? 29.061 9.577 -26.003 1.00 96.25 548 GLY A C 1
ATOM 4336 O O . GLY A 1 548 ? 29.568 9.124 -24.974 1.00 96.25 548 GLY A O 1
ATOM 4337 N N . ALA A 1 549 ? 27.863 10.167 -26.007 1.00 96.56 549 ALA A N 1
ATOM 4338 C CA . ALA A 1 549 ? 27.046 10.296 -24.803 1.00 96.56 549 ALA A CA 1
ATOM 4339 C C . ALA A 1 549 ? 26.672 8.929 -24.197 1.00 96.56 549 ALA A C 1
ATOM 4341 O O . ALA A 1 549 ? 26.785 8.731 -22.988 1.00 96.56 549 ALA A O 1
ATOM 4342 N N . CYS A 1 550 ? 26.277 7.959 -25.027 1.00 97.50 550 CYS A N 1
ATOM 4343 C CA . CYS A 1 550 ? 25.921 6.610 -24.575 1.00 97.50 550 CYS A CA 1
ATOM 4344 C C . CYS A 1 550 ? 27.122 5.856 -23.980 1.00 97.50 550 CYS A C 1
ATOM 4346 O O . CYS A 1 550 ? 26.974 5.167 -22.971 1.00 97.50 550 CYS A O 1
ATOM 4348 N N . ILE A 1 551 ? 28.318 6.014 -24.561 1.00 97.69 551 ILE A N 1
ATOM 4349 C CA . ILE A 1 551 ? 29.570 5.467 -24.015 1.00 97.69 551 ILE A CA 1
ATOM 4350 C C . ILE A 1 551 ? 29.856 6.083 -22.643 1.00 97.69 551 ILE A C 1
ATOM 4352 O O . ILE A 1 551 ? 30.147 5.349 -21.700 1.00 97.69 551 ILE A O 1
ATOM 4356 N N . SER A 1 552 ? 29.728 7.406 -22.505 1.00 97.25 552 SER A N 1
ATOM 4357 C CA . SER A 1 552 ? 29.924 8.091 -21.222 1.00 97.25 552 SER A CA 1
ATOM 4358 C C . SER A 1 552 ? 28.988 7.555 -20.135 1.00 97.25 552 SER A C 1
ATOM 4360 O O . SER A 1 552 ? 29.444 7.189 -19.048 1.00 97.25 552 SER A O 1
ATOM 4362 N N . ILE A 1 553 ? 27.692 7.437 -20.448 1.00 96.94 553 ILE A N 1
ATOM 4363 C CA . ILE A 1 553 ? 26.686 6.883 -19.531 1.00 96.94 553 ILE A CA 1
ATOM 4364 C C . ILE A 1 553 ? 27.072 5.457 -19.124 1.00 96.94 553 ILE A C 1
ATOM 4366 O O . ILE A 1 553 ? 27.041 5.112 -17.939 1.00 96.94 553 ILE A O 1
ATOM 4370 N N . SER A 1 554 ? 27.478 4.641 -20.100 1.00 97.12 554 SER A N 1
ATOM 4371 C CA . SER A 1 554 ? 27.880 3.254 -19.882 1.00 97.12 554 SER A CA 1
ATOM 4372 C C . SER A 1 554 ? 29.067 3.153 -18.924 1.00 97.12 554 SER A C 1
ATOM 4374 O O . SER A 1 554 ? 28.999 2.442 -17.919 1.00 97.12 554 SER A O 1
ATOM 4376 N N . ILE A 1 555 ? 30.122 3.936 -19.173 1.00 96.94 555 ILE A N 1
ATOM 4377 C CA . ILE A 1 555 ? 31.323 3.993 -18.332 1.00 96.94 555 ILE A CA 1
ATOM 4378 C C . ILE A 1 555 ? 30.966 4.437 -16.913 1.00 96.94 555 ILE A C 1
ATOM 4380 O O . ILE A 1 555 ? 31.381 3.794 -15.948 1.00 96.94 555 ILE A O 1
ATOM 4384 N N . ALA A 1 556 ? 30.171 5.498 -16.764 1.00 96.56 556 ALA A N 1
ATOM 4385 C CA . ALA A 1 556 ? 29.777 6.011 -15.457 1.00 96.56 556 ALA A CA 1
ATOM 4386 C C . ALA A 1 556 ? 28.982 4.970 -14.647 1.00 96.56 556 ALA A C 1
ATOM 4388 O O . ALA A 1 556 ? 29.246 4.755 -13.459 1.00 96.56 556 ALA A O 1
ATOM 4389 N N . TYR A 1 557 ? 28.041 4.267 -15.282 1.00 95.75 557 TYR A N 1
ATOM 4390 C CA . TYR A 1 557 ? 27.275 3.202 -14.634 1.00 95.75 557 TYR A CA 1
ATOM 4391 C C . TYR A 1 557 ? 28.105 1.967 -14.299 1.00 95.75 557 TYR A C 1
ATOM 4393 O O . TYR A 1 557 ? 27.928 1.404 -13.214 1.00 95.75 557 TYR A O 1
ATOM 4401 N N . MET A 1 558 ? 29.034 1.576 -15.168 1.00 96.19 558 MET A N 1
ATOM 4402 C CA . MET A 1 558 ? 29.969 0.488 -14.886 1.00 96.19 558 MET A CA 1
ATOM 4403 C C . MET A 1 558 ? 30.887 0.836 -13.715 1.00 96.19 558 MET A C 1
ATOM 4405 O O . MET A 1 558 ? 31.028 0.034 -12.791 1.00 96.19 558 MET A O 1
ATOM 4409 N N . LEU A 1 559 ? 31.435 2.055 -13.689 1.00 95.19 559 LEU A N 1
ATOM 4410 C CA . LEU A 1 559 ? 32.243 2.551 -12.577 1.00 95.19 559 LEU A CA 1
ATOM 4411 C C . LEU A 1 559 ? 31.462 2.475 -11.263 1.00 95.19 559 LEU A C 1
ATOM 4413 O O . LEU A 1 559 ? 31.947 1.914 -10.282 1.00 95.19 559 LEU A O 1
ATOM 4417 N N . ARG A 1 560 ? 30.219 2.970 -11.251 1.00 95.25 560 ARG A N 1
ATOM 4418 C CA . ARG A 1 560 ? 29.343 2.874 -10.080 1.00 95.25 560 ARG A CA 1
ATOM 4419 C C . ARG A 1 560 ? 29.144 1.429 -9.629 1.00 95.25 560 ARG A C 1
ATOM 4421 O O . ARG A 1 560 ? 29.244 1.161 -8.434 1.00 95.25 560 ARG A O 1
ATOM 4428 N N . ALA A 1 561 ? 28.856 0.508 -10.547 1.00 94.94 561 ALA A N 1
ATOM 4429 C CA . ALA A 1 561 ? 28.658 -0.898 -10.206 1.00 94.94 561 ALA A CA 1
ATOM 4430 C C . ALA A 1 561 ? 29.910 -1.496 -9.543 1.00 94.94 561 ALA A C 1
ATOM 4432 O O . ALA A 1 561 ? 29.803 -2.144 -8.503 1.00 94.94 561 ALA A O 1
ATOM 4433 N N . VAL A 1 562 ? 31.095 -1.209 -10.088 1.00 95.12 562 VAL A N 1
ATOM 4434 C CA . VAL A 1 562 ? 32.379 -1.662 -9.535 1.00 95.12 562 VAL A CA 1
ATOM 4435 C C . VAL A 1 562 ? 32.626 -1.077 -8.142 1.00 95.12 562 VAL A C 1
ATOM 4437 O O . VAL A 1 562 ? 32.923 -1.823 -7.211 1.00 95.12 562 VAL A O 1
ATOM 4440 N N . VAL A 1 563 ? 32.448 0.235 -7.955 1.00 95.81 563 VAL A N 1
ATOM 4441 C CA . VAL A 1 563 ? 32.636 0.877 -6.642 1.00 95.81 563 VAL A CA 1
ATOM 4442 C C . VAL A 1 563 ? 31.665 0.309 -5.599 1.00 95.81 563 VAL A C 1
ATOM 4444 O O . VAL A 1 563 ? 32.062 0.049 -4.460 1.00 95.81 563 VAL A O 1
ATOM 4447 N N . LEU A 1 564 ? 30.411 0.047 -5.980 1.00 94.44 564 LEU A N 1
ATOM 4448 C CA . LEU A 1 564 ? 29.420 -0.543 -5.081 1.00 94.44 564 LEU A CA 1
ATOM 4449 C C . LEU A 1 564 ? 29.790 -1.965 -4.640 1.00 94.44 564 LEU A C 1
ATOM 4451 O O . LEU A 1 564 ? 29.598 -2.274 -3.467 1.00 94.44 564 LEU A O 1
ATOM 4455 N N . LEU A 1 565 ? 30.396 -2.796 -5.499 1.00 94.12 565 LEU A N 1
ATOM 4456 C CA . LEU A 1 565 ? 30.899 -4.119 -5.091 1.00 94.12 565 LEU A CA 1
ATOM 4457 C C . LEU A 1 565 ? 31.888 -4.011 -3.917 1.00 94.12 565 LEU A C 1
ATOM 4459 O O . LEU A 1 565 ? 31.787 -4.758 -2.939 1.00 94.12 565 LEU A O 1
ATOM 4463 N N . PHE A 1 566 ? 32.818 -3.052 -3.976 1.00 94.00 566 PHE A N 1
ATOM 4464 C CA . PHE A 1 566 ? 33.791 -2.827 -2.904 1.00 94.00 566 PHE A CA 1
ATOM 4465 C C . PHE A 1 566 ? 33.146 -2.280 -1.631 1.00 94.00 566 PHE A C 1
ATOM 4467 O O . PHE A 1 566 ? 33.470 -2.734 -0.529 1.00 94.00 566 PHE A O 1
ATOM 4474 N N . ILE A 1 567 ? 32.221 -1.326 -1.766 1.00 93.88 567 ILE A N 1
ATOM 4475 C CA . ILE A 1 567 ? 31.505 -0.748 -0.624 1.00 93.88 567 ILE A CA 1
ATOM 4476 C C . ILE A 1 567 ? 30.657 -1.813 0.065 1.00 93.88 567 ILE A C 1
ATOM 4478 O O . ILE A 1 567 ? 30.719 -1.926 1.286 1.00 93.88 567 ILE A O 1
ATOM 4482 N N . TYR A 1 568 ? 29.916 -2.630 -0.681 1.00 92.44 568 TYR A N 1
ATOM 4483 C CA . TYR A 1 568 ? 29.089 -3.687 -0.105 1.00 92.44 568 TYR A CA 1
ATOM 4484 C C . TYR A 1 568 ? 29.939 -4.738 0.608 1.00 92.44 568 TYR A C 1
ATOM 4486 O O . TYR A 1 568 ? 29.623 -5.090 1.743 1.00 92.44 568 TYR A O 1
ATOM 4494 N N . LYS A 1 569 ? 31.083 -5.140 0.037 1.00 91.81 569 LYS A N 1
ATOM 4495 C CA . LYS A 1 569 ? 32.039 -6.022 0.724 1.00 91.81 569 LYS A CA 1
ATOM 4496 C C . LYS A 1 569 ? 32.515 -5.432 2.059 1.00 91.81 569 LYS A C 1
ATOM 4498 O O . LYS A 1 569 ? 32.524 -6.132 3.067 1.00 91.81 569 LYS A O 1
ATOM 4503 N N . ARG A 1 570 ? 32.905 -4.151 2.087 1.00 90.31 570 ARG A N 1
ATOM 4504 C CA . ARG A 1 570 ? 33.436 -3.502 3.304 1.00 90.31 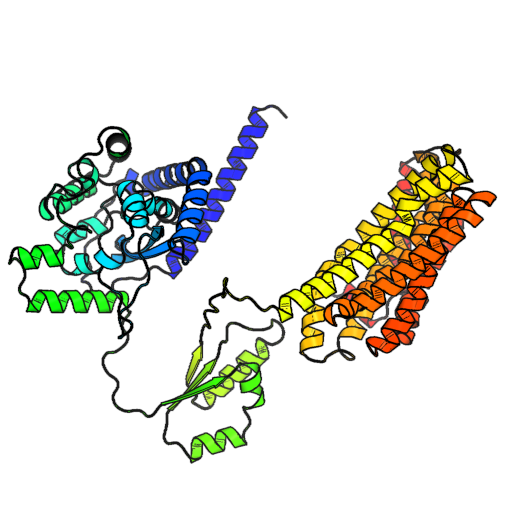570 ARG A CA 1
ATOM 4505 C C . ARG A 1 570 ? 32.363 -3.212 4.350 1.00 90.31 570 ARG A C 1
ATOM 4507 O O . ARG A 1 570 ? 32.593 -3.431 5.534 1.00 90.31 570 ARG A O 1
ATOM 4514 N N . VAL A 1 571 ? 31.214 -2.691 3.928 1.00 89.75 571 VAL A N 1
ATOM 4515 C CA . VAL A 1 571 ? 30.171 -2.203 4.837 1.00 89.75 571 VAL A CA 1
ATOM 4516 C C . VAL A 1 571 ? 29.277 -3.341 5.299 1.00 89.75 571 VAL A C 1
ATOM 4518 O O . VAL A 1 571 ? 29.068 -3.482 6.501 1.00 89.75 571 VAL A O 1
ATOM 4521 N N . LEU A 1 572 ? 28.773 -4.161 4.373 1.00 86.00 572 LEU A N 1
ATOM 4522 C CA . LEU A 1 572 ? 27.854 -5.260 4.683 1.00 86.00 572 LEU A CA 1
ATOM 4523 C C . LEU A 1 572 ? 28.584 -6.537 5.125 1.00 86.00 572 LEU A C 1
ATOM 4525 O O . LEU A 1 572 ? 27.932 -7.454 5.600 1.00 86.00 572 LEU A O 1
ATOM 4529 N N . LYS A 1 573 ? 29.921 -6.601 5.003 1.00 85.50 573 LYS A N 1
ATOM 4530 C CA . LYS A 1 573 ? 30.753 -7.761 5.395 1.00 85.50 573 LYS A CA 1
ATOM 4531 C C . LYS A 1 573 ? 30.314 -9.089 4.749 1.00 85.50 573 LYS A C 1
ATOM 4533 O O . LYS A 1 573 ? 30.509 -10.160 5.322 1.00 85.50 573 LYS A O 1
ATOM 4538 N N . ILE A 1 574 ? 29.748 -9.003 3.549 1.00 83.75 574 ILE A N 1
ATOM 4539 C CA . ILE A 1 574 ? 29.287 -10.128 2.728 1.00 83.75 574 ILE A CA 1
ATOM 4540 C C . ILE A 1 574 ? 30.311 -10.482 1.645 1.00 83.75 574 ILE A C 1
ATOM 4542 O O . ILE A 1 574 ? 31.082 -9.630 1.186 1.00 83.75 574 ILE A O 1
ATOM 4546 N N . ASP A 1 575 ? 30.298 -11.740 1.207 1.00 88.00 575 ASP A N 1
ATOM 4547 C CA . ASP A 1 575 ? 31.210 -12.231 0.178 1.00 88.00 575 ASP A CA 1
ATOM 4548 C C . ASP A 1 575 ? 30.748 -11.863 -1.243 1.00 88.00 575 ASP A C 1
ATOM 4550 O O . ASP A 1 575 ? 30.143 -12.649 -1.976 1.00 88.00 575 ASP A O 1
ATOM 4554 N N . MET A 1 576 ? 31.089 -10.644 -1.661 1.00 91.06 576 MET A N 1
ATOM 4555 C CA . MET A 1 576 ? 30.810 -10.179 -3.021 1.00 91.06 576 MET A CA 1
ATOM 4556 C C . MET A 1 576 ? 31.598 -10.930 -4.105 1.00 91.06 576 MET A C 1
ATOM 4558 O O . MET A 1 576 ? 31.194 -10.881 -5.265 1.00 91.06 576 MET A O 1
ATOM 4562 N N . ALA A 1 577 ? 32.687 -11.637 -3.774 1.00 90.38 577 ALA A N 1
ATOM 4563 C CA . ALA A 1 577 ? 33.418 -12.421 -4.771 1.00 90.38 577 ALA A CA 1
ATOM 4564 C C . ALA A 1 577 ? 32.588 -13.637 -5.201 1.00 90.38 577 ALA A C 1
ATOM 4566 O O . ALA A 1 577 ? 32.384 -13.857 -6.397 1.00 90.38 577 ALA A O 1
ATOM 4567 N N . SER A 1 578 ? 32.009 -14.355 -4.233 1.00 89.00 578 SER A N 1
ATOM 4568 C CA . SER A 1 578 ? 31.045 -15.423 -4.509 1.00 89.00 578 SER A CA 1
ATOM 4569 C C . SER A 1 578 ? 29.821 -14.912 -5.275 1.00 89.00 578 SER A C 1
ATOM 4571 O O . SER A 1 578 ? 29.360 -15.585 -6.201 1.00 89.00 578 SER A O 1
ATOM 4573 N N . PHE A 1 579 ? 29.329 -13.702 -4.972 1.00 92.12 579 PHE A N 1
ATOM 4574 C CA . PHE A 1 579 ? 28.240 -13.085 -5.740 1.00 92.12 579 PHE A CA 1
ATOM 4575 C C . PHE A 1 579 ? 28.610 -12.894 -7.214 1.00 92.12 579 PHE A C 1
ATOM 4577 O O . PHE A 1 579 ? 27.859 -13.309 -8.091 1.00 92.12 579 PHE A O 1
ATOM 4584 N N . VAL A 1 580 ? 29.777 -12.316 -7.505 1.00 94.19 580 VAL A N 1
ATOM 4585 C CA . VAL A 1 580 ? 30.236 -12.078 -8.883 1.00 94.19 580 VAL A CA 1
ATOM 4586 C C . VAL A 1 580 ? 30.390 -13.391 -9.658 1.00 94.19 580 VAL A C 1
ATOM 4588 O O . VAL A 1 580 ? 29.927 -13.490 -10.792 1.00 94.19 580 VAL A O 1
ATOM 4591 N N . VAL A 1 581 ? 30.981 -14.422 -9.051 1.00 91.38 581 VAL A N 1
ATOM 4592 C CA . VAL A 1 581 ? 31.161 -15.731 -9.704 1.00 91.38 581 VAL A CA 1
ATOM 4593 C C . VAL A 1 581 ? 29.820 -16.415 -9.966 1.00 91.38 581 VAL A C 1
ATOM 4595 O O . VAL A 1 581 ? 29.539 -16.845 -11.085 1.00 91.38 581 VAL A O 1
ATOM 4598 N N . ASN A 1 582 ? 28.968 -16.510 -8.949 1.00 89.44 582 ASN A N 1
ATOM 4599 C CA . ASN A 1 582 ? 27.730 -17.275 -9.054 1.00 89.44 582 ASN A CA 1
ATOM 4600 C C . ASN A 1 582 ? 26.616 -16.528 -9.789 1.00 89.44 582 ASN A C 1
ATOM 4602 O O . ASN A 1 582 ? 25.769 -17.176 -10.395 1.00 89.44 582 ASN A O 1
ATOM 4606 N N . CYS A 1 583 ? 26.595 -15.198 -9.730 1.00 92.00 583 CYS A N 1
ATOM 4607 C CA . CYS A 1 583 ? 25.618 -14.376 -10.429 1.00 92.00 583 CYS A CA 1
ATOM 4608 C C . CYS A 1 583 ? 26.148 -13.984 -11.811 1.00 92.00 583 CYS A C 1
ATOM 4610 O O . CYS A 1 583 ? 25.620 -14.454 -12.809 1.00 92.00 583 CYS A O 1
ATOM 4612 N N . TYR A 1 584 ? 27.223 -13.197 -11.902 1.00 94.31 584 TYR A N 1
ATOM 4613 C CA . TYR A 1 584 ? 27.637 -12.603 -13.181 1.00 94.31 584 TYR A CA 1
ATOM 4614 C C . TYR A 1 584 ? 28.260 -13.612 -14.134 1.00 94.31 584 TYR A C 1
ATOM 4616 O O . TYR A 1 584 ? 27.823 -13.713 -15.275 1.00 94.31 584 TYR A O 1
ATOM 4624 N N . PHE A 1 585 ? 29.253 -14.382 -13.685 1.00 92.12 585 PHE A N 1
ATOM 4625 C CA . PHE A 1 585 ? 29.943 -15.307 -14.587 1.00 92.12 585 PHE A CA 1
ATOM 4626 C C . PHE A 1 585 ? 29.025 -16.438 -15.059 1.00 92.12 585 PHE A C 1
ATOM 4628 O O . PHE A 1 585 ? 28.936 -16.686 -16.259 1.00 92.12 585 PHE A O 1
ATOM 4635 N N . ARG A 1 586 ? 28.289 -17.090 -14.147 1.00 90.12 586 ARG A N 1
ATOM 4636 C CA . ARG A 1 586 ? 27.375 -18.183 -14.530 1.00 90.12 586 ARG A CA 1
ATOM 4637 C C . ARG A 1 586 ? 26.189 -17.702 -15.364 1.00 90.12 586 ARG A C 1
ATOM 4639 O O . ARG A 1 586 ? 25.900 -18.304 -16.393 1.00 90.12 586 ARG A O 1
ATOM 4646 N N . MET A 1 587 ? 25.528 -16.609 -14.973 1.00 92.69 587 MET A N 1
ATOM 4647 C CA . MET A 1 587 ? 24.368 -16.096 -15.719 1.00 92.69 587 MET A CA 1
ATOM 4648 C C . MET A 1 587 ? 24.763 -15.332 -16.990 1.00 92.69 587 MET A C 1
ATOM 4650 O O . MET A 1 587 ? 23.929 -15.146 -17.874 1.00 92.69 587 MET A O 1
ATOM 4654 N N . GLY A 1 588 ? 26.027 -14.923 -17.123 1.00 93.88 588 GLY A N 1
ATOM 4655 C CA . GLY A 1 588 ? 26.566 -14.337 -18.348 1.00 93.88 588 GLY A CA 1
ATOM 4656 C C . GLY A 1 588 ? 26.670 -15.340 -19.501 1.00 93.88 588 GLY A C 1
ATOM 4657 O O . GLY A 1 588 ? 26.477 -14.960 -20.654 1.00 93.88 588 GLY A O 1
ATOM 4658 N N . ILE A 1 589 ? 26.899 -16.626 -19.206 1.00 92.88 589 ILE A N 1
ATOM 4659 C CA . ILE A 1 589 ? 27.013 -17.687 -20.221 1.00 92.88 589 ILE A CA 1
ATOM 4660 C C . ILE A 1 589 ? 25.739 -17.778 -21.089 1.00 92.88 589 ILE A C 1
ATOM 4662 O O . ILE A 1 589 ? 25.866 -17.687 -22.313 1.00 92.88 589 ILE A O 1
ATOM 4666 N N . PRO A 1 590 ? 24.513 -17.873 -20.524 1.00 93.88 590 PRO A N 1
ATOM 4667 C CA . PRO A 1 590 ? 23.281 -17.834 -21.311 1.00 93.88 590 PRO A CA 1
ATOM 4668 C C . PRO A 1 590 ? 23.127 -16.613 -22.219 1.00 93.88 590 PRO A C 1
ATOM 4670 O O . PRO A 1 590 ? 22.679 -16.758 -23.357 1.00 93.88 590 PRO A O 1
ATOM 4673 N N . ILE A 1 591 ? 23.520 -15.426 -21.748 1.00 94.94 591 ILE A N 1
ATOM 4674 C CA . ILE A 1 591 ? 23.458 -14.184 -22.532 1.00 94.94 591 ILE A CA 1
ATOM 4675 C C . ILE A 1 591 ? 24.380 -14.297 -23.747 1.00 94.94 591 ILE A C 1
ATOM 4677 O O . ILE A 1 591 ? 23.938 -14.085 -24.875 1.00 94.94 591 ILE A O 1
ATOM 4681 N N . ILE A 1 592 ? 25.640 -14.685 -23.531 1.00 94.06 592 ILE A N 1
ATOM 4682 C CA . ILE A 1 592 ? 26.642 -14.806 -24.597 1.00 94.06 592 ILE A CA 1
ATOM 4683 C C . ILE A 1 592 ? 26.210 -15.850 -25.627 1.00 94.06 592 ILE A C 1
ATOM 4685 O O . ILE A 1 592 ? 26.203 -15.551 -26.818 1.00 94.06 592 ILE A O 1
ATOM 4689 N N . ILE A 1 593 ? 25.786 -17.039 -25.189 1.00 92.56 593 ILE A N 1
ATOM 4690 C CA . ILE A 1 593 ? 25.323 -18.105 -26.090 1.00 92.56 593 ILE A CA 1
ATOM 4691 C C . ILE A 1 593 ? 24.137 -17.625 -26.928 1.00 92.56 593 ILE A C 1
ATOM 4693 O O . ILE A 1 593 ? 24.125 -17.801 -28.144 1.00 92.56 593 ILE A O 1
ATOM 4697 N N . THR A 1 594 ? 23.162 -16.964 -26.303 1.00 92.19 594 THR A N 1
ATOM 4698 C CA . THR A 1 594 ? 21.982 -16.450 -27.013 1.00 92.19 594 THR A CA 1
ATOM 4699 C C . THR A 1 594 ? 22.367 -15.395 -28.052 1.00 92.19 594 THR A C 1
ATOM 4701 O O . THR A 1 594 ? 21.836 -15.403 -29.161 1.00 92.19 594 THR A O 1
ATOM 4704 N N . ILE A 1 595 ? 23.337 -14.528 -27.743 1.00 92.19 595 ILE A N 1
ATOM 4705 C CA . ILE A 1 595 ? 23.872 -13.547 -28.697 1.00 92.19 595 ILE A CA 1
ATOM 4706 C C . ILE A 1 595 ? 24.643 -14.235 -29.832 1.00 92.19 595 ILE A C 1
ATOM 4708 O O . ILE A 1 595 ? 24.489 -13.849 -30.989 1.00 92.19 595 ILE A O 1
ATOM 4712 N N . MET A 1 596 ? 25.441 -15.268 -29.547 1.00 90.12 596 MET A N 1
ATOM 4713 C CA . MET A 1 596 ? 26.177 -16.022 -30.573 1.00 90.12 596 MET A CA 1
ATOM 4714 C C . MET A 1 596 ? 25.236 -16.744 -31.547 1.00 90.12 596 MET A C 1
ATOM 4716 O O . MET A 1 596 ? 25.518 -16.816 -32.744 1.00 90.12 596 MET A O 1
ATOM 4720 N N . LEU A 1 597 ? 24.075 -17.198 -31.067 1.00 85.75 597 LEU A N 1
ATOM 4721 C CA . LEU A 1 597 ? 23.039 -17.825 -31.892 1.00 85.75 597 LEU A CA 1
ATOM 4722 C C . LEU A 1 597 ? 22.360 -16.856 -32.877 1.00 85.75 597 LEU A C 1
ATOM 4724 O O . LEU A 1 597 ? 21.603 -17.303 -33.740 1.00 85.75 597 LEU A O 1
ATOM 4728 N N . ARG A 1 598 ? 22.672 -15.553 -32.830 1.00 84.69 598 ARG A N 1
ATOM 4729 C CA . ARG A 1 598 ? 22.208 -14.553 -33.805 1.00 84.69 598 ARG A CA 1
ATOM 4730 C C . ARG A 1 598 ? 22.474 -14.960 -35.252 1.00 84.69 598 ARG A C 1
ATOM 4732 O O . ARG A 1 598 ? 21.598 -14.785 -36.096 1.00 84.69 598 ARG A O 1
ATOM 4739 N N . PHE A 1 599 ? 23.669 -15.474 -35.548 1.00 79.31 599 PHE A N 1
ATOM 4740 C CA . PHE A 1 599 ? 24.051 -15.849 -36.915 1.00 79.31 599 PHE A CA 1
ATOM 4741 C C . PHE A 1 599 ? 23.209 -17.015 -37.434 1.00 79.31 599 PHE A C 1
ATOM 4743 O O . PHE A 1 599 ? 22.675 -16.944 -38.538 1.00 79.31 599 PHE A O 1
ATOM 4750 N N . LEU A 1 600 ? 23.018 -18.041 -36.599 1.00 80.44 600 LEU A N 1
ATOM 4751 C CA . LEU A 1 600 ? 22.160 -19.181 -36.913 1.00 80.44 600 LEU A CA 1
ATOM 4752 C C . LEU A 1 600 ? 20.707 -18.737 -37.121 1.00 80.44 600 LEU A C 1
ATOM 4754 O O . LEU A 1 600 ? 20.067 -19.120 -38.095 1.00 80.44 600 LEU A O 1
ATOM 4758 N N . MET A 1 601 ? 20.198 -17.876 -36.241 1.00 80.06 601 MET A N 1
ATOM 4759 C CA . MET A 1 601 ? 18.826 -17.385 -36.320 1.00 80.06 601 MET A CA 1
ATOM 4760 C C . MET A 1 601 ? 18.576 -16.568 -37.594 1.00 80.06 601 MET A C 1
ATOM 4762 O O . MET A 1 601 ? 17.547 -16.752 -38.237 1.00 80.06 601 MET A O 1
ATOM 4766 N N . ASN A 1 602 ? 19.519 -15.712 -37.994 1.00 78.75 602 ASN A N 1
ATOM 4767 C CA . ASN A 1 602 ? 19.406 -14.934 -39.231 1.00 78.75 602 ASN A CA 1
ATOM 4768 C C . ASN A 1 602 ? 19.495 -15.799 -40.499 1.00 78.75 602 ASN A C 1
ATOM 4770 O O . ASN A 1 602 ? 18.981 -15.389 -41.536 1.00 78.75 602 ASN A O 1
ATOM 4774 N N . SER A 1 603 ? 20.112 -16.984 -40.422 1.00 79.38 603 SER A N 1
ATOM 4775 C CA . SER A 1 603 ? 20.106 -17.966 -41.512 1.00 79.38 603 SER A CA 1
ATOM 4776 C C . SER A 1 603 ? 18.788 -18.741 -41.601 1.00 79.38 603 SER A C 1
ATOM 4778 O O . SER A 1 603 ? 18.379 -19.102 -42.699 1.00 79.38 603 SER A O 1
ATOM 4780 N N . LEU A 1 604 ? 18.138 -19.024 -40.466 1.00 79.94 604 LEU A N 1
ATOM 4781 C CA . LEU A 1 604 ? 16.883 -19.788 -40.408 1.00 79.94 604 LEU A CA 1
ATOM 4782 C C . LEU A 1 604 ? 15.647 -18.917 -40.671 1.00 79.94 604 LEU A C 1
ATOM 4784 O O . LEU A 1 604 ? 14.680 -19.375 -41.272 1.00 79.94 604 LEU A O 1
ATOM 4788 N N . LEU A 1 605 ? 15.672 -17.667 -40.209 1.00 81.06 605 LEU A N 1
ATOM 4789 C CA . LEU A 1 605 ? 14.607 -16.684 -40.373 1.00 81.06 605 LEU A CA 1
ATOM 4790 C C . LEU A 1 605 ? 15.213 -15.409 -40.981 1.00 81.06 605 LEU A C 1
ATOM 4792 O O . LEU A 1 605 ? 15.772 -14.592 -40.238 1.00 81.06 605 LEU A O 1
ATOM 4796 N N . PRO A 1 606 ? 15.131 -15.215 -42.311 1.00 79.44 606 PRO A N 1
ATOM 4797 C CA . PRO A 1 606 ? 15.621 -13.995 -42.943 1.00 79.44 606 PRO A CA 1
ATOM 4798 C C . PRO A 1 606 ? 14.881 -12.761 -42.410 1.00 79.44 606 PRO A C 1
ATOM 4800 O O . PRO A 1 606 ? 13.813 -12.863 -41.807 1.00 79.44 606 PRO A O 1
ATOM 4803 N N . ASN A 1 607 ? 15.472 -11.580 -42.589 1.00 78.19 607 ASN A N 1
ATOM 4804 C CA . ASN A 1 607 ? 14.845 -10.327 -42.160 1.00 78.19 607 ASN A CA 1
ATOM 4805 C C . ASN A 1 607 ? 13.504 -10.129 -42.880 1.00 78.19 607 ASN A C 1
ATOM 4807 O O . ASN A 1 607 ? 13.398 -10.390 -44.079 1.00 78.19 607 ASN A O 1
ATOM 4811 N N . GLY A 1 608 ? 12.489 -9.669 -42.153 1.00 80.31 608 GLY A N 1
ATOM 4812 C CA . GLY A 1 608 ? 11.127 -9.562 -42.669 1.00 80.31 608 GLY A CA 1
ATOM 4813 C C . GLY A 1 608 ? 10.314 -8.479 -41.970 1.00 80.31 608 GLY A C 1
ATOM 4814 O O . GLY A 1 608 ? 10.850 -7.625 -41.274 1.00 80.31 608 GLY A O 1
ATOM 4815 N N . GLY A 1 609 ? 8.995 -8.490 -42.174 1.00 90.75 609 GLY A N 1
ATOM 4816 C CA . GLY A 1 609 ? 8.089 -7.560 -41.495 1.00 90.75 609 GLY A CA 1
ATOM 4817 C C . GLY A 1 609 ? 7.895 -7.880 -40.006 1.00 90.75 609 GLY A C 1
ATOM 4818 O O . GLY A 1 609 ? 8.464 -8.826 -39.461 1.00 90.75 609 GLY A O 1
ATOM 4819 N N . TRP A 1 610 ? 7.001 -7.135 -39.353 1.00 93.25 610 TRP A N 1
ATOM 4820 C CA . TRP A 1 610 ? 6.692 -7.263 -37.920 1.00 93.25 610 TRP A CA 1
ATOM 4821 C C . TRP A 1 610 ? 6.388 -8.690 -37.438 1.00 93.25 610 TRP A C 1
ATOM 4823 O O . TRP A 1 610 ? 6.750 -9.046 -36.319 1.00 93.25 610 TRP A O 1
ATOM 4833 N N . LEU A 1 611 ? 5.764 -9.526 -38.276 1.00 91.88 611 LEU A N 1
ATOM 4834 C CA . LEU A 1 611 ? 5.460 -10.922 -37.939 1.00 91.88 611 LEU A CA 1
ATOM 4835 C C . LEU A 1 611 ? 6.722 -11.778 -37.776 1.00 91.88 611 LEU A C 1
ATOM 4837 O O . LEU A 1 611 ? 6.806 -12.578 -36.846 1.00 91.88 611 LEU A O 1
ATOM 4841 N N . VAL A 1 612 ? 7.717 -11.589 -38.645 1.00 90.50 612 VAL A N 1
ATOM 4842 C CA . VAL A 1 612 ? 8.985 -12.328 -38.579 1.00 90.50 612 VAL A CA 1
ATOM 4843 C C . VAL A 1 612 ? 9.793 -11.876 -37.366 1.00 90.50 612 VAL A C 1
ATOM 4845 O O . VAL A 1 612 ? 10.323 -12.712 -36.636 1.00 90.50 612 VAL A O 1
ATOM 4848 N N . LEU A 1 613 ? 9.810 -10.569 -37.089 1.00 91.81 613 LEU A N 1
ATOM 4849 C CA . LEU A 1 613 ? 10.425 -10.018 -35.882 1.00 91.81 613 LEU A CA 1
ATOM 4850 C C . LEU A 1 613 ? 9.796 -10.607 -34.605 1.00 91.81 613 LEU A C 1
ATOM 4852 O O . LEU A 1 613 ? 10.516 -11.014 -33.692 1.00 91.81 613 LEU A O 1
ATOM 4856 N N . ALA A 1 614 ? 8.463 -10.699 -34.551 1.00 92.00 614 ALA A N 1
ATOM 4857 C CA . ALA A 1 614 ? 7.751 -11.293 -33.421 1.00 92.00 614 ALA A CA 1
ATOM 4858 C C . ALA A 1 614 ? 8.084 -12.786 -33.253 1.00 92.00 614 ALA A C 1
ATOM 4860 O O . ALA A 1 614 ? 8.363 -13.229 -32.138 1.00 92.00 614 ALA A O 1
ATOM 4861 N N . ALA A 1 615 ? 8.126 -13.548 -34.351 1.00 90.94 615 ALA A N 1
ATOM 4862 C CA . ALA A 1 615 ? 8.520 -14.956 -34.332 1.00 90.94 615 ALA A CA 1
ATOM 4863 C C . ALA A 1 615 ? 9.960 -15.144 -33.820 1.00 90.94 615 ALA A C 1
ATOM 4865 O O . ALA A 1 615 ? 10.187 -15.961 -32.927 1.00 90.94 615 ALA A O 1
ATOM 4866 N N . LYS A 1 616 ? 10.918 -14.335 -34.303 1.00 90.81 616 LYS A N 1
ATOM 4867 C CA . LYS A 1 616 ? 12.300 -14.314 -33.790 1.00 90.81 616 LYS A CA 1
ATOM 4868 C C . LYS A 1 616 ? 12.331 -14.018 -32.290 1.00 90.81 616 LYS A C 1
ATOM 4870 O O . LYS A 1 616 ? 13.024 -14.708 -31.548 1.00 90.81 616 LYS A O 1
ATOM 4875 N N . GLY A 1 617 ? 11.539 -13.048 -31.831 1.00 91.25 617 GLY A N 1
ATOM 4876 C CA . GLY A 1 617 ? 11.399 -12.721 -30.411 1.00 91.25 617 GLY A CA 1
ATOM 4877 C C . GLY A 1 617 ? 10.975 -13.924 -29.561 1.00 91.25 617 GLY A C 1
ATOM 4878 O O . GLY A 1 617 ? 11.627 -14.224 -28.564 1.00 91.25 617 GLY A O 1
ATOM 4879 N N . VAL A 1 618 ? 9.938 -14.660 -29.979 1.00 92.44 618 VAL A N 1
ATOM 4880 C CA . VAL A 1 618 ? 9.466 -15.867 -29.270 1.00 92.44 618 VAL A CA 1
ATOM 4881 C C . VAL A 1 618 ? 10.548 -16.948 -29.223 1.00 92.44 618 VAL A C 1
ATOM 4883 O O . VAL A 1 618 ? 10.791 -17.532 -28.166 1.00 92.44 618 VAL A O 1
ATOM 4886 N N . VAL A 1 619 ? 11.235 -17.183 -30.344 1.00 91.50 619 VAL A N 1
ATOM 4887 C CA . VAL A 1 619 ? 12.325 -18.165 -30.426 1.00 91.50 619 VAL A CA 1
ATOM 4888 C C . VAL A 1 619 ? 13.472 -17.792 -29.485 1.00 91.50 619 VAL A C 1
ATOM 4890 O O . VAL A 1 619 ? 13.945 -18.649 -28.741 1.00 91.50 619 VAL A O 1
ATOM 4893 N N . ILE A 1 620 ? 13.883 -16.521 -29.446 1.00 91.88 620 ILE A N 1
ATOM 4894 C CA . ILE A 1 620 ? 14.953 -16.045 -28.555 1.00 91.88 620 ILE A CA 1
ATOM 4895 C C . ILE A 1 620 ? 14.571 -16.215 -27.091 1.00 91.88 620 ILE A C 1
ATOM 4897 O O . ILE A 1 620 ? 15.392 -16.682 -26.308 1.00 91.88 620 ILE A O 1
ATOM 4901 N N . VAL A 1 621 ? 13.337 -15.872 -26.713 1.00 94.38 621 VAL A N 1
ATOM 4902 C CA . VAL A 1 621 ? 12.856 -16.066 -25.339 1.00 94.38 621 VAL A CA 1
ATOM 4903 C C . VAL A 1 621 ? 12.911 -17.547 -24.960 1.00 94.38 621 VAL A C 1
ATOM 4905 O O . VAL A 1 621 ? 13.402 -17.877 -23.881 1.00 94.38 621 VAL A O 1
ATOM 4908 N N . GLY A 1 622 ? 12.475 -18.441 -25.854 1.00 92.31 622 GLY A N 1
ATOM 4909 C CA . GLY A 1 622 ? 12.542 -19.889 -25.646 1.00 92.31 622 GLY A CA 1
ATOM 4910 C C . GLY A 1 622 ? 13.975 -20.403 -25.491 1.00 92.31 622 GLY A C 1
ATOM 4911 O O . GLY A 1 622 ? 14.284 -21.075 -24.507 1.00 92.31 622 GLY A O 1
ATOM 4912 N N . ILE A 1 623 ? 14.868 -20.041 -26.417 1.00 91.69 623 ILE A N 1
ATOM 4913 C CA . ILE A 1 623 ? 16.290 -20.412 -26.375 1.00 91.69 623 ILE A CA 1
ATOM 4914 C C . ILE A 1 623 ? 16.936 -19.890 -25.093 1.00 91.69 623 ILE A C 1
ATOM 4916 O O . ILE A 1 623 ? 17.546 -20.660 -24.356 1.00 91.69 623 ILE A O 1
ATOM 4920 N N . TYR A 1 624 ? 16.769 -18.603 -24.792 1.00 94.88 624 TYR A N 1
ATOM 4921 C CA . TYR A 1 624 ? 17.352 -17.984 -23.609 1.00 94.88 624 TYR A CA 1
ATOM 4922 C C . TYR A 1 624 ? 16.860 -18.657 -22.325 1.00 94.88 624 TYR A C 1
ATOM 4924 O O . TYR A 1 624 ? 17.664 -18.935 -21.434 1.00 94.88 624 TYR A O 1
ATOM 4932 N N . ALA A 1 625 ? 15.563 -18.973 -22.230 1.00 93.12 625 ALA A N 1
ATOM 4933 C CA . ALA A 1 625 ? 14.999 -19.684 -21.087 1.00 93.12 625 ALA A CA 1
ATOM 4934 C C . ALA A 1 625 ? 15.612 -21.083 -20.926 1.00 93.12 625 ALA A C 1
ATOM 4936 O O . ALA A 1 625 ? 16.035 -21.438 -19.827 1.00 93.12 625 ALA A O 1
ATOM 4937 N N . VAL A 1 626 ? 15.730 -21.852 -22.013 1.00 92.19 626 VAL A N 1
ATOM 4938 C CA . VAL A 1 626 ? 16.341 -23.192 -21.992 1.00 92.19 626 VAL A CA 1
ATOM 4939 C C . VAL A 1 626 ? 17.815 -23.121 -21.596 1.00 92.19 626 VAL A C 1
ATOM 4941 O O . VAL A 1 626 ? 18.238 -23.836 -20.689 1.00 92.19 626 VAL A O 1
ATOM 4944 N N . VAL A 1 627 ? 18.599 -22.231 -22.208 1.00 92.81 627 VAL A N 1
ATOM 4945 C CA . VAL A 1 627 ? 20.030 -22.085 -21.897 1.00 92.81 627 VAL A CA 1
ATOM 4946 C C . VAL A 1 627 ? 20.231 -21.594 -20.460 1.00 92.81 627 VAL A C 1
ATOM 4948 O O . VAL A 1 627 ? 21.109 -22.094 -19.757 1.00 92.81 627 VAL A O 1
ATOM 4951 N N . THR A 1 628 ? 19.387 -20.677 -19.978 1.00 92.38 628 THR A N 1
ATOM 4952 C CA . THR A 1 628 ? 19.417 -20.211 -18.582 1.00 92.38 628 THR A CA 1
ATOM 4953 C C . THR A 1 628 ? 19.107 -21.341 -17.608 1.00 92.38 628 THR A C 1
ATOM 4955 O O . THR A 1 628 ? 19.820 -21.502 -16.619 1.00 92.38 628 THR A O 1
ATOM 4958 N N . LEU A 1 629 ? 18.090 -22.160 -17.894 1.00 89.06 629 LEU A N 1
ATOM 4959 C CA . LEU A 1 629 ? 17.768 -23.324 -17.073 1.00 89.06 629 LEU A CA 1
ATOM 4960 C C . LEU A 1 629 ? 18.919 -24.332 -17.067 1.00 89.06 629 LEU A C 1
ATOM 4962 O O . LEU A 1 629 ? 19.276 -24.815 -16.003 1.00 89.06 629 LEU A O 1
ATOM 4966 N N . LEU A 1 630 ? 19.518 -24.644 -18.217 1.00 88.19 630 LEU A N 1
ATOM 4967 C CA . LEU A 1 630 ? 20.544 -25.684 -18.318 1.00 88.19 630 LEU A CA 1
ATOM 4968 C C . LEU A 1 630 ? 21.904 -25.267 -17.747 1.00 88.19 630 LEU A C 1
ATOM 4970 O O . LEU A 1 630 ? 22.525 -26.073 -17.053 1.00 88.19 630 LEU A O 1
ATOM 4974 N N . LEU A 1 631 ? 22.356 -24.046 -18.048 1.00 87.50 631 LEU A N 1
ATOM 4975 C CA . LEU A 1 631 ? 23.725 -23.585 -17.785 1.00 87.50 631 LEU A CA 1
ATOM 4976 C C . LEU A 1 631 ? 23.813 -22.459 -16.746 1.00 87.50 631 LEU A C 1
ATOM 4978 O O . LEU A 1 631 ? 24.847 -22.312 -16.101 1.00 87.50 631 LEU A O 1
ATOM 4982 N N . GLY A 1 632 ? 22.753 -21.661 -16.582 1.00 83.31 632 GLY A N 1
ATOM 4983 C CA . GLY A 1 632 ? 22.739 -20.533 -15.644 1.00 83.31 632 GLY A CA 1
ATOM 4984 C C . GLY A 1 632 ? 22.431 -20.935 -14.198 1.00 83.31 632 GLY A C 1
ATOM 4985 O O . GLY A 1 632 ? 22.970 -20.341 -13.264 1.00 83.31 632 GLY A O 1
ATOM 4986 N N . LEU A 1 633 ? 21.584 -21.951 -14.000 1.00 85.38 633 LEU A N 1
ATOM 4987 C CA . LEU A 1 633 ? 21.089 -22.360 -12.682 1.00 85.38 633 LEU A CA 1
ATOM 4988 C C . LEU A 1 633 ? 21.682 -23.685 -12.195 1.00 85.38 633 LEU A C 1
ATOM 4990 O O . LEU A 1 633 ? 21.841 -24.645 -12.950 1.00 85.38 633 LEU A O 1
ATOM 4994 N N . ASN A 1 634 ? 21.931 -23.769 -10.888 1.00 81.81 634 ASN A N 1
ATOM 4995 C CA . ASN A 1 634 ? 22.409 -24.998 -10.256 1.00 81.81 634 ASN A CA 1
ATOM 4996 C C . ASN A 1 634 ? 21.284 -26.042 -10.141 1.00 81.81 634 ASN A C 1
ATOM 4998 O O . ASN A 1 634 ? 20.100 -25.710 -10.158 1.00 81.81 634 ASN A O 1
ATOM 5002 N N . SER A 1 635 ? 21.635 -27.319 -9.943 1.00 74.12 635 SER A N 1
ATOM 5003 C CA . SER A 1 635 ? 20.659 -28.417 -9.800 1.00 74.12 635 SER A CA 1
ATOM 5004 C C . SER A 1 635 ? 19.608 -28.176 -8.712 1.00 74.12 635 SER A C 1
ATOM 5006 O O . SER A 1 635 ? 18.431 -28.442 -8.934 1.00 74.12 635 SER A O 1
ATOM 5008 N N . GLU A 1 636 ? 19.996 -27.611 -7.570 1.00 74.12 636 GLU A N 1
ATOM 5009 C CA . GLU A 1 636 ? 19.059 -27.281 -6.490 1.00 74.12 636 GLU A CA 1
ATOM 5010 C C . GLU A 1 636 ? 18.094 -26.142 -6.874 1.00 74.12 636 GLU A C 1
ATOM 5012 O O . GLU A 1 636 ? 16.900 -26.202 -6.586 1.00 74.12 636 GLU A O 1
ATOM 5017 N N . GLU A 1 637 ? 18.592 -25.124 -7.579 1.00 78.88 637 GLU A N 1
ATOM 5018 C CA . GLU A 1 637 ? 17.811 -23.966 -8.030 1.00 78.88 637 GLU A CA 1
ATOM 5019 C C . GLU A 1 637 ? 16.814 -24.366 -9.123 1.00 78.88 637 GLU A C 1
ATOM 5021 O O . GLU A 1 637 ? 15.641 -23.997 -9.062 1.00 78.88 637 GLU A O 1
ATOM 5026 N N . ARG A 1 638 ? 17.252 -25.206 -10.071 1.00 80.06 638 ARG A N 1
ATOM 5027 C CA . ARG A 1 638 ? 16.380 -25.836 -11.072 1.00 80.06 638 ARG A CA 1
ATOM 5028 C C . ARG A 1 638 ? 15.255 -26.625 -10.415 1.00 80.06 638 ARG A C 1
ATOM 5030 O O . ARG A 1 638 ? 14.096 -26.474 -10.789 1.00 80.06 638 ARG A O 1
ATOM 5037 N N . ASN A 1 639 ? 15.583 -27.429 -9.405 1.00 76.25 639 ASN A N 1
ATOM 5038 C CA . ASN A 1 639 ? 14.596 -28.236 -8.694 1.00 76.25 639 ASN A CA 1
ATOM 5039 C C . ASN A 1 639 ? 13.579 -27.372 -7.935 1.00 76.25 639 ASN A C 1
ATOM 5041 O O . ASN A 1 639 ? 12.401 -27.720 -7.915 1.00 76.25 639 ASN A O 1
ATOM 5045 N N . LYS A 1 640 ? 13.999 -26.233 -7.365 1.00 74.19 640 LYS A N 1
ATOM 5046 C CA . LYS A 1 640 ? 13.089 -25.263 -6.728 1.00 74.19 640 LYS A CA 1
ATOM 5047 C C . LYS A 1 640 ? 12.131 -24.601 -7.725 1.00 74.19 640 LYS A C 1
ATOM 5049 O O . LYS A 1 640 ? 11.006 -24.299 -7.344 1.00 74.19 640 LYS A O 1
ATOM 5054 N N . LEU A 1 641 ? 12.549 -24.393 -8.976 1.00 71.06 641 LEU A N 1
ATOM 5055 C CA . LEU A 1 641 ? 11.692 -23.832 -10.030 1.00 71.06 641 LEU A CA 1
ATOM 5056 C C . LEU A 1 641 ? 10.734 -24.863 -10.643 1.00 71.06 641 LEU A C 1
ATOM 5058 O O . LEU A 1 641 ? 9.610 -24.514 -10.991 1.00 71.06 641 LEU A O 1
ATOM 5062 N N . LEU A 1 642 ? 11.173 -26.117 -10.792 1.00 71.75 642 LEU A N 1
ATOM 5063 C CA . LEU A 1 642 ? 10.419 -27.161 -11.496 1.00 71.75 642 LEU A CA 1
ATOM 5064 C C . LEU A 1 642 ? 9.495 -27.984 -10.586 1.00 71.75 642 LEU A C 1
ATOM 5066 O O . LEU A 1 642 ? 8.523 -28.563 -11.072 1.00 71.75 642 LEU A O 1
ATOM 5070 N N . ARG A 1 643 ? 9.749 -28.050 -9.271 1.00 61.44 643 ARG A N 1
ATOM 5071 C CA . ARG A 1 643 ? 8.836 -28.728 -8.340 1.00 61.44 643 ARG A CA 1
ATOM 5072 C C . ARG A 1 643 ? 7.649 -27.825 -7.998 1.00 61.44 643 ARG A C 1
ATOM 5074 O O . ARG A 1 643 ? 7.811 -26.790 -7.355 1.00 61.44 643 ARG A O 1
ATOM 5081 N N . ARG A 1 644 ? 6.432 -28.273 -8.335 1.00 44.47 644 ARG A N 1
ATOM 5082 C CA . ARG A 1 644 ? 5.220 -27.837 -7.620 1.00 44.47 644 ARG A CA 1
ATOM 5083 C C . ARG A 1 644 ? 5.438 -28.164 -6.143 1.00 44.47 644 ARG A C 1
ATOM 5085 O O . ARG A 1 644 ? 5.727 -29.316 -5.826 1.00 44.47 644 ARG A O 1
ATOM 5092 N N . LYS A 1 645 ? 5.321 -27.169 -5.256 1.00 42.41 645 LYS A N 1
ATOM 5093 C CA . LYS A 1 645 ? 5.074 -27.444 -3.835 1.00 42.41 645 LYS A CA 1
ATOM 5094 C C . LYS A 1 645 ? 3.842 -28.354 -3.787 1.00 42.41 645 LYS A C 1
ATOM 5096 O O . LYS A 1 645 ? 2.773 -27.916 -4.211 1.00 42.41 645 LYS A O 1
ATOM 5101 N N . VAL A 1 646 ? 4.057 -29.617 -3.422 1.00 35.31 646 VAL A N 1
ATOM 5102 C CA . VAL A 1 646 ? 2.993 -30.553 -3.039 1.00 35.31 646 VAL A CA 1
ATOM 5103 C C . VAL A 1 646 ? 2.430 -30.088 -1.710 1.00 35.31 646 VAL A C 1
ATOM 5105 O O . VAL A 1 646 ? 3.256 -29.648 -0.872 1.00 35.31 646 VAL A O 1
#